Protein AF-A0A7J9G0P4-F1 (afdb_monomer_lite)

Sequence (474 aa):
AAEIREAAIREREAAAKEVERLRNILRRQRKDLKARMLEVSREEAERKRMLDEKANYRHKQVVLEAYDQQCDEAAKIFAEYHKRLHQYVNQARDAQRSSVDSSIEVVSNYSGNSEKEAVYSTVKGTKAADDVILIETTRERNVRKTCESLADRMIEKVRNSFPAYEGNGIHLSPQSEAAKLGFDFDGEIPDEVRIVIVNCLKNPPQLLQAISTYTSRLKTLISREIEKVDVRADAEALRYKYENNRVMDVSSPDVSSPLNQLYGNEKIGMDVPSRGMQNQLLERQKAHVQQFLATEDALNKAAEARDLCQKLIKRLQGGSDLVPSRSLVGGATQNVGSLRQFELEVWAKEREAAGLKASLNTLMSEIQRLNKLCAERKEAEDSLRKKWKKIEEFDSRRSELESIYTALLKANMDAAAFWNQQPLAAREYASSTIIPVCNIVADISNSAKEFIVKEVSAFYRSPDNSLYMLPSSP

InterPro domains:
  IPR029131 HAUS augmin-like complex subunit 5 [PF14817] (3-473)
  IPR044706 AUGMIN subunit 5, plant [PTHR34968] (3-474)

Structure (mmCIF, N/CA/C/O backbone):
data_AF-A0A7J9G0P4-F1
#
_entry.id   AF-A0A7J9G0P4-F1
#
loop_
_atom_site.group_PDB
_atom_site.id
_atom_site.type_symbol
_atom_site.label_atom_id
_atom_site.label_alt_id
_atom_site.label_comp_id
_atom_site.label_asym_id
_atom_site.label_entity_id
_atom_site.label_seq_id
_atom_site.pdbx_PDB_ins_code
_atom_site.Cartn_x
_atom_site.Cartn_y
_atom_site.Cartn_z
_atom_site.occupancy
_atom_site.B_iso_or_equiv
_atom_site.auth_seq_id
_atom_site.auth_comp_id
_atom_site.auth_asym_id
_atom_site.auth_atom_id
_atom_site.pdbx_PDB_model_num
ATOM 1 N N . ALA A 1 1 ? 83.020 32.730 -126.814 1.00 62.41 1 ALA A N 1
ATOM 2 C CA . ALA A 1 1 ? 83.563 32.117 -125.574 1.00 62.41 1 ALA A CA 1
ATOM 3 C C . ALA A 1 1 ? 83.097 32.830 -124.297 1.00 62.41 1 ALA A C 1
ATOM 5 O O . ALA A 1 1 ? 82.760 32.137 -123.346 1.00 62.41 1 ALA A O 1
ATOM 6 N N . ALA A 1 2 ? 83.060 34.171 -124.253 1.00 68.06 2 ALA A N 1
ATOM 7 C CA . ALA A 1 2 ? 82.607 34.933 -123.079 1.00 68.06 2 ALA A CA 1
ATOM 8 C C . ALA A 1 2 ? 81.094 34.796 -122.793 1.00 68.06 2 ALA A C 1
ATOM 10 O O . ALA A 1 2 ? 80.727 34.488 -121.665 1.00 68.06 2 ALA A O 1
ATOM 11 N N . GLU A 1 3 ? 80.232 34.892 -123.812 1.00 72.12 3 GLU A N 1
ATOM 12 C CA . GLU A 1 3 ? 78.766 34.786 -123.649 1.00 72.12 3 GLU A CA 1
ATOM 13 C C . GLU A 1 3 ? 78.299 33.422 -123.111 1.00 72.12 3 GLU A C 1
ATOM 15 O O . GLU A 1 3 ? 77.415 33.355 -122.264 1.00 72.12 3 GLU A O 1
ATOM 20 N N . ILE A 1 4 ? 78.942 32.324 -123.530 1.00 76.94 4 ILE A N 1
ATOM 21 C CA . ILE A 1 4 ? 78.639 30.968 -123.034 1.00 76.94 4 ILE A CA 1
ATOM 22 C C . ILE A 1 4 ? 78.993 30.842 -121.543 1.00 76.94 4 ILE A C 1
ATOM 24 O O . ILE A 1 4 ? 78.270 30.198 -120.785 1.00 76.94 4 ILE A O 1
ATOM 28 N N . ARG A 1 5 ? 80.085 31.482 -121.097 1.00 76.94 5 ARG A N 1
ATOM 29 C CA . ARG A 1 5 ? 80.462 31.504 -119.674 1.00 76.94 5 ARG A CA 1
ATOM 30 C C . ARG A 1 5 ? 79.476 32.326 -118.852 1.00 76.94 5 ARG A C 1
ATOM 32 O O . ARG A 1 5 ? 79.123 31.914 -117.755 1.00 76.94 5 ARG A O 1
ATOM 39 N N . GLU A 1 6 ? 79.017 33.455 -119.379 1.00 81.38 6 GLU A N 1
ATOM 40 C CA . GLU A 1 6 ? 78.046 34.308 -118.696 1.00 81.38 6 GLU A CA 1
ATOM 41 C C . GLU A 1 6 ? 76.668 33.633 -118.580 1.00 81.38 6 GLU A C 1
ATOM 43 O O 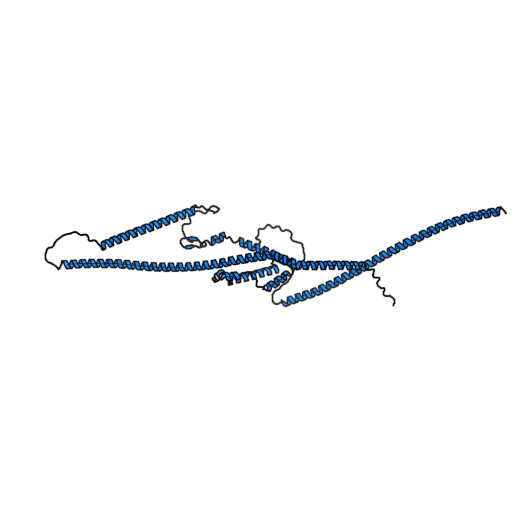. GLU A 1 6 ? 76.067 33.647 -117.507 1.00 81.38 6 GLU A O 1
ATOM 48 N N . ALA A 1 7 ? 76.204 32.958 -119.637 1.00 81.62 7 ALA A N 1
ATOM 49 C CA . ALA A 1 7 ? 74.978 32.159 -119.605 1.00 81.62 7 ALA A CA 1
ATOM 50 C C . ALA A 1 7 ? 75.058 31.022 -118.570 1.00 81.62 7 ALA A C 1
ATOM 52 O O . ALA A 1 7 ? 74.140 30.862 -117.766 1.00 81.62 7 ALA A O 1
ATOM 53 N N . ALA A 1 8 ? 76.186 30.304 -118.512 1.00 81.94 8 ALA A N 1
ATOM 54 C CA . ALA A 1 8 ? 76.413 29.254 -117.517 1.00 81.94 8 ALA A CA 1
ATOM 55 C C . ALA A 1 8 ? 76.456 29.795 -116.073 1.00 81.94 8 ALA A C 1
ATOM 57 O O . ALA A 1 8 ? 76.010 29.121 -115.143 1.00 81.94 8 ALA A O 1
ATOM 58 N N . ILE A 1 9 ? 76.963 31.017 -115.860 1.00 84.62 9 ILE A N 1
ATOM 59 C CA . ILE A 1 9 ? 76.938 31.676 -114.544 1.00 84.62 9 ILE A CA 1
ATOM 60 C C . ILE A 1 9 ? 75.501 32.031 -114.149 1.00 84.62 9 ILE A C 1
ATOM 62 O O . ILE A 1 9 ? 75.092 31.706 -113.034 1.00 84.62 9 ILE A O 1
ATOM 66 N N . ARG A 1 10 ? 74.705 32.617 -115.055 1.00 86.44 10 ARG A N 1
ATOM 67 C CA . ARG A 1 10 ? 73.292 32.933 -114.776 1.00 86.44 10 ARG A CA 1
ATOM 68 C C . ARG A 1 10 ? 72.465 31.679 -114.488 1.00 86.44 10 ARG A C 1
ATOM 70 O O . ARG A 1 10 ? 71.646 31.688 -113.572 1.00 86.44 10 ARG A O 1
ATOM 77 N N . GLU A 1 11 ? 72.694 30.595 -115.225 1.00 87.31 11 GLU A N 1
ATOM 78 C CA . GLU A 1 11 ? 72.033 29.307 -114.989 1.00 87.31 11 GLU A CA 1
ATOM 79 C C . GLU A 1 11 ? 72.433 28.712 -113.631 1.00 87.31 11 GLU A C 1
ATOM 81 O O . GLU A 1 11 ? 71.574 28.276 -112.862 1.00 87.31 11 GLU A O 1
ATOM 86 N N . ARG A 1 12 ? 73.721 28.785 -113.269 1.00 88.19 12 ARG A N 1
ATOM 87 C CA . ARG A 1 12 ? 74.209 28.375 -111.946 1.00 88.19 12 ARG A CA 1
ATOM 88 C C . ARG A 1 12 ? 73.585 29.201 -110.820 1.00 88.19 12 ARG A C 1
ATOM 90 O O . ARG A 1 12 ? 73.236 28.639 -109.783 1.00 88.19 12 ARG A O 1
ATOM 97 N N . GLU A 1 13 ? 73.432 30.510 -110.999 1.00 89.94 13 GLU A N 1
ATOM 98 C CA . GLU A 1 13 ? 72.770 31.383 -110.024 1.00 89.94 13 GLU A CA 1
ATOM 99 C C . GLU A 1 13 ? 71.271 31.081 -109.891 1.00 89.94 13 GLU A C 1
ATOM 101 O O . GLU A 1 13 ? 70.751 31.050 -108.773 1.00 89.94 13 GLU A O 1
ATOM 106 N N . ALA A 1 14 ? 70.574 30.815 -111.000 1.00 90.88 14 ALA A N 1
ATOM 107 C CA . ALA A 1 14 ? 69.171 30.404 -110.988 1.00 90.88 14 ALA A CA 1
ATOM 108 C C . ALA A 1 14 ? 68.987 29.052 -110.276 1.00 90.88 14 ALA A C 1
ATOM 110 O O . ALA A 1 14 ? 68.130 28.929 -109.398 1.00 90.88 14 ALA A O 1
ATOM 111 N N . ALA A 1 15 ? 69.849 28.074 -110.570 1.00 90.31 15 ALA A N 1
ATOM 112 C CA . ALA A 1 15 ? 69.865 26.784 -109.890 1.00 90.31 15 ALA A CA 1
ATOM 113 C C . ALA A 1 15 ? 70.173 26.930 -108.389 1.00 90.31 15 ALA A C 1
ATOM 115 O O . ALA A 1 15 ? 69.519 26.298 -107.561 1.00 90.31 15 ALA A O 1
ATOM 116 N N . ALA A 1 16 ? 71.113 27.802 -108.005 1.00 89.81 16 ALA A N 1
ATOM 117 C CA . ALA A 1 16 ? 71.427 28.065 -106.600 1.00 89.81 16 ALA A CA 1
ATOM 118 C C . ALA A 1 16 ? 70.239 28.686 -105.842 1.00 89.81 16 ALA A C 1
ATOM 120 O O . ALA A 1 16 ? 69.942 28.269 -104.719 1.00 89.81 16 ALA A O 1
ATOM 121 N N . LYS A 1 17 ? 69.525 29.637 -106.461 1.00 92.62 17 LYS A N 1
ATOM 122 C CA . LYS A 1 17 ? 68.300 30.228 -105.894 1.00 92.62 17 LYS A CA 1
ATOM 123 C C . LYS A 1 17 ? 67.195 29.186 -105.724 1.00 92.62 17 LYS A C 1
ATOM 125 O O . LYS A 1 17 ? 66.544 29.159 -104.679 1.00 92.62 17 LYS A O 1
ATOM 130 N N . GLU A 1 18 ? 67.016 28.303 -106.702 1.00 93.25 18 GLU A N 1
ATOM 131 C CA . GLU A 1 18 ? 66.009 27.242 -106.631 1.00 93.25 18 GLU A CA 1
ATOM 132 C C . GLU A 1 18 ? 66.347 26.189 -105.565 1.00 93.25 18 GLU A C 1
ATOM 134 O O . GLU A 1 18 ? 65.478 25.791 -104.789 1.00 93.25 18 GLU A O 1
ATOM 139 N N . VAL A 1 19 ? 67.622 25.810 -105.427 1.00 93.81 19 VAL A N 1
ATOM 140 C CA . VAL A 1 19 ? 68.081 24.929 -104.342 1.00 93.81 19 VAL A CA 1
ATOM 141 C C . VAL A 1 19 ? 67.810 25.553 -102.974 1.00 93.81 19 VAL A C 1
ATOM 143 O O . VAL A 1 19 ? 67.344 24.857 -102.070 1.00 93.81 19 VAL A O 1
ATOM 146 N N . GLU A 1 20 ? 68.051 26.853 -102.797 1.00 93.38 20 GLU A N 1
ATOM 147 C CA . GLU A 1 20 ? 67.775 27.523 -101.523 1.00 93.38 20 GLU A CA 1
ATOM 148 C C . GLU A 1 20 ? 66.266 27.626 -101.239 1.00 93.38 20 GLU A C 1
ATOM 150 O O . GLU A 1 20 ? 65.823 27.402 -100.107 1.00 93.38 20 GLU A O 1
ATOM 155 N N . ARG A 1 21 ? 65.442 27.860 -102.269 1.00 95.12 21 ARG A N 1
ATOM 156 C CA . ARG A 1 21 ? 63.975 27.808 -102.162 1.00 95.12 21 ARG A CA 1
ATOM 157 C C . ARG A 1 21 ? 63.503 26.424 -101.707 1.00 95.12 21 ARG A C 1
ATOM 159 O O . ARG A 1 21 ? 62.738 26.324 -100.744 1.00 95.12 21 ARG A O 1
ATOM 166 N N . LEU A 1 22 ? 63.996 25.360 -102.344 1.00 95.38 22 LEU A N 1
ATOM 167 C CA . LEU A 1 22 ? 63.674 23.975 -101.994 1.00 95.38 22 LEU A CA 1
ATOM 168 C C . LEU A 1 22 ? 64.157 23.612 -100.587 1.00 95.38 22 LEU A C 1
ATOM 170 O O . LEU A 1 22 ? 63.404 23.005 -99.827 1.00 95.38 22 LEU A O 1
ATOM 174 N N . ARG A 1 23 ? 65.359 24.041 -100.182 1.00 94.94 23 ARG A N 1
ATOM 175 C CA . ARG A 1 23 ? 65.861 23.859 -98.807 1.00 94.94 23 ARG A CA 1
ATOM 176 C C . ARG A 1 23 ? 64.943 24.502 -97.776 1.00 94.94 23 ARG A C 1
ATOM 178 O O . ARG A 1 23 ? 64.673 23.892 -96.742 1.00 94.94 23 ARG A O 1
ATOM 185 N N . ASN A 1 24 ? 64.438 25.702 -98.051 1.00 94.06 24 ASN A N 1
ATOM 186 C CA . ASN A 1 24 ? 63.517 26.390 -97.149 1.00 94.06 24 ASN A CA 1
ATOM 187 C C . ASN A 1 24 ? 62.151 25.699 -97.068 1.00 94.06 24 ASN A C 1
ATOM 189 O O . ASN A 1 24 ? 61.607 25.566 -95.970 1.00 94.06 24 ASN A O 1
ATOM 193 N N . ILE A 1 25 ? 61.629 25.189 -98.185 1.00 95.69 25 ILE A N 1
ATOM 194 C CA . ILE A 1 25 ? 60.401 24.378 -98.190 1.00 95.69 25 ILE A CA 1
ATOM 195 C C . ILE A 1 25 ? 60.604 23.090 -97.397 1.00 95.69 25 ILE A C 1
ATOM 197 O O . ILE A 1 25 ? 59.795 22.786 -96.526 1.00 95.69 25 ILE A O 1
ATOM 201 N N . LEU A 1 26 ? 61.706 22.377 -97.625 1.00 94.75 26 LEU A N 1
ATOM 202 C CA . LEU A 1 26 ? 62.007 21.124 -96.935 1.00 94.75 26 LEU A CA 1
ATOM 203 C C . LEU A 1 26 ? 62.189 21.359 -95.426 1.00 94.75 26 LEU A C 1
ATOM 205 O O . LEU A 1 26 ? 61.664 20.602 -94.613 1.00 94.75 26 LEU A O 1
ATOM 209 N N . ARG A 1 27 ? 62.844 22.457 -95.020 1.00 93.88 27 ARG A N 1
ATOM 210 C CA . ARG A 1 27 ? 62.929 22.866 -93.605 1.00 93.88 27 ARG A CA 1
ATOM 211 C C . ARG A 1 27 ? 61.550 23.117 -92.990 1.00 93.88 27 ARG A C 1
ATOM 213 O O . ARG A 1 27 ? 61.310 22.650 -91.878 1.00 93.88 27 ARG A O 1
ATOM 220 N N . ARG A 1 28 ? 60.653 23.818 -93.695 1.00 95.38 28 ARG A N 1
ATOM 221 C CA . ARG A 1 28 ? 59.271 24.062 -93.237 1.00 95.38 28 ARG A CA 1
ATOM 222 C C . ARG A 1 28 ? 58.483 22.760 -93.134 1.00 95.38 28 ARG A C 1
ATOM 224 O O . ARG A 1 28 ? 58.003 22.450 -92.054 1.00 95.38 28 ARG A O 1
ATOM 231 N N . GLN A 1 29 ? 58.477 21.941 -94.184 1.00 95.00 29 GLN A N 1
ATOM 232 C CA . GLN A 1 29 ? 57.807 20.637 -94.182 1.00 95.00 29 GLN A CA 1
ATOM 233 C C . GLN A 1 29 ? 58.329 19.720 -93.073 1.00 95.00 29 GLN A C 1
ATOM 235 O O . GLN A 1 29 ? 57.545 19.045 -92.416 1.00 95.00 29 GLN A O 1
ATOM 240 N N . ARG A 1 30 ? 59.639 19.725 -92.798 1.00 94.19 30 ARG A N 1
ATOM 241 C CA . ARG A 1 30 ? 60.216 18.949 -91.692 1.00 94.19 30 ARG A CA 1
ATOM 242 C C . ARG A 1 30 ? 59.773 19.474 -90.325 1.00 94.19 30 ARG A C 1
ATOM 244 O O . ARG A 1 30 ? 59.584 18.673 -89.412 1.00 94.19 30 ARG A O 1
ATOM 251 N N . LYS A 1 31 ? 59.625 20.793 -90.164 1.00 95.75 31 LYS A N 1
ATOM 252 C CA . LYS A 1 31 ? 59.102 21.401 -88.932 1.00 95.75 31 LYS A CA 1
ATOM 253 C C . LYS A 1 31 ? 57.621 21.060 -88.743 1.00 95.75 31 LYS A C 1
ATOM 255 O O . LYS A 1 31 ? 57.252 20.620 -87.659 1.00 95.75 31 LYS A O 1
ATOM 260 N N . ASP A 1 32 ? 56.823 21.177 -89.799 1.00 95.50 32 ASP A N 1
ATOM 261 C CA . ASP A 1 32 ? 55.392 20.864 -89.778 1.00 95.50 32 ASP A CA 1
ATOM 262 C C . ASP A 1 32 ? 55.148 19.373 -89.528 1.00 95.50 32 ASP A C 1
ATOM 264 O O . ASP A 1 32 ? 54.292 19.015 -88.723 1.00 95.50 32 ASP A O 1
ATOM 268 N N . LEU A 1 33 ? 55.946 18.490 -90.140 1.00 95.00 33 LEU A N 1
ATOM 269 C CA . LEU A 1 33 ? 55.883 17.051 -89.890 1.00 95.00 33 LEU A CA 1
ATOM 270 C C . LEU A 1 33 ? 56.198 16.730 -88.426 1.00 95.00 33 LEU A C 1
ATOM 272 O O . LEU A 1 33 ? 55.451 15.989 -87.797 1.00 95.00 33 LEU A O 1
ATOM 276 N N . LYS A 1 34 ? 57.257 17.323 -87.855 1.00 94.25 34 LYS A N 1
ATOM 277 C CA . LYS A 1 34 ? 57.579 17.152 -86.429 1.00 94.25 34 LYS A CA 1
ATOM 278 C C . LYS A 1 34 ? 56.453 17.642 -85.518 1.00 94.25 34 LYS A C 1
ATOM 280 O O . LYS A 1 34 ? 56.148 16.973 -84.538 1.00 94.25 34 LYS A O 1
ATOM 285 N N . ALA A 1 35 ? 55.836 18.780 -85.838 1.00 94.94 35 ALA A N 1
ATOM 286 C CA . ALA A 1 35 ? 54.709 19.307 -85.072 1.00 94.94 35 ALA A CA 1
ATOM 287 C C . ALA A 1 35 ? 53.495 18.366 -85.134 1.00 94.94 35 ALA A C 1
ATOM 289 O O . ALA A 1 35 ? 52.924 18.038 -84.099 1.00 94.94 35 ALA A O 1
ATOM 290 N N . ARG A 1 36 ? 53.155 17.852 -86.324 1.00 94.88 36 ARG A N 1
ATOM 291 C CA . ARG A 1 36 ? 52.072 16.868 -86.490 1.00 94.88 36 ARG A CA 1
ATOM 292 C C . ARG A 1 36 ? 52.356 15.557 -85.755 1.00 94.88 36 ARG A C 1
ATOM 294 O O . ARG A 1 36 ? 51.455 15.017 -85.131 1.00 94.88 36 ARG A O 1
ATOM 301 N N . MET A 1 37 ? 53.595 15.066 -85.782 1.00 93.38 37 MET A N 1
ATOM 302 C CA . MET A 1 37 ? 53.985 13.860 -85.038 1.00 93.38 37 MET A CA 1
ATOM 303 C C . MET A 1 37 ? 53.864 14.033 -83.517 1.00 93.38 37 MET A C 1
ATOM 305 O O . MET A 1 37 ? 53.489 13.086 -82.827 1.00 93.38 37 MET A O 1
ATOM 309 N N . LEU A 1 38 ? 54.168 15.227 -82.996 1.00 94.69 38 LEU A N 1
ATOM 310 C CA . LEU A 1 38 ? 53.971 15.545 -81.580 1.00 94.69 38 LEU A CA 1
ATOM 311 C C . LEU A 1 38 ? 52.486 15.587 -81.215 1.00 94.69 38 LEU A C 1
ATOM 313 O O . LEU A 1 38 ? 52.110 15.040 -80.183 1.00 94.69 38 LEU A O 1
ATOM 317 N N . GLU A 1 39 ? 51.648 16.179 -82.069 1.00 94.31 39 GLU A N 1
ATOM 318 C CA . GLU A 1 39 ? 50.205 16.236 -81.823 1.00 94.31 39 GLU A CA 1
ATOM 319 C C . GLU A 1 39 ? 49.572 14.840 -81.828 1.00 94.31 39 GLU A C 1
ATOM 321 O O . GLU A 1 39 ? 48.848 14.503 -80.897 1.00 94.31 39 GLU A O 1
ATOM 326 N N . VAL A 1 40 ? 49.927 13.987 -82.797 1.00 94.69 40 VAL A N 1
ATOM 327 C CA . VAL A 1 40 ? 4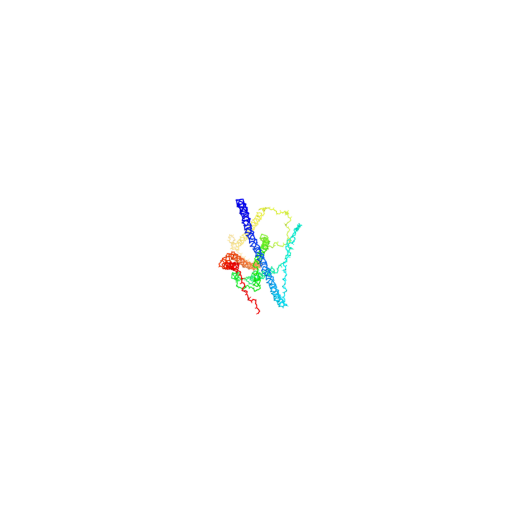9.461 12.588 -82.840 1.00 94.69 40 VAL A CA 1
ATOM 328 C C . VAL A 1 40 ? 49.895 11.827 -81.587 1.00 94.69 40 VAL A C 1
ATOM 330 O O . VAL A 1 40 ? 49.070 11.180 -80.951 1.00 94.69 40 VAL A O 1
ATOM 333 N N . SER A 1 41 ? 51.158 11.962 -81.168 1.00 92.44 41 SER A N 1
ATOM 334 C CA . SER A 1 41 ? 51.638 11.342 -79.922 1.00 92.44 41 SER A CA 1
ATOM 335 C C . SER A 1 41 ? 50.842 11.807 -78.693 1.00 92.44 41 SER A C 1
ATOM 337 O O . SER A 1 41 ? 50.578 11.019 -77.784 1.00 92.44 41 SER A O 1
ATOM 339 N N . ARG A 1 42 ? 50.453 13.089 -78.649 1.00 94.50 42 ARG A N 1
ATOM 340 C CA . ARG A 1 42 ? 49.653 13.661 -77.558 1.00 94.50 42 ARG A CA 1
ATOM 341 C C . ARG A 1 42 ? 48.231 13.096 -77.560 1.00 94.50 42 ARG A C 1
ATOM 343 O O . ARG A 1 42 ? 47.744 12.691 -76.506 1.00 94.50 42 ARG A O 1
ATOM 350 N N . GLU A 1 43 ? 47.595 13.042 -78.726 1.00 94.19 43 GLU A N 1
ATOM 351 C CA . GLU A 1 43 ? 46.244 12.504 -78.898 1.00 94.19 43 GLU A CA 1
ATOM 352 C C . GLU A 1 43 ? 46.187 11.000 -78.585 1.00 94.19 43 GLU A C 1
ATOM 354 O O . GLU A 1 43 ? 45.270 10.545 -77.902 1.00 94.19 43 GLU A O 1
ATOM 359 N N . GLU A 1 44 ? 47.198 10.225 -78.984 1.00 91.00 44 GLU A N 1
ATOM 360 C CA . GLU A 1 44 ? 47.308 8.803 -78.638 1.00 91.00 44 GLU A CA 1
ATOM 361 C C . GLU A 1 44 ? 47.467 8.583 -77.128 1.00 91.00 44 GLU A C 1
ATOM 363 O O . GLU A 1 44 ? 46.812 7.705 -76.558 1.00 91.00 44 GLU A O 1
ATOM 368 N N . ALA A 1 45 ? 48.285 9.399 -76.454 1.00 92.75 45 ALA A N 1
ATOM 369 C CA . ALA A 1 45 ? 48.445 9.331 -75.003 1.00 92.75 45 ALA A CA 1
ATOM 370 C C . ALA A 1 45 ? 47.138 9.668 -74.261 1.00 92.75 45 ALA A C 1
ATOM 372 O O . ALA A 1 45 ? 46.796 9.022 -73.268 1.00 92.75 45 ALA A O 1
ATOM 373 N N . GLU A 1 46 ? 46.385 10.651 -74.752 1.00 92.88 46 GLU A N 1
ATOM 374 C CA . GLU A 1 46 ? 45.086 11.040 -74.201 1.00 92.88 46 GLU A CA 1
ATOM 375 C C . GLU A 1 46 ? 44.016 9.968 -74.453 1.00 92.88 46 GLU A C 1
ATOM 377 O O . GLU A 1 46 ? 43.299 9.578 -73.529 1.00 92.88 46 GLU A O 1
ATOM 382 N N . ARG A 1 47 ? 43.978 9.389 -75.659 1.00 92.62 47 ARG A N 1
ATOM 383 C CA . ARG A 1 47 ? 43.098 8.261 -75.990 1.00 92.62 47 ARG A CA 1
ATOM 384 C C . ARG A 1 47 ? 43.379 7.047 -75.106 1.00 92.62 47 ARG A C 1
ATOM 386 O O . ARG A 1 47 ? 42.434 6.410 -74.643 1.00 92.62 47 ARG A O 1
ATOM 393 N N . LYS A 1 48 ? 44.653 6.737 -74.848 1.00 92.19 48 LYS A N 1
ATOM 394 C CA . LYS A 1 48 ? 45.043 5.649 -73.943 1.00 92.19 48 LYS A CA 1
ATOM 395 C C . LYS A 1 48 ? 44.559 5.911 -72.514 1.00 92.19 48 LYS A C 1
ATOM 397 O O . LYS A 1 48 ? 43.909 5.043 -71.944 1.00 92.19 48 LYS A O 1
ATOM 402 N N . ARG A 1 49 ? 44.765 7.124 -71.986 1.00 93.94 49 ARG A N 1
ATOM 403 C CA . ARG A 1 49 ? 44.276 7.523 -70.652 1.00 93.94 49 ARG A CA 1
ATOM 404 C C . ARG A 1 49 ? 42.759 7.346 -70.518 1.00 93.94 49 ARG A C 1
ATOM 406 O O . ARG A 1 49 ? 42.297 6.752 -69.551 1.00 93.94 49 ARG A O 1
ATOM 413 N N . MET A 1 50 ? 41.995 7.796 -71.514 1.00 91.12 50 MET A N 1
ATOM 414 C CA . MET A 1 50 ? 40.532 7.655 -71.529 1.00 91.12 50 MET A CA 1
ATOM 415 C C . MET A 1 50 ? 40.076 6.189 -71.561 1.00 91.12 50 MET A C 1
ATOM 417 O O . MET A 1 50 ? 39.070 5.832 -70.944 1.00 91.12 50 MET A O 1
ATOM 421 N N . LEU A 1 51 ? 40.792 5.326 -72.291 1.00 86.56 51 LEU A N 1
ATOM 422 C CA . LEU A 1 51 ? 40.504 3.891 -72.319 1.00 86.56 51 LEU A CA 1
ATOM 423 C C . LEU A 1 51 ? 40.812 3.227 -70.973 1.00 86.56 51 LEU A C 1
ATOM 425 O O . LEU A 1 51 ? 39.987 2.443 -70.502 1.00 86.56 51 LEU A O 1
ATOM 429 N N . ASP A 1 52 ? 41.931 3.580 -70.340 1.00 86.94 52 ASP A N 1
ATOM 430 C CA . ASP A 1 52 ? 42.318 3.065 -69.023 1.00 86.94 52 ASP A CA 1
ATOM 431 C C . ASP A 1 52 ? 41.313 3.496 -67.937 1.00 86.94 52 ASP A C 1
ATOM 433 O O . ASP A 1 52 ? 40.866 2.674 -67.135 1.00 86.94 52 ASP A O 1
ATOM 437 N N . GLU A 1 53 ? 40.858 4.754 -67.952 1.00 88.25 53 GLU A N 1
ATOM 438 C CA . GLU A 1 53 ? 39.804 5.245 -67.050 1.00 88.25 53 GLU A CA 1
ATOM 439 C C . GLU A 1 53 ? 38.477 4.505 -67.252 1.00 88.25 53 GLU A C 1
ATOM 441 O O . GLU A 1 53 ? 37.833 4.091 -66.283 1.00 88.25 53 GLU A O 1
ATOM 446 N N . LYS A 1 54 ? 38.076 4.276 -68.509 1.00 87.81 54 LYS A N 1
ATOM 447 C CA . LYS A 1 54 ? 36.857 3.522 -68.829 1.00 87.81 54 LYS A CA 1
ATOM 448 C C . LYS A 1 54 ? 36.958 2.059 -68.390 1.00 87.81 54 LYS A C 1
ATOM 450 O O . LYS A 1 54 ? 35.970 1.508 -67.901 1.00 87.81 54 LYS A O 1
ATOM 455 N N . ALA A 1 55 ? 38.124 1.435 -68.556 1.00 80.00 55 ALA A N 1
ATOM 456 C CA . ALA A 1 55 ? 38.384 0.077 -68.090 1.00 80.00 55 ALA A CA 1
ATOM 457 C C . ALA A 1 55 ? 38.320 -0.006 -66.556 1.00 80.00 55 ALA A C 1
ATOM 459 O O . ALA A 1 55 ? 37.660 -0.896 -66.023 1.00 80.00 55 ALA A O 1
ATOM 460 N N . ASN A 1 56 ? 38.902 0.969 -65.851 1.00 85.00 56 ASN A N 1
ATOM 461 C CA . ASN A 1 56 ? 38.839 1.070 -64.393 1.00 85.00 56 ASN A CA 1
ATOM 462 C C . ASN A 1 56 ? 37.396 1.251 -63.890 1.00 85.00 56 ASN A C 1
ATOM 464 O O . ASN A 1 56 ? 36.971 0.579 -62.952 1.00 85.00 56 ASN A O 1
ATOM 468 N N . TYR A 1 57 ? 36.606 2.110 -64.543 1.00 88.06 57 TYR A N 1
ATOM 469 C CA . TYR A 1 57 ? 35.194 2.298 -64.202 1.00 88.06 57 TYR A CA 1
ATOM 470 C C . TYR A 1 57 ? 34.385 1.007 -64.384 1.00 88.06 57 TYR A C 1
ATOM 472 O O . TYR A 1 57 ? 33.664 0.594 -63.479 1.00 88.06 57 TYR A O 1
ATOM 480 N N . ARG A 1 58 ? 34.557 0.330 -65.528 1.00 87.12 58 ARG A N 1
ATOM 481 C CA . ARG A 1 58 ? 33.941 -0.978 -65.805 1.00 87.12 58 ARG A CA 1
ATOM 482 C C . ARG A 1 58 ? 34.327 -2.023 -64.760 1.00 87.12 58 ARG A C 1
ATOM 484 O O . ARG A 1 58 ? 33.456 -2.746 -64.294 1.00 87.12 58 ARG A O 1
ATOM 491 N N . HIS A 1 59 ? 35.602 -2.096 -64.384 1.00 84.31 59 HIS A N 1
ATOM 492 C CA . HIS A 1 59 ? 36.069 -3.044 -63.376 1.00 84.31 59 HIS A CA 1
ATOM 493 C C . HIS A 1 59 ? 35.422 -2.780 -62.010 1.00 84.31 59 HIS A C 1
ATOM 495 O O . HIS A 1 59 ? 34.849 -3.693 -61.421 1.00 84.31 59 HIS A O 1
ATOM 501 N N . LYS A 1 60 ? 35.420 -1.522 -61.548 1.00 84.50 60 LYS A N 1
ATOM 502 C CA . LYS A 1 60 ? 34.769 -1.126 -60.288 1.00 84.50 60 LYS A CA 1
ATOM 503 C C . LYS A 1 60 ? 33.275 -1.433 -60.278 1.00 84.50 60 LYS A C 1
ATOM 505 O O . LYS A 1 60 ? 32.767 -1.905 -59.269 1.00 84.50 60 LYS A O 1
ATOM 510 N N . GLN A 1 61 ? 32.588 -1.192 -61.393 1.00 88.50 61 GLN A N 1
ATOM 511 C CA . GLN A 1 61 ? 31.172 -1.517 -61.528 1.00 88.50 61 GLN A CA 1
ATOM 512 C C . GLN A 1 61 ? 30.925 -3.024 -61.365 1.00 88.50 61 GLN A C 1
ATOM 514 O O . GLN A 1 61 ? 30.087 -3.410 -60.560 1.00 88.50 61 GLN A O 1
ATOM 519 N N . VAL A 1 62 ? 31.694 -3.869 -62.058 1.00 89.44 62 VAL A N 1
ATOM 520 C CA . VAL A 1 62 ? 31.558 -5.333 -61.957 1.00 89.44 62 VAL A CA 1
ATOM 521 C C . VAL A 1 62 ? 31.848 -5.831 -60.538 1.00 89.44 62 VAL A C 1
ATOM 523 O O . VAL A 1 62 ? 31.157 -6.716 -60.045 1.00 89.44 62 VAL A O 1
ATOM 526 N N . VAL A 1 63 ? 32.840 -5.252 -59.852 1.00 83.81 63 VAL A N 1
ATOM 527 C CA . VAL A 1 63 ? 33.148 -5.603 -58.455 1.00 83.81 63 VAL A CA 1
ATOM 528 C C . VAL A 1 63 ? 31.998 -5.225 -57.516 1.00 83.81 63 VAL A C 1
ATOM 530 O O . VAL A 1 63 ? 31.653 -6.014 -56.639 1.00 83.81 63 VAL A O 1
ATOM 533 N N . LEU A 1 64 ? 31.378 -4.056 -57.706 1.00 87.06 64 LEU A N 1
ATOM 534 C CA . LEU A 1 64 ? 30.212 -3.643 -56.918 1.00 87.06 64 LEU A CA 1
ATOM 535 C C . LEU A 1 64 ? 29.001 -4.543 -57.174 1.00 87.06 64 LEU A C 1
ATOM 537 O O . LEU A 1 64 ? 28.353 -4.951 -56.218 1.00 87.06 64 LEU A O 1
ATOM 541 N N . GLU A 1 65 ? 28.730 -4.898 -58.430 1.00 89.81 65 GLU A N 1
ATOM 542 C CA . GLU A 1 65 ? 27.651 -5.828 -58.791 1.00 89.81 65 GLU A CA 1
ATOM 543 C C . GLU A 1 65 ? 27.880 -7.225 -58.186 1.00 89.81 65 GLU A C 1
ATOM 545 O O . GLU A 1 65 ? 26.943 -7.852 -57.694 1.00 89.81 65 GLU A O 1
ATOM 550 N N . ALA A 1 66 ? 29.128 -7.705 -58.154 1.00 88.00 66 ALA A N 1
ATOM 551 C CA . ALA A 1 66 ? 29.471 -8.969 -57.505 1.00 88.00 66 ALA A CA 1
ATOM 552 C C . ALA A 1 66 ? 29.303 -8.908 -55.976 1.00 88.00 66 ALA A C 1
ATOM 554 O O . ALA A 1 66 ? 28.842 -9.873 -55.368 1.00 88.00 66 ALA A O 1
ATOM 555 N N . TYR A 1 67 ? 29.656 -7.784 -55.347 1.00 88.06 67 TYR A N 1
ATOM 556 C CA . TYR A 1 67 ? 29.457 -7.590 -53.911 1.00 88.06 67 TYR A CA 1
ATOM 557 C C . TYR A 1 67 ? 27.970 -7.494 -53.544 1.00 88.06 67 TYR A C 1
ATOM 559 O O . TYR A 1 67 ? 27.540 -8.115 -52.577 1.00 88.06 67 TYR A O 1
ATOM 567 N N . ASP A 1 68 ? 27.175 -6.787 -54.347 1.00 89.44 68 ASP A N 1
ATOM 568 C CA . ASP A 1 68 ? 25.718 -6.705 -54.194 1.00 89.44 68 ASP A CA 1
ATOM 569 C C . ASP A 1 68 ? 25.073 -8.100 -54.262 1.00 89.44 68 ASP A C 1
ATOM 571 O O . ASP A 1 68 ? 24.309 -8.486 -53.377 1.00 89.44 68 ASP A O 1
ATOM 575 N N . GLN A 1 69 ? 25.500 -8.933 -55.219 1.00 90.56 69 GLN A N 1
ATOM 576 C CA . GLN A 1 69 ? 25.075 -10.336 -55.296 1.00 90.56 69 GLN A CA 1
ATOM 577 C C . GLN A 1 69 ? 25.467 -11.153 -54.055 1.00 90.56 69 GLN A C 1
ATOM 579 O O . GLN A 1 69 ? 24.675 -11.979 -53.596 1.00 90.56 69 GLN A O 1
ATOM 584 N N . GLN A 1 70 ? 26.653 -10.926 -53.480 1.00 87.75 70 GLN A N 1
ATOM 585 C CA . GLN A 1 70 ? 27.056 -11.576 -52.225 1.00 87.75 70 GLN A CA 1
ATOM 586 C C . GLN A 1 70 ? 26.197 -11.119 -51.041 1.00 87.75 70 GLN A C 1
ATOM 588 O O . GLN A 1 70 ? 25.851 -11.937 -50.186 1.00 87.75 70 GLN A O 1
ATOM 593 N N . CYS A 1 71 ? 25.820 -9.839 -50.985 1.00 87.44 71 CYS A N 1
ATOM 594 C CA . CYS A 1 71 ? 24.891 -9.328 -49.980 1.00 87.44 71 CYS A CA 1
ATOM 595 C C . CYS A 1 71 ? 23.506 -9.974 -50.114 1.00 87.44 71 CYS A C 1
ATOM 597 O O . CYS A 1 71 ? 22.941 -10.410 -49.109 1.00 87.44 71 CYS A O 1
ATOM 599 N N . ASP A 1 72 ? 22.994 -10.111 -51.336 1.00 91.56 72 ASP A N 1
ATOM 600 C CA . ASP A 1 72 ? 21.733 -10.800 -51.613 1.00 91.56 72 ASP A CA 1
ATOM 601 C C . ASP A 1 72 ? 21.781 -12.283 -51.224 1.00 91.56 72 ASP A C 1
ATOM 603 O O . ASP A 1 72 ? 20.821 -12.830 -50.673 1.00 91.56 72 ASP A O 1
ATOM 607 N N . GLU A 1 73 ? 22.897 -12.961 -51.490 1.00 91.62 73 GLU A N 1
ATOM 608 C CA . GLU A 1 73 ? 23.090 -14.356 -51.099 1.00 91.62 73 GLU A CA 1
ATOM 609 C C . GLU A 1 73 ? 23.174 -14.509 -49.576 1.00 91.62 73 GLU A C 1
ATOM 611 O O . GLU A 1 73 ? 22.495 -15.365 -49.002 1.00 91.62 73 GLU A O 1
ATOM 616 N N . ALA A 1 74 ? 23.900 -13.621 -48.893 1.00 87.56 74 ALA A N 1
ATOM 617 C CA . ALA A 1 74 ? 23.926 -13.568 -47.436 1.00 87.56 74 ALA A CA 1
ATOM 618 C C . ALA A 1 74 ? 22.526 -13.308 -46.855 1.00 87.56 74 ALA A C 1
ATOM 620 O O . ALA A 1 74 ? 22.116 -13.982 -45.907 1.00 87.56 74 ALA A O 1
ATOM 621 N N . ALA A 1 75 ? 21.750 -12.396 -47.446 1.00 91.12 75 ALA A N 1
ATOM 622 C CA . ALA A 1 75 ? 20.375 -12.125 -47.036 1.00 91.12 75 ALA A CA 1
ATOM 623 C C . ALA A 1 75 ? 19.472 -13.361 -47.194 1.00 91.12 75 ALA A C 1
ATOM 625 O O . ALA A 1 75 ? 18.697 -13.673 -46.287 1.00 91.12 75 ALA A O 1
ATOM 626 N N . LYS A 1 76 ? 19.611 -14.121 -48.291 1.00 93.31 76 LYS A N 1
ATOM 627 C CA . LYS A 1 76 ? 18.904 -15.402 -48.486 1.00 93.31 76 LYS A CA 1
ATOM 628 C C . LYS A 1 76 ? 19.293 -16.434 -47.429 1.00 93.31 76 LYS A C 1
ATOM 630 O O . LYS A 1 76 ? 18.417 -17.104 -46.884 1.00 93.31 76 LYS A O 1
ATOM 635 N N . ILE A 1 77 ? 20.582 -16.533 -47.102 1.00 91.44 77 ILE A N 1
ATOM 636 C CA . ILE A 1 77 ? 21.080 -17.420 -46.044 1.00 91.44 77 ILE A CA 1
ATOM 637 C C . ILE A 1 77 ? 20.460 -17.035 -44.694 1.00 91.44 77 ILE A C 1
ATOM 639 O O . ILE A 1 77 ? 19.928 -17.901 -43.995 1.00 91.44 77 ILE A O 1
ATOM 643 N N . PHE A 1 78 ? 20.457 -15.748 -44.337 1.00 89.75 78 PHE A N 1
ATOM 644 C CA . PHE A 1 78 ? 19.826 -15.272 -43.104 1.00 89.75 78 PHE A CA 1
ATOM 645 C C . PHE A 1 78 ? 18.317 -15.523 -43.079 1.00 89.75 78 PHE A C 1
ATOM 647 O O . PHE A 1 78 ? 17.796 -15.932 -42.043 1.00 89.75 78 PHE A O 1
ATOM 654 N N . ALA A 1 79 ? 17.617 -15.342 -44.200 1.00 92.50 79 ALA A N 1
ATOM 655 C CA . ALA A 1 79 ? 16.191 -15.638 -44.303 1.00 92.50 79 ALA A CA 1
ATOM 656 C C . ALA A 1 79 ? 15.895 -17.133 -44.082 1.00 92.50 79 ALA A C 1
ATOM 658 O O . ALA A 1 79 ? 14.959 -17.477 -43.357 1.00 92.50 79 ALA A O 1
ATOM 659 N N . GLU A 1 80 ? 16.715 -18.031 -44.634 1.00 94.31 80 GLU A N 1
ATOM 660 C CA . GLU A 1 80 ? 16.591 -19.475 -44.406 1.00 94.31 80 GLU A CA 1
ATOM 661 C C . GLU A 1 80 ? 16.916 -19.867 -42.958 1.00 94.31 80 GLU A C 1
ATOM 663 O O . GLU A 1 80 ? 16.179 -20.649 -42.351 1.00 94.31 80 GLU A O 1
ATOM 668 N N . TYR A 1 81 ? 17.953 -19.285 -42.346 1.00 90.88 81 TYR A N 1
ATOM 669 C CA . TYR A 1 81 ? 18.220 -19.490 -40.919 1.00 90.88 81 TYR A CA 1
ATOM 670 C C . TYR A 1 81 ? 17.077 -18.983 -40.047 1.00 90.88 81 TYR A C 1
ATOM 672 O O . TYR A 1 81 ? 16.653 -19.685 -39.131 1.00 90.88 81 TYR A O 1
ATOM 680 N N . HIS A 1 82 ? 16.542 -17.802 -40.353 1.00 90.06 82 HIS A N 1
ATOM 681 C CA . HIS A 1 82 ? 15.394 -17.246 -39.655 1.00 90.06 82 HIS A CA 1
ATOM 682 C C . HIS A 1 82 ? 14.180 -18.173 -39.769 1.00 90.06 82 HIS A C 1
ATOM 684 O O . HIS A 1 82 ? 13.549 -18.481 -38.762 1.00 90.06 82 HIS A O 1
ATOM 690 N N . LYS A 1 83 ? 13.897 -18.700 -40.965 1.00 93.56 83 LYS A N 1
ATOM 691 C CA . LYS A 1 83 ? 12.813 -19.660 -41.206 1.00 93.56 83 LYS A CA 1
ATOM 692 C C . LYS A 1 83 ? 12.995 -20.957 -40.414 1.00 93.56 83 LYS A C 1
ATOM 694 O O . LYS A 1 83 ? 12.046 -21.407 -39.774 1.00 93.56 83 LYS A O 1
ATOM 699 N N . ARG A 1 84 ? 14.200 -21.539 -40.400 1.00 92.62 84 ARG A N 1
ATOM 700 C CA . ARG A 1 84 ? 14.512 -22.743 -39.602 1.00 92.62 84 ARG A CA 1
ATOM 701 C C . ARG A 1 84 ? 14.376 -22.482 -38.105 1.00 92.62 84 ARG A C 1
ATOM 703 O O . ARG A 1 84 ? 13.765 -23.272 -37.393 1.00 92.62 84 ARG A O 1
ATOM 710 N N . LEU A 1 85 ? 14.898 -21.354 -37.629 1.00 90.75 85 LEU A N 1
ATOM 711 C CA . LEU A 1 85 ? 14.770 -20.950 -36.232 1.00 90.75 85 LEU A CA 1
ATOM 712 C C . LEU A 1 85 ? 13.296 -20.765 -35.856 1.00 90.75 85 LEU A C 1
ATOM 714 O O . LEU A 1 85 ? 12.858 -21.258 -34.823 1.00 90.75 85 LEU A O 1
ATOM 718 N N . HIS A 1 86 ? 12.514 -20.123 -36.722 1.00 91.25 86 HIS A N 1
ATOM 719 C CA . HIS A 1 86 ? 11.084 -19.932 -36.522 1.00 91.25 86 HIS A CA 1
ATOM 720 C C . HIS A 1 86 ? 10.333 -21.271 -36.461 1.00 91.25 86 HIS A C 1
ATOM 722 O O . HIS A 1 86 ? 9.415 -21.417 -35.654 1.00 91.25 86 HIS A O 1
ATOM 728 N N . GLN A 1 87 ? 10.728 -22.269 -37.258 1.00 91.56 87 GLN A N 1
ATOM 729 C CA . GLN A 1 87 ? 10.178 -23.625 -37.164 1.00 91.56 87 GLN A CA 1
ATOM 730 C C . GLN A 1 87 ? 10.489 -24.270 -35.810 1.00 91.56 87 GLN A C 1
ATOM 732 O O . GLN A 1 87 ? 9.569 -24.774 -35.175 1.00 91.56 87 GLN A O 1
ATOM 737 N N . TYR A 1 88 ? 11.733 -24.202 -35.324 1.00 87.81 88 TYR A N 1
ATOM 738 C CA . TYR A 1 88 ? 12.085 -24.737 -34.002 1.00 87.81 88 TYR A CA 1
ATOM 739 C C . TYR A 1 88 ? 11.385 -24.002 -32.857 1.00 87.81 88 TYR A C 1
ATOM 741 O O . TYR A 1 88 ? 10.914 -24.632 -31.915 1.00 87.81 88 TYR A O 1
ATOM 749 N N . VAL A 1 89 ? 11.262 -22.676 -32.945 1.00 88.69 89 VAL A N 1
ATOM 750 C CA . VAL A 1 89 ? 10.522 -21.866 -31.967 1.00 88.69 89 VAL A CA 1
ATOM 751 C C . VAL A 1 89 ? 9.043 -22.244 -31.956 1.00 88.69 89 VAL A C 1
ATOM 753 O O . VAL A 1 89 ? 8.459 -22.366 -30.881 1.00 88.69 89 VAL A O 1
ATOM 756 N N . ASN A 1 90 ? 8.439 -22.466 -33.126 1.00 88.00 90 ASN A N 1
ATOM 757 C CA . ASN A 1 90 ? 7.059 -22.936 -33.219 1.00 88.00 90 ASN A CA 1
ATOM 758 C C . ASN A 1 90 ? 6.915 -24.352 -32.661 1.00 88.00 90 ASN A C 1
ATOM 760 O O . ASN A 1 90 ? 6.034 -24.569 -31.847 1.00 88.00 90 ASN A O 1
ATOM 764 N N . GLN A 1 91 ? 7.814 -25.281 -32.995 1.00 87.88 91 GLN A N 1
ATOM 765 C CA . GLN A 1 91 ? 7.806 -26.637 -32.436 1.00 87.88 91 GLN A CA 1
ATOM 766 C C . GLN A 1 91 ? 7.958 -26.633 -30.911 1.00 87.88 91 GLN A C 1
ATOM 768 O O . GLN A 1 91 ? 7.240 -27.353 -30.230 1.00 87.88 91 GLN A O 1
ATOM 773 N N . ALA A 1 92 ? 8.838 -25.797 -30.353 1.00 76.94 92 ALA A N 1
ATOM 774 C CA . ALA A 1 92 ? 8.986 -25.647 -28.906 1.00 76.94 92 ALA A CA 1
ATOM 775 C C . ALA A 1 92 ? 7.729 -25.040 -28.259 1.00 76.94 92 ALA A C 1
ATOM 777 O O . ALA A 1 92 ? 7.320 -25.459 -27.177 1.00 76.94 92 ALA A O 1
ATOM 778 N N . ARG A 1 93 ? 7.092 -24.074 -28.931 1.00 83.31 93 ARG A N 1
ATOM 779 C CA . ARG A 1 93 ? 5.829 -23.468 -28.493 1.00 83.31 93 ARG A CA 1
ATOM 780 C C . ARG A 1 93 ? 4.670 -24.462 -28.559 1.00 83.31 93 ARG A C 1
ATOM 782 O O . ARG A 1 93 ? 3.863 -24.505 -27.638 1.00 83.31 93 ARG A O 1
ATOM 789 N N . ASP A 1 94 ? 4.595 -25.261 -29.611 1.00 81.00 94 ASP A N 1
ATOM 790 C CA . ASP A 1 94 ? 3.549 -26.260 -29.803 1.00 81.00 94 ASP A CA 1
ATOM 791 C C . ASP A 1 94 ? 3.763 -27.464 -28.878 1.00 81.00 94 ASP A C 1
ATOM 793 O O . ASP A 1 94 ? 2.792 -27.958 -28.323 1.00 81.00 94 ASP A O 1
ATOM 797 N N . ALA A 1 95 ? 5.011 -27.848 -28.584 1.00 77.19 95 ALA A N 1
ATOM 798 C CA . ALA A 1 95 ? 5.341 -28.827 -27.544 1.00 77.19 95 ALA A CA 1
ATOM 799 C C . ALA A 1 95 ? 4.989 -28.324 -26.131 1.00 77.19 95 ALA A C 1
ATOM 801 O O . ALA A 1 95 ? 4.518 -29.092 -25.293 1.00 77.19 95 ALA A O 1
ATOM 802 N N . GLN A 1 96 ? 5.170 -27.024 -25.856 1.00 68.31 96 GLN A N 1
ATOM 803 C CA . GLN A 1 96 ? 4.660 -26.400 -24.630 1.00 68.31 96 GLN A CA 1
ATOM 804 C C . GLN A 1 96 ? 3.131 -26.408 -24.582 1.00 68.31 96 GLN A C 1
ATOM 806 O O . GLN A 1 96 ? 2.575 -26.675 -23.525 1.00 68.31 96 GLN A O 1
ATOM 811 N N . ARG A 1 97 ? 2.446 -26.161 -25.703 1.00 65.50 97 ARG A N 1
ATOM 812 C CA . ARG A 1 97 ? 0.979 -26.230 -25.772 1.00 65.50 97 ARG A CA 1
ATOM 813 C C . ARG A 1 97 ? 0.459 -27.659 -25.610 1.00 65.50 97 ARG A C 1
ATOM 815 O O . ARG A 1 97 ? -0.477 -27.854 -24.852 1.00 65.50 97 ARG A O 1
ATOM 822 N N . SER A 1 98 ? 1.102 -28.658 -26.218 1.00 54.75 98 SER A N 1
ATOM 823 C CA . SER A 1 98 ? 0.716 -30.071 -26.082 1.00 54.75 98 SER A CA 1
ATOM 824 C C . SER A 1 98 ? 1.052 -30.665 -24.708 1.00 54.75 98 SER A C 1
ATOM 826 O O . SER A 1 98 ? 0.442 -31.643 -24.298 1.00 54.75 98 SER A O 1
ATOM 828 N N . SER A 1 99 ? 2.019 -30.086 -23.986 1.00 45.41 99 SER A N 1
ATOM 829 C CA . SER A 1 99 ? 2.315 -30.394 -22.574 1.00 45.41 99 SER A CA 1
ATOM 830 C C . SER A 1 99 ? 1.272 -29.795 -21.611 1.00 45.41 99 SER A C 1
ATOM 832 O O . SER A 1 99 ? 1.109 -30.263 -20.487 1.00 45.41 99 SER A O 1
ATOM 834 N N . VAL A 1 100 ? 0.538 -28.772 -22.062 1.00 45.00 100 VAL A N 1
ATOM 835 C CA . VAL A 1 100 ? -0.424 -27.984 -21.270 1.00 45.00 100 VAL A CA 1
ATOM 836 C C . VAL A 1 100 ? -1.885 -28.347 -21.596 1.00 45.00 100 VAL A C 1
ATOM 838 O O . VAL A 1 100 ? -2.812 -27.701 -21.118 1.00 45.00 100 VAL A O 1
ATOM 841 N N . ASP A 1 101 ? -2.132 -29.472 -22.277 1.00 35.56 101 ASP A N 1
ATOM 842 C CA . ASP A 1 101 ? -3.489 -30.034 -22.440 1.00 35.56 101 ASP A CA 1
ATOM 843 C C . ASP A 1 101 ? -4.070 -30.661 -21.150 1.00 35.56 101 ASP A C 1
ATOM 845 O O . ASP A 1 101 ? -5.106 -31.323 -21.159 1.00 35.56 101 ASP A O 1
ATOM 849 N N . SER A 1 102 ? -3.466 -30.369 -19.995 1.00 42.47 102 SER A N 1
ATOM 850 C CA . SER A 1 102 ? -4.156 -30.384 -18.708 1.00 42.47 102 SER A CA 1
ATOM 851 C C . SER A 1 102 ? -4.126 -28.984 -18.093 1.00 42.47 102 SER A C 1
ATOM 853 O O . SER A 1 102 ? -3.275 -28.674 -17.263 1.00 42.47 102 SER A O 1
ATOM 855 N N . SER A 1 103 ? -5.141 -28.193 -18.456 1.00 44.50 103 SER A N 1
ATOM 856 C CA . SER A 1 103 ? -5.626 -26.992 -17.763 1.00 44.50 103 SER A CA 1
ATOM 857 C C . SER A 1 103 ? -4.825 -25.684 -17.943 1.00 44.50 103 SER A C 1
ATOM 859 O O . SER A 1 103 ? -3.827 -25.448 -17.268 1.00 44.50 103 SER A O 1
ATOM 861 N N . ILE A 1 104 ? -5.459 -24.769 -18.700 1.00 37.97 104 ILE A N 1
ATOM 862 C CA . ILE A 1 104 ? -5.346 -23.291 -18.746 1.00 37.97 104 ILE A CA 1
ATOM 863 C C . ILE A 1 104 ? -4.654 -22.732 -20.003 1.00 37.97 104 ILE A C 1
ATOM 865 O O . ILE A 1 104 ? -3.434 -22.631 -20.111 1.00 37.97 104 ILE A O 1
ATOM 869 N N . GLU A 1 105 ? -5.501 -22.285 -20.935 1.00 37.53 105 GLU A N 1
ATOM 870 C CA . GLU A 1 105 ? -5.162 -21.552 -22.155 1.00 37.53 105 GLU A CA 1
ATOM 871 C C . GLU A 1 105 ? -4.396 -20.247 -21.866 1.00 37.53 105 GLU A C 1
ATOM 873 O O . GLU A 1 105 ? -4.894 -19.329 -21.211 1.00 37.53 105 GLU A O 1
ATOM 878 N N . VAL A 1 106 ? -3.196 -20.124 -22.442 1.00 44.19 106 VAL A N 1
ATOM 879 C CA . VAL A 1 106 ? -2.466 -18.858 -22.597 1.00 44.19 106 VAL A CA 1
ATOM 880 C C . VAL A 1 106 ? -2.096 -18.680 -24.071 1.00 44.19 106 VAL A C 1
ATOM 882 O O . VAL A 1 106 ? -1.211 -19.353 -24.596 1.00 44.19 106 VAL A O 1
ATOM 885 N N . VAL A 1 107 ? -2.744 -17.722 -24.736 1.00 40.78 107 VAL A N 1
ATOM 886 C CA . VAL A 1 107 ? -2.365 -17.181 -26.056 1.00 40.78 107 VAL A CA 1
ATOM 887 C C . VAL A 1 107 ? -2.572 -15.664 -25.946 1.00 40.78 107 VAL A C 1
ATOM 889 O O . VAL A 1 107 ? -3.679 -15.211 -25.700 1.00 40.78 107 VAL A O 1
ATOM 892 N N . SER A 1 108 ? -1.549 -14.811 -25.834 1.00 33.12 108 SER A N 1
ATOM 893 C CA . SER A 1 108 ? -0.535 -14.426 -26.829 1.00 33.12 108 SER A CA 1
ATOM 894 C C . SER A 1 108 ? -1.121 -14.046 -28.190 1.00 33.12 108 SER A C 1
ATOM 896 O O . SER A 1 108 ? -0.945 -14.777 -29.152 1.00 33.12 108 SER A O 1
ATOM 898 N N . ASN A 1 109 ? -1.761 -12.875 -28.266 1.00 32.50 109 ASN A N 1
ATOM 899 C CA . ASN A 1 109 ? -1.944 -12.135 -29.514 1.00 32.50 109 ASN A CA 1
ATOM 900 C C . ASN A 1 109 ? -1.579 -10.661 -29.290 1.00 32.50 109 ASN A C 1
ATOM 902 O O . ASN A 1 109 ? -2.373 -9.900 -28.750 1.00 32.50 109 ASN A O 1
ATOM 906 N N . TYR A 1 110 ? -0.386 -10.263 -29.731 1.00 32.62 110 TYR A N 1
ATOM 907 C CA . TYR A 1 110 ? -0.124 -8.901 -30.194 1.00 32.62 110 TYR A CA 1
ATOM 908 C C . TYR A 1 110 ? 0.797 -8.990 -31.411 1.00 32.62 110 TYR A C 1
ATOM 910 O O . TYR A 1 110 ? 2.011 -9.136 -31.287 1.00 32.62 110 TYR A O 1
ATOM 918 N N . SER A 1 111 ? 0.194 -8.923 -32.595 1.00 30.02 111 SER A N 1
ATOM 919 C CA . SER A 1 111 ? 0.848 -8.417 -33.797 1.00 30.02 111 SER A CA 1
ATOM 920 C C . SER A 1 111 ? 0.792 -6.891 -33.743 1.00 30.02 111 SER A C 1
ATOM 922 O O . SER A 1 111 ? -0.290 -6.317 -33.618 1.00 30.02 111 SER A O 1
ATOM 924 N N . GLY A 1 112 ? 1.946 -6.233 -33.811 1.00 37.91 112 GLY A N 1
ATOM 925 C CA . GLY A 1 112 ? 2.015 -4.783 -33.951 1.00 37.91 112 GLY A CA 1
ATOM 926 C C . GLY A 1 112 ? 1.616 -4.339 -35.357 1.00 37.91 112 GLY A C 1
ATOM 927 O O . GLY A 1 112 ? 2.150 -4.869 -36.325 1.00 37.91 112 GLY A O 1
ATOM 928 N N . ASN A 1 113 ? 0.685 -3.386 -35.453 1.00 28.69 113 ASN A N 1
ATOM 929 C CA . ASN A 1 113 ? 0.716 -2.243 -36.378 1.00 28.69 113 ASN A CA 1
ATOM 930 C C . ASN A 1 113 ? -0.599 -1.453 -36.289 1.00 28.69 113 ASN A C 1
ATOM 932 O O . ASN A 1 113 ? -1.641 -1.970 -36.668 1.00 28.69 113 ASN A O 1
ATOM 936 N N . SER A 1 114 ? -0.546 -0.202 -35.831 1.00 26.83 114 SER A N 1
ATOM 937 C CA . SER A 1 114 ? -0.632 0.981 -36.704 1.00 26.83 114 SER A CA 1
ATOM 938 C C . SER A 1 114 ? -0.956 2.220 -35.871 1.00 26.83 114 SER A C 1
ATOM 940 O O . SER A 1 114 ? -1.980 2.295 -35.196 1.00 26.83 114 SER A O 1
ATOM 942 N N . GLU A 1 115 ? -0.077 3.211 -35.956 1.00 41.12 115 GLU A N 1
ATOM 943 C CA . GLU A 1 115 ? -0.391 4.598 -35.642 1.00 41.12 115 GLU A CA 1
ATOM 944 C C . GLU A 1 115 ? -1.611 5.067 -36.461 1.00 41.12 115 GLU A C 1
ATOM 946 O O . GLU A 1 115 ? -1.715 4.735 -37.642 1.00 41.12 115 GLU A O 1
ATOM 951 N N . LYS A 1 116 ? -2.440 5.921 -35.837 1.00 46.00 116 LYS A N 1
ATOM 952 C CA . LYS A 1 116 ? -3.655 6.613 -36.330 1.00 46.00 116 LYS A CA 1
ATOM 953 C C . LYS A 1 116 ? -4.973 5.862 -36.107 1.00 46.00 116 LYS A C 1
ATOM 955 O O . LYS A 1 116 ? -5.290 4.961 -36.865 1.00 46.00 116 LYS A O 1
ATOM 960 N N . GLU A 1 117 ? -5.765 6.316 -35.128 1.00 31.00 117 GLU A N 1
ATOM 961 C CA . GLU A 1 117 ? -7.114 6.902 -35.303 1.00 31.00 117 GLU A CA 1
ATOM 962 C C . GLU A 1 117 ? -7.749 7.227 -33.925 1.00 31.00 117 GLU A C 1
ATOM 964 O O . GLU A 1 117 ? -7.304 6.708 -32.907 1.00 31.00 117 GLU A O 1
ATOM 969 N N . ALA A 1 118 ? -8.764 8.103 -33.909 1.00 30.75 118 ALA A N 1
ATOM 970 C CA . ALA A 1 118 ? -9.453 8.747 -32.772 1.00 30.75 118 ALA A CA 1
ATOM 971 C C . ALA A 1 118 ? -8.680 9.931 -32.147 1.00 30.75 118 ALA A C 1
ATOM 973 O O . ALA A 1 118 ? -8.054 9.826 -31.100 1.00 30.75 118 ALA A O 1
ATOM 974 N N . VAL A 1 119 ? -8.568 11.101 -32.788 1.00 32.97 119 VAL A N 1
ATOM 975 C CA . VAL A 1 119 ? -9.647 12.055 -33.134 1.00 32.97 119 VAL A CA 1
ATOM 976 C C . VAL A 1 119 ? -10.682 12.213 -32.017 1.00 32.97 119 VAL A C 1
ATOM 978 O O . VAL A 1 119 ? -11.464 11.315 -31.729 1.00 32.97 119 VAL A O 1
ATOM 981 N N . TYR A 1 120 ? -10.655 13.410 -31.429 1.00 35.34 120 TYR A N 1
ATOM 982 C CA . TYR A 1 120 ? -11.717 14.095 -30.701 1.00 35.34 120 TYR A CA 1
ATOM 983 C C . TYR A 1 120 ? -13.115 13.467 -30.818 1.00 35.34 120 TYR A C 1
ATOM 985 O O . TYR A 1 120 ? -13.724 13.472 -31.884 1.00 35.34 120 TYR A O 1
ATOM 993 N N . SER A 1 121 ? -13.684 13.097 -29.671 1.00 29.58 121 SER A N 1
ATOM 994 C CA . SER A 1 121 ? -15.130 13.143 -29.465 1.00 29.58 121 SER A CA 1
ATOM 995 C C . SER A 1 121 ? -15.419 13.910 -28.180 1.00 29.58 121 SER A C 1
ATOM 997 O O . SER A 1 121 ? -15.397 13.383 -27.069 1.00 29.58 121 SER A O 1
ATOM 999 N N . THR A 1 122 ? -15.658 15.207 -28.347 1.00 39.47 122 THR A N 1
ATOM 1000 C CA . THR A 1 122 ? -16.399 16.042 -27.408 1.00 39.47 122 THR A CA 1
ATOM 1001 C C . THR A 1 122 ? -17.819 15.500 -27.279 1.00 39.47 122 THR A C 1
ATOM 1003 O O . THR A 1 122 ? -18.660 15.762 -28.134 1.00 39.47 122 THR A O 1
ATOM 1006 N N . VAL A 1 123 ? -18.119 14.812 -26.179 1.00 28.44 123 VAL A N 1
ATOM 1007 C CA . VAL A 1 123 ? -19.496 14.659 -25.698 1.00 28.44 123 VAL A CA 1
ATOM 1008 C C . VAL A 1 123 ? -19.541 15.089 -24.239 1.00 28.44 123 VAL A C 1
ATOM 1010 O O . VAL A 1 123 ? -18.995 14.440 -23.351 1.00 28.44 123 VAL A O 1
ATOM 1013 N N . LYS A 1 124 ? -20.203 16.228 -24.007 1.00 42.62 124 LYS A N 1
ATOM 1014 C CA . LYS A 1 124 ? -20.728 16.612 -22.696 1.00 42.62 124 LYS A CA 1
ATOM 1015 C C . LYS A 1 124 ? -21.594 15.464 -22.174 1.00 42.62 124 LYS A C 1
ATOM 1017 O O . LYS A 1 124 ? -22.609 15.141 -22.782 1.00 42.62 124 LYS A O 1
ATOM 1022 N N . GLY A 1 125 ? -21.221 14.906 -21.032 1.00 30.31 125 GLY A N 1
ATOM 1023 C CA . GLY A 1 125 ? -22.034 13.931 -20.321 1.00 30.31 125 GLY A CA 1
ATOM 1024 C C . GLY A 1 125 ? -21.423 13.611 -18.968 1.00 30.31 125 GLY A C 1
ATOM 1025 O O . GLY A 1 125 ? -20.487 12.828 -18.874 1.00 30.31 125 GLY A O 1
ATOM 1026 N N . THR A 1 126 ? -21.955 14.228 -17.918 1.00 41.28 126 THR A N 1
ATOM 1027 C CA . THR A 1 126 ? -21.769 13.837 -16.520 1.00 41.28 126 THR A CA 1
ATOM 1028 C C . THR A 1 126 ? -22.232 12.391 -16.331 1.00 41.28 126 THR A C 1
ATOM 1030 O O . THR A 1 126 ? -23.418 12.133 -16.147 1.00 41.28 126 THR A O 1
ATOM 1033 N N . LYS A 1 127 ? -21.303 11.435 -16.379 1.00 33.38 127 LYS A N 1
ATOM 1034 C CA . LYS A 1 127 ? -21.496 10.080 -15.851 1.00 33.38 127 LYS A CA 1
ATOM 1035 C C . LYS A 1 127 ? -20.233 9.660 -15.108 1.00 33.38 127 LYS A C 1
ATOM 1037 O O . LYS A 1 127 ? -19.125 9.882 -15.586 1.00 33.38 127 LYS A O 1
ATOM 1042 N N . ALA A 1 128 ? -20.436 9.136 -13.902 1.00 38.69 128 ALA A N 1
ATOM 1043 C CA . ALA A 1 128 ? -19.392 8.666 -13.008 1.00 38.69 128 ALA A CA 1
ATOM 1044 C C . ALA A 1 128 ? -18.463 7.683 -13.734 1.00 38.69 128 ALA A C 1
ATOM 1046 O O . ALA A 1 128 ? -18.924 6.786 -14.435 1.00 38.69 128 ALA A O 1
ATOM 1047 N N . ALA A 1 129 ? -17.157 7.860 -13.545 1.00 40.47 129 ALA A N 1
ATOM 1048 C CA . ALA A 1 129 ? -16.096 7.038 -14.124 1.00 40.47 129 ALA A CA 1
ATOM 1049 C C . ALA A 1 129 ? -15.993 5.632 -13.488 1.00 40.47 129 ALA A C 1
ATOM 1051 O O . ALA A 1 129 ? -14.899 5.084 -13.398 1.00 40.47 129 ALA A O 1
ATOM 1052 N N . ASP A 1 130 ? -17.114 5.071 -13.029 1.00 36.66 130 ASP A N 1
ATOM 1053 C CA . ASP A 1 130 ? -17.198 3.730 -12.436 1.00 36.66 130 ASP A CA 1
ATOM 1054 C C . ASP A 1 130 ? -17.463 2.631 -13.476 1.00 36.66 130 ASP A C 1
ATOM 1056 O O . ASP A 1 130 ? -17.531 1.464 -13.118 1.00 36.66 130 ASP A O 1
ATOM 1060 N N . ASP A 1 131 ? -17.553 2.978 -14.764 1.00 36.75 131 ASP A N 1
ATOM 1061 C CA . ASP A 1 131 ? -17.866 2.011 -15.827 1.00 36.75 131 ASP A CA 1
ATOM 1062 C C . ASP A 1 131 ? -16.895 2.073 -17.017 1.00 36.75 131 ASP A C 1
ATOM 1064 O O . ASP A 1 131 ? -17.228 1.760 -18.160 1.00 36.75 131 ASP A O 1
ATOM 1068 N N . VAL A 1 132 ? -15.646 2.475 -16.760 1.00 41.44 132 VAL A N 1
ATOM 1069 C CA . VAL A 1 132 ? -14.552 2.180 -17.692 1.00 41.44 132 VAL A CA 1
ATOM 1070 C C . VAL A 1 132 ? -14.044 0.785 -17.349 1.00 41.44 132 VAL A C 1
ATOM 1072 O O . VAL A 1 132 ? -13.097 0.624 -16.578 1.00 41.44 132 VAL A O 1
ATOM 1075 N N . ILE A 1 133 ? -14.685 -0.238 -17.921 1.00 45.03 133 ILE A N 1
ATOM 1076 C CA . ILE A 1 133 ? -14.127 -1.592 -17.981 1.00 45.03 133 ILE A CA 1
ATOM 1077 C C . ILE A 1 133 ? -12.897 -1.520 -18.893 1.00 45.03 133 ILE A C 1
ATOM 1079 O O . ILE A 1 133 ? -12.951 -1.785 -20.093 1.00 45.03 133 ILE A O 1
ATOM 1083 N N . LEU A 1 134 ? -11.770 -1.095 -18.322 1.00 48.25 134 LEU A N 1
ATOM 1084 C CA . LEU A 1 134 ? -10.470 -1.252 -18.947 1.00 48.25 134 LEU A CA 1
ATOM 1085 C C . LEU A 1 134 ? -10.118 -2.733 -18.809 1.00 48.25 134 LEU A C 1
ATOM 1087 O O . LEU A 1 134 ? -9.962 -3.238 -17.696 1.00 48.25 134 LEU A O 1
ATOM 1091 N N . ILE A 1 135 ? -10.066 -3.441 -19.936 1.00 56.25 135 ILE A N 1
ATOM 1092 C CA . ILE A 1 135 ? -9.729 -4.864 -19.986 1.00 56.25 135 ILE A CA 1
ATOM 1093 C C . ILE A 1 135 ? -8.329 -5.031 -19.388 1.00 56.25 135 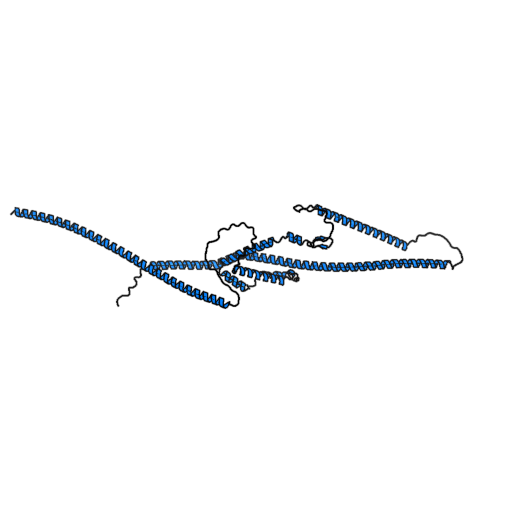ILE A C 1
ATOM 1095 O O . ILE A 1 135 ? -7.332 -4.696 -20.021 1.00 56.25 135 ILE A O 1
ATOM 1099 N N . GLU A 1 136 ? -8.279 -5.522 -18.148 1.00 54.94 136 GLU A N 1
ATOM 1100 C CA . GLU A 1 136 ? -7.045 -5.780 -17.410 1.00 54.94 136 GLU A CA 1
ATOM 1101 C C . GLU A 1 136 ? -6.136 -6.690 -18.248 1.00 54.94 136 GLU A C 1
ATOM 1103 O O . GLU A 1 136 ? -6.527 -7.808 -18.626 1.00 54.94 136 GLU A O 1
ATOM 1108 N N . THR A 1 137 ? -4.923 -6.226 -18.553 1.00 65.06 137 THR A N 1
ATOM 1109 C CA . THR A 1 137 ? -3.945 -7.049 -19.267 1.00 65.06 137 THR A CA 1
ATOM 1110 C C . THR A 1 137 ? -3.571 -8.262 -18.410 1.00 65.06 137 THR A C 1
ATOM 1112 O O . THR A 1 137 ? -3.660 -8.254 -17.183 1.00 65.06 137 THR A O 1
ATOM 1115 N N . THR A 1 138 ? -3.131 -9.360 -19.022 1.00 63.47 138 THR A N 1
ATOM 1116 C CA . THR A 1 138 ? -2.770 -10.575 -18.265 1.00 63.47 138 THR A CA 1
ATOM 1117 C C . THR A 1 138 ? -1.665 -10.316 -17.235 1.00 63.47 138 THR A C 1
ATOM 1119 O O . THR A 1 138 ? -1.667 -10.900 -16.156 1.00 63.47 138 THR A O 1
ATOM 1122 N N . ARG A 1 139 ? -0.746 -9.392 -17.534 1.00 55.19 139 ARG A N 1
ATOM 1123 C CA . ARG A 1 139 ? 0.307 -8.967 -16.606 1.00 55.19 139 ARG A CA 1
ATOM 1124 C C . ARG A 1 139 ? -0.269 -8.222 -15.406 1.00 55.19 139 ARG A C 1
ATOM 1126 O O . ARG A 1 139 ? 0.087 -8.520 -14.273 1.00 55.19 139 ARG A O 1
ATOM 1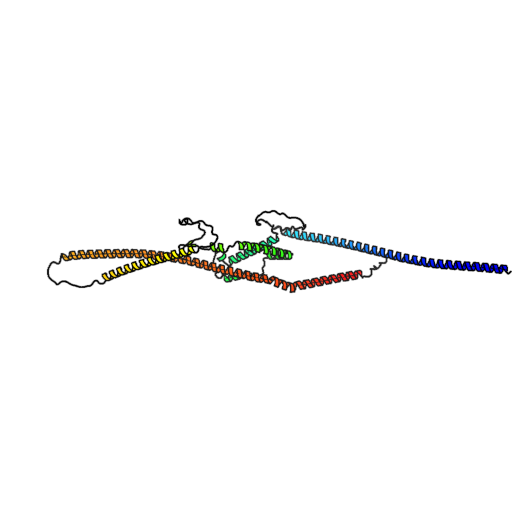133 N N . GLU A 1 140 ? -1.155 -7.278 -15.682 1.00 57.44 140 GLU A N 1
ATOM 1134 C CA . GLU A 1 140 ? -1.902 -6.508 -14.695 1.00 57.44 140 GLU A CA 1
ATOM 1135 C C . GLU A 1 140 ? -2.682 -7.427 -13.738 1.00 57.44 140 GLU A C 1
ATOM 1137 O O . GLU A 1 140 ? -2.505 -7.372 -12.519 1.00 57.44 140 GLU A O 1
ATOM 1142 N N . ARG A 1 141 ? -3.403 -8.402 -14.298 1.00 69.19 141 ARG A N 1
ATOM 1143 C CA . ARG A 1 141 ? -4.119 -9.438 -13.546 1.00 69.19 141 ARG A CA 1
ATOM 1144 C C . ARG A 1 141 ? -3.203 -10.255 -12.638 1.00 69.19 141 ARG A C 1
ATOM 1146 O O . ARG A 1 141 ? -3.577 -10.561 -11.509 1.00 69.19 141 ARG A O 1
ATOM 1153 N N . ASN A 1 142 ? -2.013 -10.613 -13.114 1.00 64.56 142 ASN A N 1
ATOM 1154 C CA . ASN A 1 142 ? -1.054 -11.393 -12.331 1.00 64.56 142 ASN A CA 1
ATOM 1155 C C . ASN A 1 142 ? -0.476 -10.586 -11.161 1.00 64.56 142 ASN A C 1
ATOM 1157 O O . ASN A 1 142 ? -0.326 -11.126 -10.064 1.00 64.56 142 ASN A O 1
ATOM 1161 N N . VAL A 1 143 ? -0.196 -9.295 -11.368 1.00 65.69 143 VAL A N 1
ATOM 1162 C CA . VAL A 1 143 ? 0.241 -8.388 -10.295 1.00 65.69 143 VAL A CA 1
ATOM 1163 C C . VAL A 1 143 ? -0.857 -8.253 -9.244 1.00 65.69 143 VAL A C 1
ATOM 1165 O O . VAL A 1 143 ? -0.592 -8.472 -8.065 1.00 65.69 143 VAL A O 1
ATOM 1168 N N . ARG A 1 144 ? -2.101 -7.987 -9.662 1.00 74.62 144 ARG A N 1
ATOM 1169 C CA . ARG A 1 144 ? -3.240 -7.885 -8.744 1.00 74.62 144 ARG A CA 1
ATOM 1170 C C . ARG A 1 144 ? -3.436 -9.163 -7.927 1.00 74.62 144 ARG A C 1
ATOM 1172 O O . ARG A 1 144 ? -3.480 -9.074 -6.708 1.00 74.62 144 ARG A O 1
ATOM 1179 N N . LYS A 1 145 ? -3.472 -10.338 -8.568 1.00 71.31 145 LYS A N 1
ATOM 1180 C CA . LYS A 1 145 ? -3.604 -11.632 -7.871 1.00 71.31 145 LYS A CA 1
ATOM 1181 C C . LYS A 1 145 ? -2.491 -11.868 -6.850 1.00 71.31 145 LYS A C 1
ATOM 1183 O O . LYS A 1 145 ? -2.744 -12.391 -5.774 1.00 71.31 145 LYS A O 1
ATOM 1188 N N . THR A 1 146 ? -1.265 -11.452 -7.168 1.00 65.38 146 THR A N 1
ATOM 1189 C CA . THR A 1 146 ? -0.132 -11.553 -6.238 1.00 65.38 146 THR A CA 1
ATOM 1190 C C . THR A 1 146 ? -0.329 -10.651 -5.020 1.00 65.38 146 THR A C 1
ATOM 1192 O O . THR A 1 146 ? -0.093 -11.075 -3.891 1.00 65.38 146 THR A O 1
ATOM 1195 N N . CYS A 1 147 ? -0.786 -9.414 -5.233 1.00 63.44 147 CYS A N 1
ATOM 1196 C CA . CYS A 1 147 ? -1.111 -8.491 -4.148 1.00 63.44 147 CYS A CA 1
ATOM 1197 C C . CYS A 1 147 ? -2.289 -8.988 -3.295 1.00 63.44 147 CYS A C 1
ATOM 1199 O O . CYS A 1 147 ? -2.230 -8.869 -2.076 1.00 63.44 147 CYS A O 1
ATOM 1201 N N . GLU A 1 148 ? -3.319 -9.568 -3.917 1.00 71.50 148 GLU A N 1
ATOM 1202 C CA . GLU A 1 148 ? -4.465 -10.187 -3.235 1.00 71.50 148 GLU A CA 1
ATOM 1203 C C . GLU A 1 148 ? -4.010 -11.362 -2.358 1.00 71.50 148 GLU A C 1
ATOM 1205 O O . GLU A 1 148 ? -4.252 -11.340 -1.156 1.00 71.50 148 GLU A O 1
ATOM 1210 N N . SER A 1 149 ? -3.237 -12.316 -2.893 1.00 71.19 149 SER A N 1
ATOM 1211 C CA . SER A 1 149 ? -2.705 -13.430 -2.090 1.00 71.19 149 SER A CA 1
ATOM 1212 C C . SER A 1 149 ? -1.783 -12.977 -0.955 1.00 71.19 149 SER A C 1
ATOM 1214 O O . SER A 1 149 ? -1.774 -13.585 0.115 1.00 71.19 149 SER A O 1
ATOM 1216 N N . LEU A 1 150 ? -1.005 -11.908 -1.156 1.00 69.94 150 LEU A N 1
ATOM 1217 C CA . LEU A 1 150 ? -0.192 -11.325 -0.087 1.00 69.94 150 LEU A CA 1
ATOM 1218 C C . LEU A 1 150 ? -1.069 -10.709 1.014 1.00 69.94 150 LEU A C 1
ATOM 1220 O O . LEU A 1 150 ? -0.771 -10.883 2.196 1.00 69.94 150 LEU A O 1
ATOM 1224 N N . ALA A 1 151 ? -2.138 -10.007 0.632 1.00 70.94 151 ALA A N 1
ATOM 1225 C CA . ALA A 1 151 ? -3.093 -9.429 1.568 1.00 70.94 151 ALA A CA 1
ATOM 1226 C C . ALA A 1 151 ? -3.823 -10.520 2.362 1.00 70.94 151 ALA A C 1
ATOM 1228 O O . ALA A 1 151 ? -3.864 -10.436 3.588 1.00 70.94 151 ALA A O 1
ATOM 1229 N N . ASP A 1 152 ? -4.303 -11.573 1.697 1.00 72.31 152 ASP A N 1
ATOM 1230 C CA . ASP A 1 152 ? -4.968 -12.712 2.338 1.00 72.31 152 ASP A CA 1
ATOM 1231 C C . ASP A 1 152 ? -4.056 -13.380 3.372 1.00 72.31 152 ASP A C 1
ATOM 1233 O O . ASP A 1 152 ? -4.453 -13.583 4.521 1.00 72.31 152 ASP A O 1
ATOM 1237 N N . ARG A 1 153 ? -2.790 -13.629 3.008 1.00 73.50 153 ARG A N 1
ATOM 1238 C CA . ARG A 1 153 ? -1.788 -14.196 3.921 1.00 73.50 153 ARG A CA 1
ATOM 1239 C C . ARG A 1 153 ? -1.519 -13.287 5.122 1.00 73.50 153 ARG A C 1
ATOM 1241 O O . ARG A 1 153 ? -1.310 -13.775 6.231 1.00 73.50 153 ARG A O 1
ATOM 1248 N N . MET A 1 154 ? -1.516 -11.968 4.923 1.00 71.94 154 MET A N 1
ATOM 1249 C CA . MET A 1 154 ? -1.322 -11.010 6.013 1.00 71.94 154 MET A CA 1
ATOM 1250 C C . MET A 1 154 ? -2.536 -10.962 6.949 1.00 71.94 154 MET A C 1
ATOM 1252 O O . MET A 1 154 ? -2.367 -10.954 8.166 1.00 71.94 154 MET A O 1
ATOM 1256 N N . ILE A 1 155 ? -3.752 -10.986 6.398 1.00 75.94 155 ILE A N 1
ATOM 1257 C CA . ILE A 1 155 ? -5.001 -11.049 7.168 1.00 75.94 155 ILE A CA 1
ATOM 1258 C C . ILE A 1 155 ? -5.040 -12.330 8.005 1.00 75.94 155 ILE A C 1
ATOM 1260 O O . ILE A 1 155 ? -5.356 -12.281 9.192 1.00 75.94 155 ILE A O 1
ATOM 1264 N N . GLU A 1 156 ? -4.680 -13.469 7.417 1.00 77.56 156 GLU A N 1
ATOM 1265 C CA . GLU A 1 156 ? -4.619 -14.746 8.128 1.00 77.56 156 GLU A CA 1
ATOM 1266 C C . GLU A 1 156 ? -3.584 -14.711 9.264 1.00 77.56 156 GLU A C 1
ATOM 1268 O O . GLU A 1 156 ? -3.871 -15.122 10.389 1.00 77.56 156 GLU A O 1
ATOM 1273 N N . LYS A 1 157 ? -2.403 -14.133 9.011 1.00 76.00 157 LYS A N 1
ATOM 1274 C CA . LYS A 1 157 ? -1.363 -13.944 10.029 1.00 76.00 157 LYS A CA 1
ATOM 1275 C C . LYS A 1 157 ? -1.852 -13.067 11.187 1.00 76.00 157 LYS A C 1
ATOM 1277 O O . LYS A 1 157 ? -1.642 -13.424 12.341 1.00 76.00 157 LYS A O 1
ATOM 1282 N N . VAL A 1 158 ? -2.552 -11.965 10.902 1.00 74.69 158 VAL A N 1
ATOM 1283 C CA . VAL A 1 158 ? -3.150 -11.096 11.933 1.00 74.69 158 VAL A CA 1
ATOM 1284 C C . VAL A 1 158 ? -4.214 -11.844 12.738 1.00 74.69 158 VAL A C 1
ATOM 1286 O O . VAL A 1 158 ? -4.198 -11.778 13.963 1.00 74.69 158 VAL A O 1
ATOM 1289 N N . ARG A 1 159 ? -5.098 -12.605 12.084 1.00 77.38 159 ARG A N 1
ATOM 1290 C CA . ARG A 1 159 ? -6.127 -13.411 12.764 1.00 77.38 159 ARG A CA 1
ATOM 1291 C C . ARG A 1 159 ? -5.530 -14.454 13.708 1.00 77.38 159 ARG A C 1
ATOM 1293 O O . ARG A 1 159 ? -6.006 -14.600 14.830 1.00 77.38 159 ARG A O 1
ATOM 1300 N N . ASN A 1 160 ? -4.485 -15.149 13.265 1.00 72.94 160 ASN A N 1
ATOM 1301 C CA . ASN A 1 160 ? -3.836 -16.206 14.043 1.00 72.94 160 ASN A CA 1
ATOM 1302 C C . ASN A 1 160 ? -3.012 -15.655 15.215 1.00 72.94 160 ASN A C 1
ATOM 1304 O O . ASN A 1 160 ? -2.966 -16.274 16.275 1.00 72.94 160 ASN A O 1
ATOM 1308 N N . SER A 1 161 ? -2.382 -14.492 15.041 1.00 70.75 161 SER A N 1
ATOM 1309 C CA . SER A 1 161 ? -1.574 -13.850 16.082 1.00 70.75 161 SER A CA 1
ATOM 1310 C C . SER A 1 161 ? -2.398 -13.019 17.078 1.00 70.75 161 SER A C 1
ATOM 1312 O O . SER A 1 161 ? -1.958 -12.840 18.213 1.00 70.75 161 SER A O 1
ATOM 1314 N N . PHE A 1 162 ? -3.585 -12.527 16.691 1.00 70.69 162 PHE A N 1
ATOM 1315 C CA . PHE A 1 162 ? -4.407 -11.616 17.504 1.00 70.69 162 PHE A CA 1
ATOM 1316 C C . PHE A 1 162 ? -5.881 -12.044 17.556 1.00 70.69 162 PHE A C 1
ATOM 1318 O O . PHE A 1 162 ? -6.704 -11.576 16.762 1.00 70.69 162 PHE A O 1
ATOM 1325 N N . PRO A 1 163 ? -6.269 -12.866 18.546 1.00 71.25 163 PRO A N 1
ATOM 1326 C CA . PRO A 1 163 ? -7.649 -13.319 18.723 1.00 71.25 163 PRO A CA 1
ATOM 1327 C C . PRO A 1 163 ? -8.649 -12.174 18.957 1.00 71.25 163 PRO A C 1
ATOM 1329 O O . PRO A 1 163 ? -9.841 -12.322 18.670 1.00 71.25 163 PRO A O 1
ATOM 1332 N N . ALA A 1 164 ? -8.179 -11.023 19.455 1.00 67.38 164 ALA A N 1
ATOM 1333 C CA . ALA A 1 164 ? -9.010 -9.841 19.669 1.00 67.38 164 ALA A CA 1
ATOM 1334 C C . ALA A 1 164 ? -9.474 -9.176 18.368 1.00 67.38 164 ALA A C 1
ATOM 1336 O O . ALA A 1 164 ? -10.492 -8.486 18.390 1.00 67.38 164 ALA A O 1
ATOM 1337 N N . TYR A 1 165 ? -8.789 -9.410 17.242 1.00 66.75 165 TYR A N 1
ATOM 1338 C CA . TYR A 1 165 ? -9.146 -8.833 15.943 1.00 66.75 165 TYR A CA 1
ATOM 1339 C C . TYR A 1 165 ? -10.552 -9.253 15.481 1.00 66.75 165 TYR A C 1
ATOM 1341 O O . TYR A 1 165 ? -11.312 -8.427 14.988 1.00 66.75 165 TYR A O 1
ATOM 1349 N N . GLU A 1 166 ? -10.935 -10.513 15.713 1.00 70.12 166 GLU A N 1
ATOM 1350 C CA . GLU A 1 166 ? -12.293 -11.016 15.438 1.00 70.12 166 GLU A CA 1
ATOM 1351 C C . GLU A 1 166 ? -13.185 -11.082 16.689 1.00 70.12 166 GLU A C 1
ATOM 1353 O O . GLU A 1 166 ? -14.338 -11.499 16.624 1.00 70.12 166 GLU A O 1
ATOM 1358 N N . GLY A 1 167 ? -12.668 -10.668 17.850 1.00 63.59 167 GLY A N 1
ATOM 1359 C CA . GLY A 1 167 ? -13.391 -10.730 19.122 1.00 63.59 167 GLY A CA 1
ATOM 1360 C C . GLY A 1 167 ? -13.470 -12.127 19.754 1.00 63.59 167 GLY A C 1
ATOM 1361 O O . GLY A 1 167 ? -14.254 -12.312 20.690 1.00 63.59 167 GLY A O 1
ATOM 1362 N N . ASN A 1 168 ? -12.648 -13.075 19.288 1.00 70.19 168 ASN A N 1
ATOM 1363 C CA . ASN A 1 168 ? -12.630 -14.483 19.706 1.00 70.19 168 ASN A CA 1
ATOM 1364 C C . ASN A 1 168 ? -11.792 -14.748 20.975 1.00 70.19 168 ASN A C 1
ATOM 1366 O O . ASN A 1 168 ? -11.846 -15.847 21.525 1.00 70.19 168 ASN A O 1
ATOM 1370 N N . GLY A 1 169 ? -11.024 -13.770 21.467 1.00 69.38 169 GLY A N 1
ATOM 1371 C CA . GLY A 1 169 ? -10.205 -13.922 22.674 1.00 69.38 169 GLY A CA 1
ATOM 1372 C C . GLY A 1 169 ? -9.244 -12.758 22.899 1.00 69.38 169 GLY A C 1
ATOM 1373 O O . GLY A 1 169 ? -9.369 -11.730 22.241 1.00 69.38 169 GLY A O 1
ATOM 1374 N N . ILE A 1 170 ? -8.301 -12.930 23.830 1.00 64.75 170 ILE A N 1
ATOM 1375 C CA . ILE A 1 170 ? -7.236 -11.963 24.146 1.00 64.75 170 ILE A CA 1
ATOM 1376 C C . ILE A 1 170 ? -5.926 -12.737 24.262 1.00 64.75 170 ILE A C 1
ATOM 1378 O O . ILE A 1 170 ? -5.878 -13.752 24.965 1.00 64.75 170 ILE A O 1
ATOM 1382 N N . HIS A 1 171 ? -4.875 -12.303 23.566 1.00 69.12 171 HIS A N 1
ATOM 1383 C CA . HIS A 1 171 ? -3.579 -12.975 23.650 1.00 69.12 171 HIS A CA 1
ATOM 1384 C C . HIS A 1 171 ? -2.852 -12.612 24.958 1.00 69.12 171 HIS A C 1
ATOM 1386 O O . HIS A 1 171 ? -2.804 -11.450 25.353 1.00 69.12 171 HIS A O 1
ATOM 1392 N N . LEU A 1 172 ? -2.231 -13.592 25.629 1.00 65.69 172 LEU A N 1
ATOM 1393 C CA . LEU A 1 172 ? -1.510 -13.373 26.899 1.00 65.69 172 LEU A CA 1
ATOM 1394 C C . LEU A 1 172 ? -0.231 -12.529 26.734 1.00 65.69 172 LEU A C 1
ATOM 1396 O O . LEU A 1 172 ? 0.246 -11.939 27.699 1.00 65.69 172 LEU A O 1
ATOM 1400 N N . SER A 1 173 ? 0.332 -12.472 25.522 1.00 66.06 173 SER A N 1
ATOM 1401 C CA . SER A 1 173 ? 1.529 -11.681 25.195 1.00 66.06 173 SER A CA 1
ATOM 1402 C C . SER A 1 173 ? 1.408 -11.014 23.813 1.00 66.06 173 SER A C 1
ATOM 1404 O O . SER A 1 173 ? 2.026 -11.468 22.841 1.00 66.06 173 SER A O 1
ATOM 1406 N N . PRO A 1 174 ? 0.590 -9.955 23.673 1.00 62.59 174 PRO A N 1
ATOM 1407 C CA . PRO A 1 174 ? 0.334 -9.301 22.385 1.00 62.59 174 PRO A CA 1
ATOM 1408 C C . PRO A 1 174 ? 1.590 -8.682 21.763 1.00 62.59 174 PRO A C 1
ATOM 1410 O O . PRO A 1 174 ? 1.763 -8.680 20.550 1.00 62.59 174 PRO A O 1
ATOM 1413 N N . GLN A 1 175 ? 2.510 -8.196 22.600 1.00 65.25 175 GLN A N 1
ATOM 1414 C CA . GLN A 1 175 ? 3.732 -7.519 22.156 1.00 65.25 175 GLN A CA 1
ATOM 1415 C C . GLN A 1 175 ? 4.715 -8.468 21.451 1.00 65.25 175 GLN A C 1
ATOM 1417 O O . GLN A 1 175 ? 5.382 -8.069 20.498 1.00 65.25 175 GLN A O 1
ATOM 1422 N N . SER A 1 176 ? 4.788 -9.733 21.883 1.00 66.62 176 SER A N 1
ATOM 1423 C CA . SER A 1 176 ? 5.666 -10.738 21.265 1.00 66.62 176 SER A CA 1
ATOM 1424 C C . SER A 1 176 ? 5.162 -11.218 19.902 1.00 66.62 176 SER A C 1
ATOM 1426 O O . SER A 1 176 ? 5.958 -11.449 18.997 1.00 66.62 176 SER A O 1
ATOM 1428 N N . GLU A 1 177 ? 3.843 -11.313 19.731 1.00 68.25 177 GLU A N 1
ATOM 1429 C CA . GLU A 1 177 ? 3.206 -11.615 18.446 1.00 68.25 177 GLU A CA 1
ATOM 1430 C C . GLU A 1 177 ? 3.264 -10.408 17.500 1.00 68.25 177 GLU A C 1
ATOM 1432 O O . GLU A 1 177 ? 3.503 -10.560 16.304 1.00 68.25 177 GLU A O 1
ATOM 1437 N N . ALA A 1 178 ? 3.163 -9.187 18.035 1.00 62.88 178 ALA A N 1
ATOM 1438 C CA . ALA A 1 178 ? 3.295 -7.955 17.257 1.00 62.88 178 ALA A CA 1
ATOM 1439 C C . ALA A 1 178 ? 4.688 -7.784 16.650 1.00 62.88 178 ALA A C 1
ATOM 1441 O O . ALA A 1 178 ? 4.806 -7.315 15.521 1.00 62.88 178 ALA A O 1
ATOM 1442 N N . ALA A 1 179 ? 5.738 -8.238 17.339 1.00 64.19 179 ALA A N 1
ATOM 1443 C CA . ALA A 1 179 ? 7.082 -8.283 16.771 1.00 64.19 179 ALA A CA 1
ATOM 1444 C C . ALA A 1 179 ? 7.175 -9.207 15.537 1.00 64.19 179 ALA A C 1
ATOM 1446 O O . ALA A 1 179 ? 7.939 -8.925 14.619 1.00 64.19 179 ALA A O 1
ATOM 1447 N N . LYS A 1 180 ? 6.353 -10.266 15.461 1.00 65.56 180 LYS A N 1
ATOM 1448 C CA . LYS A 1 180 ? 6.313 -11.204 14.323 1.00 65.56 180 LYS A CA 1
ATOM 1449 C C . LYS A 1 180 ? 5.546 -10.666 13.114 1.00 65.56 180 LYS A C 1
ATOM 1451 O O . LYS A 1 180 ? 5.645 -11.252 12.036 1.00 65.56 180 LYS A O 1
ATOM 1456 N N . LEU A 1 181 ? 4.786 -9.575 13.261 1.00 63.41 181 LEU A N 1
ATOM 1457 C CA . LEU A 1 181 ? 4.174 -8.853 12.135 1.00 63.41 181 LEU A CA 1
ATOM 1458 C C . LEU A 1 181 ? 5.204 -8.071 11.306 1.00 63.41 181 LEU A C 1
ATOM 1460 O O . LEU A 1 181 ? 4.863 -7.597 10.224 1.00 63.41 181 LEU A O 1
ATOM 1464 N N . GLY A 1 182 ? 6.444 -7.940 11.792 1.00 55.91 182 GLY A N 1
ATOM 1465 C CA . GLY A 1 182 ? 7.539 -7.343 11.037 1.00 55.91 182 GLY A CA 1
ATOM 1466 C C . GLY A 1 182 ? 7.739 -8.009 9.672 1.00 55.91 182 GLY A C 1
ATOM 1467 O O . GLY A 1 182 ? 7.513 -9.209 9.498 1.00 55.91 182 GLY A O 1
ATOM 1468 N N . PHE A 1 183 ? 8.178 -7.210 8.698 1.00 53.50 183 PHE A N 1
ATOM 1469 C CA . PHE A 1 183 ? 8.558 -7.644 7.350 1.00 53.50 183 PHE A CA 1
ATOM 1470 C C . PHE A 1 183 ? 9.921 -8.364 7.338 1.00 53.50 183 PHE A C 1
ATOM 1472 O O . PHE A 1 183 ? 10.729 -8.133 6.440 1.00 53.50 183 PHE A O 1
ATOM 1479 N N . ASP A 1 184 ? 10.195 -9.240 8.306 1.00 49.62 184 ASP A N 1
ATOM 1480 C CA . ASP A 1 184 ? 11.318 -10.170 8.178 1.00 49.62 184 ASP A CA 1
ATOM 1481 C C . ASP A 1 184 ? 10.919 -11.210 7.131 1.00 49.62 184 ASP A C 1
ATOM 1483 O O . ASP A 1 184 ? 10.268 -12.222 7.395 1.00 49.62 184 ASP A O 1
ATOM 1487 N N . PHE A 1 185 ? 11.211 -10.860 5.881 1.00 47.47 185 PHE A N 1
ATOM 1488 C CA . PHE A 1 185 ? 11.003 -11.704 4.725 1.00 47.47 185 PHE A CA 1
ATOM 1489 C C . PHE A 1 185 ? 12.051 -12.816 4.786 1.00 47.47 185 PHE A C 1
ATOM 1491 O O . PHE A 1 185 ? 13.191 -12.630 4.363 1.00 47.47 185 PHE A O 1
ATOM 1498 N N . ASP A 1 186 ? 11.666 -13.958 5.352 1.00 46.88 186 ASP A N 1
ATOM 1499 C CA . ASP A 1 186 ? 12.485 -15.167 5.451 1.00 46.88 186 ASP A CA 1
ATOM 1500 C C . ASP A 1 186 ? 12.643 -15.821 4.068 1.00 46.88 186 ASP A C 1
ATOM 1502 O O . ASP A 1 186 ? 12.056 -16.857 3.798 1.00 46.88 186 ASP A O 1
ATOM 1506 N N . GLY A 1 187 ? 13.328 -15.133 3.145 1.00 48.62 187 GLY A N 1
ATOM 1507 C CA . GLY A 1 187 ? 13.937 -15.628 1.899 1.00 48.62 187 GLY A CA 1
ATOM 1508 C C . GLY A 1 187 ? 13.059 -16.274 0.812 1.00 48.62 187 GLY A C 1
ATOM 1509 O O . GLY A 1 187 ? 13.407 -16.212 -0.372 1.00 48.62 187 GLY A O 1
ATOM 1510 N N . GLU A 1 188 ? 11.924 -16.876 1.144 1.00 53.84 188 GLU A N 1
ATOM 1511 C CA . GLU A 1 188 ? 11.123 -17.685 0.239 1.00 53.84 188 GLU A CA 1
ATOM 1512 C C . GLU A 1 188 ? 9.974 -16.867 -0.337 1.00 53.84 188 GLU A C 1
ATOM 1514 O O . GLU A 1 188 ? 8.833 -16.857 0.126 1.00 53.84 188 GLU A O 1
ATOM 1519 N N . ILE A 1 189 ? 10.314 -16.160 -1.414 1.00 58.34 189 ILE A N 1
ATOM 1520 C CA . ILE A 1 189 ? 9.331 -15.684 -2.382 1.00 58.34 189 ILE A CA 1
ATOM 1521 C C . ILE A 1 189 ? 8.637 -16.933 -2.955 1.00 58.34 189 ILE A C 1
ATOM 1523 O O . ILE A 1 189 ? 9.347 -17.780 -3.508 1.00 58.34 189 ILE A O 1
ATOM 1527 N N . PRO A 1 190 ? 7.298 -17.057 -2.858 1.00 68.44 190 PRO A N 1
ATOM 1528 C CA . PRO A 1 190 ? 6.569 -18.166 -3.466 1.00 68.44 190 PRO A CA 1
ATOM 1529 C C . PRO A 1 190 ? 6.940 -18.310 -4.941 1.00 68.44 190 PRO A C 1
ATOM 1531 O O . PRO A 1 190 ? 7.109 -17.303 -5.642 1.00 68.44 190 PRO A O 1
ATOM 1534 N N . ASP A 1 191 ? 7.097 -19.539 -5.419 1.00 63.91 191 ASP A N 1
ATOM 1535 C CA . ASP A 1 191 ? 7.639 -19.787 -6.755 1.00 63.91 191 ASP A CA 1
ATOM 1536 C C . ASP A 1 191 ? 6.764 -19.192 -7.862 1.00 63.91 191 ASP A C 1
ATOM 1538 O O . ASP A 1 191 ? 7.289 -18.701 -8.864 1.00 63.91 191 ASP A O 1
ATOM 1542 N N . GLU A 1 192 ? 5.452 -19.089 -7.646 1.00 62.41 192 GLU A N 1
ATOM 1543 C CA . GLU A 1 192 ? 4.533 -18.396 -8.551 1.00 62.41 192 GLU A CA 1
ATOM 1544 C C . GLU A 1 192 ? 4.907 -16.914 -8.709 1.00 62.41 192 GLU A C 1
ATOM 1546 O O . GLU A 1 192 ? 4.946 -16.379 -9.821 1.00 62.41 192 GLU A O 1
ATOM 1551 N N . VAL A 1 193 ? 5.249 -16.251 -7.603 1.00 63.03 193 VAL A N 1
ATOM 1552 C CA . VAL A 1 193 ? 5.662 -14.841 -7.579 1.00 63.03 193 VAL A CA 1
ATOM 1553 C C . VAL A 1 193 ? 7.052 -14.688 -8.192 1.00 63.03 193 VAL A C 1
ATOM 1555 O O . VAL A 1 193 ? 7.288 -13.774 -8.985 1.00 63.03 193 VAL A O 1
ATOM 1558 N N . ARG A 1 194 ? 7.961 -15.624 -7.902 1.00 68.31 194 ARG A N 1
ATOM 1559 C CA . ARG A 1 194 ? 9.319 -15.662 -8.459 1.00 68.31 194 ARG A CA 1
ATOM 1560 C C . ARG A 1 194 ? 9.296 -15.773 -9.987 1.00 68.31 194 ARG A C 1
ATOM 1562 O O . ARG A 1 194 ? 9.982 -15.011 -10.669 1.00 68.31 194 ARG A O 1
ATOM 1569 N N . ILE A 1 195 ? 8.460 -16.654 -10.538 1.00 71.94 195 ILE A N 1
ATOM 1570 C CA . ILE A 1 195 ? 8.282 -16.842 -11.987 1.00 71.94 195 ILE A CA 1
ATOM 1571 C C . ILE A 1 195 ? 7.735 -15.568 -12.646 1.00 71.94 195 ILE A C 1
ATOM 1573 O O . ILE A 1 195 ? 8.215 -15.156 -13.709 1.00 71.94 195 ILE A O 1
ATOM 1577 N N . VAL A 1 196 ? 6.757 -14.907 -12.019 1.00 65.19 196 VAL A N 1
ATOM 1578 C CA . VAL A 1 196 ? 6.187 -13.647 -12.522 1.00 65.19 196 VAL A CA 1
ATOM 1579 C C . VAL A 1 196 ? 7.224 -12.521 -12.502 1.00 65.19 196 VAL A C 1
ATOM 1581 O O . VAL A 1 196 ? 7.328 -11.788 -13.490 1.00 65.19 196 VAL A O 1
ATOM 1584 N N . ILE A 1 197 ? 8.033 -12.414 -11.441 1.00 65.75 197 ILE A N 1
ATOM 1585 C CA . ILE A 1 197 ? 9.133 -11.442 -11.339 1.00 65.75 197 ILE A CA 1
ATOM 1586 C C . ILE A 1 197 ? 10.154 -11.676 -12.455 1.00 65.75 197 ILE A C 1
ATOM 1588 O O . ILE A 1 197 ? 10.459 -10.747 -13.201 1.00 65.75 197 ILE A O 1
ATOM 1592 N N . VAL A 1 198 ? 10.630 -12.911 -12.640 1.00 71.00 198 VAL A N 1
ATOM 1593 C CA . VAL A 1 198 ? 11.604 -13.252 -13.694 1.00 71.00 198 VAL A CA 1
ATOM 1594 C C . VAL A 1 198 ? 11.055 -12.931 -15.086 1.00 71.00 198 VAL A C 1
ATOM 1596 O O . VAL A 1 198 ? 11.753 -12.346 -15.914 1.00 71.00 198 VAL A O 1
ATOM 1599 N N . ASN A 1 199 ? 9.785 -13.245 -15.353 1.00 70.31 199 ASN A N 1
ATOM 1600 C CA . ASN A 1 199 ? 9.147 -12.898 -16.624 1.00 70.31 199 ASN A CA 1
ATOM 1601 C C . ASN A 1 199 ? 8.982 -11.385 -16.813 1.00 70.31 199 ASN A C 1
ATOM 1603 O O . ASN A 1 199 ? 9.115 -10.887 -17.930 1.00 70.31 199 ASN A O 1
ATOM 1607 N N . CYS A 1 200 ? 8.740 -10.642 -15.737 1.00 63.69 200 CYS A N 1
ATOM 1608 C CA . CYS A 1 200 ? 8.672 -9.188 -15.766 1.00 63.69 200 CYS A CA 1
ATOM 1609 C C . CYS A 1 200 ? 10.043 -8.529 -15.987 1.00 63.69 200 CYS A C 1
ATOM 1611 O O . CYS A 1 200 ? 10.117 -7.514 -16.680 1.00 63.69 200 CYS A O 1
ATOM 1613 N N . LEU A 1 201 ? 11.115 -9.116 -15.447 1.00 67.44 201 LEU A N 1
ATOM 1614 C CA . LEU A 1 201 ? 12.499 -8.658 -15.608 1.00 67.44 201 LEU A CA 1
ATOM 1615 C C . LEU A 1 201 ? 13.049 -8.868 -17.025 1.00 67.44 201 LEU A C 1
ATOM 1617 O O . LEU A 1 201 ? 14.019 -8.215 -17.391 1.00 67.44 201 LEU A O 1
ATOM 1621 N N . LYS A 1 202 ? 12.407 -9.698 -17.862 1.00 75.56 202 LYS A N 1
ATOM 1622 C CA . LYS A 1 202 ? 12.730 -9.792 -19.299 1.00 75.56 202 LYS A CA 1
ATOM 1623 C C . LYS A 1 202 ? 12.480 -8.478 -20.049 1.00 75.56 202 LYS A C 1
ATOM 1625 O O . LYS A 1 202 ? 13.097 -8.256 -21.082 1.00 75.56 202 LYS A O 1
ATOM 1630 N N . ASN A 1 203 ? 11.604 -7.610 -19.529 1.00 69.75 203 ASN A N 1
ATOM 1631 C CA . ASN A 1 203 ? 11.324 -6.281 -20.082 1.00 69.75 203 ASN A CA 1
ATOM 1632 C C . ASN A 1 203 ? 11.294 -5.216 -18.963 1.00 69.75 203 ASN A C 1
ATOM 1634 O O . ASN A 1 203 ? 10.210 -4.748 -18.583 1.00 69.75 203 ASN A O 1
ATOM 1638 N N . PRO A 1 204 ? 12.468 -4.812 -18.429 1.00 65.56 204 PRO A N 1
ATOM 1639 C CA . PRO A 1 204 ? 12.571 -3.918 -17.270 1.00 65.56 204 PRO A CA 1
ATOM 1640 C C . PRO A 1 204 ? 11.856 -2.561 -17.417 1.00 65.56 204 PRO A C 1
ATOM 1642 O O . PRO A 1 204 ? 11.175 -2.159 -16.474 1.00 65.56 204 PRO A O 1
ATOM 1645 N N . PRO A 1 205 ? 11.901 -1.865 -18.574 1.00 65.38 205 PRO A N 1
ATOM 1646 C CA . PRO A 1 205 ? 11.212 -0.580 -18.729 1.00 65.38 205 PRO A CA 1
ATOM 1647 C C . PRO A 1 205 ? 9.691 -0.697 -18.575 1.00 65.38 205 PRO A C 1
ATOM 1649 O O . PRO A 1 205 ? 9.060 0.104 -17.891 1.00 65.38 205 PRO A O 1
ATOM 1652 N N . GLN A 1 206 ? 9.102 -1.747 -19.151 1.00 61.84 206 GLN A N 1
ATOM 1653 C CA . GLN A 1 206 ? 7.663 -2.000 -19.059 1.00 61.84 206 GLN A CA 1
ATOM 1654 C C . GLN A 1 206 ? 7.250 -2.446 -17.649 1.00 61.84 206 GLN A C 1
ATOM 1656 O O . GLN A 1 206 ? 6.122 -2.198 -17.236 1.00 61.84 206 GLN A O 1
ATOM 1661 N N . LEU A 1 207 ? 8.146 -3.112 -16.907 1.00 66.38 207 LEU A N 1
ATOM 1662 C CA . LEU A 1 207 ? 7.921 -3.442 -15.496 1.00 66.38 207 LEU A CA 1
ATOM 1663 C C . LEU A 1 207 ? 7.839 -2.182 -14.641 1.00 66.38 207 LEU A C 1
ATOM 1665 O O . LEU A 1 207 ? 6.884 -2.023 -13.888 1.00 66.38 207 LEU A O 1
ATOM 1669 N N . LEU A 1 208 ? 8.810 -1.282 -14.788 1.00 65.88 208 LEU A N 1
ATOM 1670 C CA . LEU A 1 208 ? 8.841 -0.027 -14.041 1.00 65.88 208 LEU A CA 1
ATOM 1671 C C . LEU A 1 208 ? 7.624 0.846 -14.361 1.00 65.88 208 LEU A C 1
ATOM 1673 O O . LEU A 1 208 ? 7.021 1.412 -13.451 1.00 65.88 208 LEU A O 1
ATOM 1677 N N . GLN A 1 209 ? 7.212 0.890 -15.631 1.00 63.25 209 GLN A N 1
ATOM 1678 C CA . GLN A 1 209 ? 6.005 1.599 -16.048 1.00 63.25 209 GLN A CA 1
ATOM 1679 C C . GLN A 1 209 ? 4.743 0.991 -15.419 1.00 63.25 209 GLN A C 1
ATOM 1681 O O . GLN A 1 209 ? 3.957 1.723 -14.825 1.00 63.25 209 GLN A O 1
ATOM 1686 N N . ALA A 1 210 ? 4.583 -0.338 -15.458 1.00 61.00 210 ALA A N 1
ATOM 1687 C CA . ALA A 1 210 ? 3.446 -1.018 -14.837 1.00 61.00 210 ALA A CA 1
ATOM 1688 C C . ALA A 1 210 ? 3.403 -0.811 -13.312 1.00 61.00 210 ALA A C 1
ATOM 1690 O O . ALA A 1 210 ? 2.351 -0.478 -12.770 1.00 61.00 210 ALA A O 1
ATOM 1691 N N . ILE A 1 211 ? 4.543 -0.946 -12.622 1.00 63.94 211 ILE A N 1
ATOM 1692 C CA . ILE A 1 211 ? 4.651 -0.699 -11.174 1.00 63.94 211 ILE A CA 1
ATOM 1693 C C . ILE A 1 211 ? 4.263 0.742 -10.849 1.00 63.94 211 ILE A C 1
ATOM 1695 O O . ILE A 1 211 ? 3.499 0.969 -9.912 1.00 63.94 211 ILE A O 1
ATOM 1699 N N . SER A 1 212 ? 4.746 1.716 -11.622 1.00 67.19 212 SER A N 1
ATOM 1700 C CA . SER A 1 212 ? 4.417 3.126 -11.417 1.00 67.19 212 SER A CA 1
ATOM 1701 C C . SER A 1 212 ? 2.920 3.384 -11.597 1.00 67.19 212 SER A C 1
ATOM 1703 O O . SER A 1 212 ? 2.289 3.939 -10.698 1.00 67.19 212 SER A O 1
ATOM 1705 N N . THR A 1 213 ? 2.324 2.900 -12.691 1.00 65.56 213 THR A N 1
ATOM 1706 C CA . THR A 1 213 ? 0.886 3.041 -12.959 1.00 65.56 213 THR A CA 1
ATOM 1707 C C . THR A 1 213 ? 0.037 2.401 -11.861 1.00 65.56 213 THR A C 1
ATOM 1709 O O . THR A 1 213 ? -0.915 3.020 -11.380 1.00 65.56 213 THR A O 1
ATOM 1712 N N . TYR A 1 214 ? 0.401 1.200 -11.405 1.00 65.69 214 TYR A N 1
ATOM 1713 C CA . TYR A 1 214 ? -0.304 0.528 -10.316 1.00 65.69 214 TYR A CA 1
ATOM 1714 C C . TYR A 1 214 ? -0.168 1.239 -8.987 1.00 65.69 214 TYR A C 1
ATOM 1716 O O . TYR A 1 214 ? -1.166 1.420 -8.299 1.00 65.69 214 TYR A O 1
ATOM 1724 N N . THR A 1 215 ? 1.041 1.659 -8.632 1.00 67.12 215 THR A N 1
ATOM 1725 C CA . THR A 1 215 ? 1.292 2.362 -7.372 1.00 67.12 215 THR A CA 1
ATOM 1726 C C . THR A 1 215 ? 0.510 3.671 -7.336 1.00 67.12 215 THR A C 1
ATOM 1728 O O . THR A 1 215 ? -0.125 3.985 -6.332 1.00 67.12 215 THR A O 1
ATOM 1731 N N . SER A 1 216 ? 0.471 4.405 -8.453 1.00 65.38 216 SER A N 1
ATOM 1732 C CA . SER A 1 216 ? -0.353 5.607 -8.592 1.00 65.38 216 SER A CA 1
ATOM 1733 C C . SER A 1 216 ? -1.844 5.305 -8.455 1.00 65.38 216 SER A C 1
ATOM 1735 O O . SER A 1 216 ? -2.527 5.997 -7.705 1.00 65.38 216 SER A O 1
ATOM 1737 N N . ARG A 1 217 ? -2.351 4.255 -9.113 1.00 72.38 217 ARG A N 1
ATOM 1738 C CA . ARG A 1 217 ? -3.757 3.837 -8.996 1.00 72.38 217 ARG A CA 1
ATOM 1739 C C . ARG A 1 217 ? -4.113 3.427 -7.567 1.00 72.38 217 ARG A C 1
ATOM 1741 O O . ARG A 1 217 ? -5.149 3.845 -7.056 1.00 72.38 217 ARG A O 1
ATOM 1748 N N . LEU A 1 218 ? -3.265 2.628 -6.923 1.00 66.88 218 LEU A N 1
ATOM 1749 C CA . LEU A 1 218 ? -3.463 2.157 -5.555 1.00 66.88 218 LEU A CA 1
ATOM 1750 C C . LEU A 1 218 ? -3.472 3.335 -4.581 1.00 66.88 218 LEU A C 1
ATOM 1752 O O . LEU A 1 218 ? -4.365 3.428 -3.748 1.00 66.88 218 LEU A O 1
ATOM 1756 N N . LYS A 1 219 ? -2.541 4.284 -4.747 1.00 71.19 219 LYS A N 1
ATOM 1757 C CA . LYS A 1 219 ? -2.519 5.539 -3.992 1.00 71.19 219 LYS A CA 1
ATOM 1758 C C . LYS A 1 219 ? -3.847 6.283 -4.119 1.00 71.19 219 LYS A C 1
ATOM 1760 O O . LYS A 1 219 ? -4.390 6.702 -3.107 1.00 71.19 219 LYS A O 1
ATOM 1765 N N . THR A 1 220 ? -4.394 6.416 -5.328 1.00 72.31 220 THR A N 1
ATOM 1766 C CA . THR A 1 220 ? -5.690 7.078 -5.542 1.00 72.31 220 THR A CA 1
ATOM 1767 C C . THR A 1 220 ? -6.846 6.331 -4.876 1.00 72.31 220 THR A C 1
ATOM 1769 O O . THR A 1 220 ? -7.698 6.972 -4.268 1.00 72.31 220 THR A O 1
ATOM 1772 N N . LEU A 1 221 ? -6.880 4.997 -4.962 1.00 72.38 221 LEU A N 1
ATOM 1773 C CA . LEU A 1 221 ? -7.907 4.183 -4.301 1.00 72.38 221 LEU A CA 1
ATOM 1774 C C . LEU A 1 221 ? -7.831 4.308 -2.778 1.00 72.38 221 LEU A C 1
ATOM 1776 O O . LEU A 1 221 ? -8.852 4.537 -2.143 1.00 72.38 221 LEU A O 1
ATOM 1780 N N . ILE A 1 222 ? -6.626 4.233 -2.210 1.00 68.25 222 ILE A N 1
ATOM 1781 C CA . ILE A 1 222 ? -6.389 4.412 -0.775 1.00 68.25 222 ILE A CA 1
ATOM 1782 C C . ILE A 1 222 ? -6.801 5.821 -0.341 1.00 68.25 222 ILE A C 1
ATOM 1784 O O . ILE A 1 222 ? -7.529 5.954 0.633 1.00 68.25 222 ILE A O 1
ATOM 1788 N N . SER A 1 223 ? -6.402 6.869 -1.069 1.00 75.19 223 SER A N 1
ATOM 1789 C CA . SER A 1 223 ? -6.826 8.243 -0.769 1.00 75.19 223 SER A CA 1
ATOM 1790 C C . SER A 1 223 ? -8.347 8.391 -0.796 1.00 75.19 223 SER A C 1
ATOM 1792 O O . SER A 1 223 ? -8.905 8.959 0.134 1.00 75.19 223 SER A O 1
ATOM 1794 N N . ARG A 1 224 ? -9.023 7.819 -1.799 1.00 77.31 224 ARG A N 1
ATOM 1795 C CA . ARG A 1 224 ? -10.489 7.843 -1.893 1.00 77.31 224 ARG A CA 1
ATOM 1796 C C . ARG A 1 224 ? -11.153 7.079 -0.744 1.00 77.31 224 ARG A C 1
ATOM 1798 O O . ARG A 1 224 ? -12.201 7.501 -0.275 1.00 77.31 224 ARG A O 1
ATOM 1805 N N . GLU A 1 225 ? -10.583 5.960 -0.304 1.00 73.12 225 GLU A N 1
ATOM 1806 C CA . GLU A 1 225 ? -11.118 5.201 0.832 1.00 73.12 225 GLU A CA 1
ATOM 1807 C C . GLU A 1 225 ? -10.914 5.950 2.154 1.00 73.12 225 GLU A C 1
ATOM 1809 O O . GLU A 1 225 ? -11.829 6.019 2.966 1.00 73.12 225 GLU A O 1
ATOM 1814 N N . ILE A 1 226 ? -9.753 6.589 2.335 1.00 72.06 226 ILE A N 1
ATOM 1815 C CA . ILE A 1 226 ? -9.464 7.446 3.494 1.00 72.06 226 ILE A CA 1
ATOM 1816 C C . ILE A 1 226 ? -10.410 8.654 3.527 1.00 72.06 226 ILE A C 1
ATOM 1818 O O . ILE A 1 226 ? -10.884 9.022 4.595 1.00 72.06 226 ILE A O 1
ATOM 1822 N N . GLU A 1 227 ? -10.735 9.243 2.374 1.00 78.50 227 GLU A N 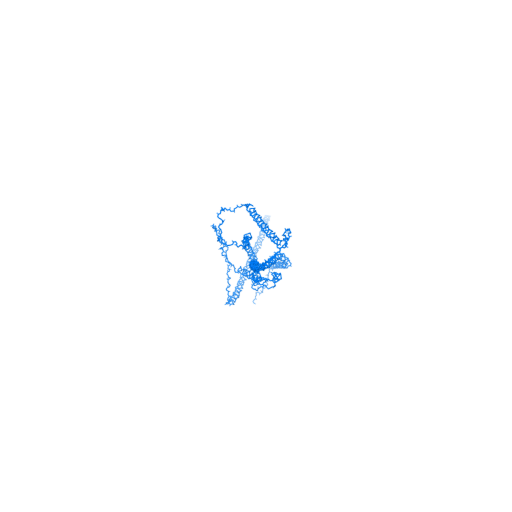1
ATOM 1823 C CA . GLU A 1 227 ? -11.693 10.354 2.267 1.00 78.50 227 GLU A CA 1
ATOM 1824 C C . GLU A 1 227 ? -13.125 9.974 2.679 1.00 78.50 227 GLU A C 1
ATOM 1826 O O . GLU A 1 227 ? -13.907 10.859 3.021 1.00 78.50 227 GLU A O 1
ATOM 1831 N N . LYS A 1 228 ? -13.484 8.681 2.679 1.00 78.94 228 LYS A N 1
ATOM 1832 C CA . LYS A 1 228 ? -14.790 8.210 3.176 1.00 78.94 228 LYS A CA 1
ATOM 1833 C C . LYS A 1 228 ? -14.860 8.147 4.702 1.00 78.94 228 LYS A C 1
ATOM 1835 O O . LYS A 1 228 ? -15.962 8.080 5.240 1.00 78.94 228 LYS A O 1
ATOM 1840 N N . VAL A 1 229 ? -13.717 8.132 5.389 1.00 74.38 229 VAL A N 1
ATOM 1841 C CA . VAL A 1 229 ? -13.655 8.055 6.851 1.00 74.38 229 VAL A CA 1
ATOM 1842 C C . VAL A 1 229 ? -13.855 9.455 7.426 1.00 74.38 229 VAL A C 1
ATOM 1844 O O . VAL A 1 229 ? -12.921 10.254 7.514 1.00 74.38 229 VAL A O 1
ATOM 1847 N N . ASP A 1 230 ? -15.085 9.762 7.836 1.00 76.88 230 ASP A N 1
ATOM 1848 C CA . ASP A 1 230 ? -15.378 10.968 8.605 1.00 76.88 230 ASP A CA 1
ATOM 1849 C C . ASP A 1 230 ? -15.191 10.680 10.097 1.00 76.88 230 ASP A C 1
ATOM 1851 O O . ASP A 1 230 ? -16.112 10.287 10.810 1.00 76.88 230 ASP A O 1
ATOM 1855 N N . VAL A 1 231 ? -13.973 10.934 10.579 1.00 74.50 231 VAL A N 1
ATOM 1856 C CA . VAL A 1 231 ? -13.585 10.748 11.987 1.00 74.50 231 VAL A CA 1
ATOM 1857 C C . VAL A 1 231 ? -14.535 11.473 12.950 1.00 74.50 231 VAL A C 1
ATOM 1859 O O . VAL A 1 231 ? -14.712 11.035 14.086 1.00 74.50 231 VAL A O 1
ATOM 1862 N N . ARG A 1 232 ? -15.158 12.583 12.528 1.00 73.06 232 ARG A N 1
ATOM 1863 C CA . ARG A 1 232 ? -16.104 13.330 13.364 1.00 73.06 232 ARG A CA 1
ATOM 1864 C C . ARG A 1 232 ? -17.454 12.626 13.431 1.00 73.06 232 ARG A C 1
ATOM 1866 O O . ARG A 1 232 ? -17.980 12.481 14.531 1.00 73.06 232 ARG A O 1
ATOM 1873 N N . ALA A 1 233 ? -17.982 12.181 12.294 1.00 73.69 233 ALA A N 1
ATOM 1874 C CA . ALA A 1 233 ? -19.224 11.414 12.248 1.00 73.69 233 ALA A CA 1
ATOM 1875 C C . ALA A 1 233 ? -19.080 10.068 12.977 1.00 73.69 233 ALA A C 1
ATOM 1877 O O . ALA A 1 233 ? -19.954 9.702 13.760 1.00 73.69 233 ALA A O 1
ATOM 1878 N N . ASP A 1 234 ? -17.947 9.383 12.810 1.00 72.25 234 ASP A N 1
ATOM 1879 C CA . ASP A 1 234 ? -17.643 8.133 13.511 1.00 72.25 234 ASP A CA 1
ATOM 1880 C C . ASP A 1 234 ? -17.538 8.352 15.030 1.00 72.25 234 ASP A C 1
ATOM 1882 O O . ASP A 1 234 ? -18.089 7.585 15.821 1.00 72.25 234 ASP A O 1
ATOM 1886 N N . ALA A 1 235 ? -16.895 9.442 15.466 1.00 64.56 235 ALA A N 1
ATOM 1887 C CA . ALA A 1 235 ? -16.831 9.810 16.881 1.00 64.56 235 ALA A CA 1
ATOM 1888 C C . ALA A 1 235 ? -18.207 10.186 17.462 1.00 64.56 235 ALA A C 1
ATOM 1890 O O . ALA A 1 235 ? -18.482 9.899 18.629 1.00 64.56 235 ALA A O 1
ATOM 1891 N N . GLU A 1 236 ? -19.082 10.811 16.670 1.00 63.59 236 GLU A N 1
ATOM 1892 C CA . GLU A 1 236 ? -20.466 11.099 17.058 1.00 63.59 236 GLU A CA 1
ATOM 1893 C C . GLU A 1 236 ? -21.335 9.836 17.104 1.00 63.59 236 GLU A C 1
ATOM 1895 O O . GLU A 1 236 ? -22.148 9.706 18.018 1.00 63.59 236 GLU A O 1
ATOM 1900 N N . ALA A 1 237 ? -21.127 8.875 16.201 1.00 64.19 237 ALA A N 1
ATOM 1901 C CA . ALA A 1 237 ? -21.807 7.579 16.213 1.00 64.19 237 ALA A CA 1
ATOM 1902 C C . ALA A 1 237 ? -21.406 6.721 17.427 1.00 64.19 237 ALA A C 1
ATOM 1904 O O . ALA A 1 237 ? -22.238 6.026 18.007 1.00 64.19 237 ALA A O 1
ATOM 1905 N N . LEU A 1 238 ? -20.148 6.816 17.867 1.00 61.41 238 LEU A N 1
ATOM 1906 C CA . LEU A 1 238 ? -19.641 6.147 19.072 1.00 61.41 238 LEU A CA 1
ATOM 1907 C C . LEU A 1 238 ? -20.022 6.867 20.377 1.00 61.41 238 LEU A C 1
ATOM 1909 O O . LEU A 1 238 ? -19.717 6.389 21.477 1.00 61.41 238 LEU A O 1
ATOM 1913 N N . ARG A 1 239 ? -20.680 8.027 20.289 1.00 62.34 239 ARG A N 1
ATOM 1914 C CA . ARG A 1 239 ? -21.064 8.820 21.453 1.00 62.34 239 ARG A CA 1
ATOM 1915 C C . ARG A 1 239 ? -22.299 8.219 22.121 1.00 62.34 239 ARG A C 1
ATOM 1917 O O . ARG A 1 239 ? -23.436 8.471 21.739 1.00 62.34 239 ARG A O 1
ATOM 1924 N N . TYR A 1 240 ? -22.075 7.491 23.205 1.00 59.03 240 TYR A N 1
ATOM 1925 C CA . TYR A 1 240 ? -23.150 7.003 24.062 1.00 59.03 240 TYR A CA 1
ATOM 1926 C C . TYR A 1 240 ? -23.918 8.159 24.722 1.00 59.03 240 TYR A C 1
ATOM 1928 O O . TYR A 1 240 ? -23.333 9.005 25.407 1.00 59.03 240 TYR A O 1
ATOM 1936 N N . LYS A 1 241 ? -25.248 8.179 24.568 1.00 56.34 241 LYS A N 1
ATOM 1937 C CA . LYS A 1 241 ? -26.117 9.070 25.348 1.00 56.34 241 LYS A CA 1
ATOM 1938 C C . LYS A 1 241 ? -26.366 8.439 26.716 1.00 56.34 241 LYS A C 1
ATOM 1940 O O . LYS A 1 241 ? -26.901 7.335 26.815 1.00 56.34 241 LYS A O 1
ATOM 1945 N N . TYR A 1 242 ? -25.967 9.145 27.772 1.00 43.38 242 TYR A N 1
ATOM 1946 C CA . TYR A 1 242 ? -26.198 8.731 29.153 1.00 43.38 242 TYR A CA 1
ATOM 1947 C C . TYR A 1 242 ? -27.348 9.549 29.738 1.00 43.38 242 TYR A C 1
ATOM 1949 O O . TYR A 1 242 ? -27.197 10.740 30.016 1.00 43.38 242 TYR A O 1
ATOM 1957 N N . GLU A 1 243 ? -28.501 8.916 29.919 1.00 51.62 243 GLU A N 1
ATOM 1958 C CA . GLU A 1 243 ? -29.690 9.546 30.491 1.00 51.62 243 GLU A CA 1
ATOM 1959 C C . GLU A 1 243 ? -30.318 8.589 31.512 1.00 51.62 243 GLU A C 1
ATOM 1961 O O . GLU A 1 243 ? -30.414 7.386 31.277 1.00 51.62 243 GLU A O 1
ATOM 1966 N N . ASN A 1 244 ? -30.682 9.100 32.695 1.00 45.09 244 ASN A N 1
ATOM 1967 C CA . ASN A 1 244 ? -31.320 8.328 33.773 1.00 45.09 244 ASN A CA 1
ATOM 1968 C C . ASN A 1 244 ? -30.630 6.986 34.116 1.00 45.09 244 ASN A C 1
ATOM 1970 O O . ASN A 1 244 ? -31.275 5.940 34.179 1.00 45.09 244 ASN A O 1
ATOM 1974 N N . ASN A 1 245 ? -29.312 7.003 34.363 1.00 54.34 245 ASN A N 1
ATOM 1975 C CA . ASN A 1 245 ? -28.516 5.821 34.746 1.00 54.34 245 ASN A CA 1
ATOM 1976 C C . ASN A 1 245 ? -28.560 4.646 33.746 1.00 54.34 245 ASN A C 1
ATOM 1978 O O . ASN A 1 245 ? -28.260 3.504 34.113 1.00 54.34 245 ASN A O 1
ATOM 1982 N N . ARG A 1 246 ? -28.899 4.909 32.478 1.00 47.59 246 ARG A N 1
ATOM 1983 C CA . ARG A 1 246 ? -28.819 3.939 31.383 1.00 47.59 246 ARG A CA 1
ATOM 1984 C C . ARG A 1 246 ? -28.066 4.523 30.189 1.00 47.59 246 ARG A C 1
ATOM 1986 O O . ARG A 1 246 ? -28.178 5.703 29.870 1.00 47.59 246 ARG A O 1
ATOM 1993 N N . VAL A 1 247 ? -27.293 3.653 29.547 1.00 53.19 247 VAL A N 1
ATOM 1994 C CA . VAL A 1 247 ? -26.630 3.914 28.268 1.00 53.19 247 VAL A CA 1
ATOM 1995 C C . VAL A 1 247 ? -27.649 3.625 27.168 1.00 53.19 247 VAL A C 1
ATOM 1997 O O . VAL A 1 247 ? -28.113 2.490 27.070 1.00 53.19 247 VAL A O 1
ATOM 2000 N N . MET A 1 248 ? -28.031 4.639 26.394 1.00 56.09 248 MET A N 1
ATOM 2001 C CA . MET A 1 248 ? -28.939 4.502 25.250 1.00 56.09 248 MET A CA 1
ATOM 2002 C C . MET A 1 248 ? -28.138 4.513 23.943 1.00 56.09 248 MET A C 1
ATOM 2004 O O . MET A 1 248 ? -27.226 5.328 23.782 1.00 56.09 248 MET A O 1
ATOM 2008 N N . ASP A 1 249 ? -28.496 3.612 23.027 1.00 49.59 249 ASP A N 1
ATOM 2009 C CA . ASP A 1 249 ? -27.973 3.550 21.659 1.00 49.59 249 ASP A CA 1
ATOM 2010 C C . ASP A 1 249 ? -28.723 4.573 20.786 1.00 49.59 249 ASP A C 1
ATOM 2012 O O . ASP A 1 249 ? -29.953 4.659 20.841 1.00 49.59 249 ASP A O 1
ATOM 2016 N N . VAL A 1 250 ? -27.993 5.382 20.016 1.00 50.38 250 VAL A N 1
ATOM 2017 C CA . VAL A 1 250 ? -28.535 6.532 19.257 1.00 50.38 250 VAL A CA 1
ATOM 2018 C C . VAL A 1 250 ? -29.433 6.072 18.093 1.00 50.38 250 VAL A C 1
ATOM 2020 O O . VAL A 1 250 ? -30.195 6.858 17.536 1.00 50.38 250 VAL A O 1
ATOM 2023 N N . SER A 1 251 ? -29.404 4.776 17.778 1.00 42.81 251 SER A N 1
ATOM 2024 C CA . SER A 1 251 ? -30.084 4.154 16.637 1.00 42.81 251 SER A CA 1
ATOM 2025 C C . SER A 1 251 ? -31.517 3.669 16.913 1.00 42.81 251 SER A C 1
ATOM 2027 O O . SER A 1 251 ? -32.146 3.098 16.023 1.00 42.81 251 SER A O 1
ATOM 2029 N N . SER A 1 252 ? -32.053 3.839 18.128 1.00 37.12 252 SER A N 1
ATOM 2030 C CA . SER A 1 252 ? -33.418 3.394 18.448 1.00 37.12 252 SER A CA 1
ATOM 2031 C C . SER A 1 252 ? -34.445 4.458 18.036 1.00 37.12 252 SER A C 1
ATOM 2033 O O . SER A 1 252 ? -34.414 5.553 18.596 1.00 37.12 252 SER A O 1
ATOM 2035 N N . PRO A 1 253 ? -35.387 4.174 17.114 1.00 43.28 253 PRO A N 1
ATOM 2036 C CA . PRO A 1 253 ? -36.451 5.113 16.795 1.00 43.28 253 PRO A CA 1
ATOM 2037 C C . PRO A 1 253 ? -37.363 5.252 18.017 1.00 43.28 253 PRO A C 1
ATOM 2039 O O . PRO A 1 253 ? -37.898 4.264 18.524 1.00 43.28 253 PRO A O 1
ATOM 2042 N N . ASP A 1 254 ? -37.501 6.484 18.504 1.00 37.03 254 ASP A N 1
ATOM 2043 C CA . ASP A 1 254 ? -38.350 6.847 19.634 1.00 37.03 254 ASP A CA 1
ATOM 2044 C C . ASP A 1 254 ? -39.784 6.344 19.423 1.00 37.03 254 ASP A C 1
ATOM 2046 O O . ASP A 1 254 ? -40.558 6.904 18.644 1.00 37.03 254 ASP A O 1
ATOM 2050 N N . VAL A 1 255 ? -40.179 5.321 20.180 1.00 38.38 255 VAL A N 1
ATOM 2051 C CA . VAL A 1 255 ? -41.589 5.061 20.461 1.00 38.38 255 VAL A CA 1
ATOM 2052 C C . VAL A 1 255 ? -41.851 5.516 21.890 1.00 38.38 255 VAL A C 1
ATOM 2054 O O . VAL A 1 255 ? -41.496 4.854 22.860 1.00 38.38 255 VAL A O 1
ATOM 2057 N N . SER A 1 256 ? -42.536 6.656 21.978 1.00 40.28 256 SER A N 1
ATOM 2058 C CA . SER A 1 256 ? -43.259 7.197 23.137 1.00 40.28 256 SER A CA 1
ATOM 2059 C C . SER A 1 256 ? -42.457 7.884 24.259 1.00 40.28 256 SER A C 1
ATOM 2061 O O . SER A 1 256 ? -42.100 7.303 25.279 1.00 40.28 256 SER A O 1
ATOM 2063 N N . SER A 1 257 ? -42.341 9.213 24.153 1.00 32.44 257 SER A N 1
ATOM 2064 C CA . SER A 1 257 ? -42.503 10.099 25.316 1.00 32.44 257 SER A CA 1
ATOM 2065 C C . SER A 1 257 ? -43.118 11.452 24.909 1.00 32.44 257 SER A C 1
ATOM 2067 O O . SER A 1 257 ? -42.618 12.107 23.993 1.00 32.44 257 SER A O 1
ATOM 2069 N N . PRO A 1 258 ? -44.230 11.879 25.541 1.00 36.53 258 PRO A N 1
ATOM 2070 C CA . PRO A 1 258 ? -45.079 12.974 25.070 1.00 36.53 258 PRO A CA 1
ATOM 2071 C C . PRO A 1 258 ? -44.580 14.340 25.562 1.00 36.53 258 PRO A C 1
ATOM 2073 O O . PRO A 1 258 ? -45.270 15.022 26.317 1.00 36.53 258 PRO A O 1
ATOM 2076 N N . LEU A 1 259 ? -43.367 14.746 25.173 1.00 37.38 259 LEU A N 1
ATOM 2077 C CA . LEU A 1 259 ? -42.855 16.069 25.566 1.00 37.38 259 LEU A CA 1
ATOM 2078 C C . LEU A 1 259 ? -41.983 16.783 24.525 1.00 37.38 259 LEU A C 1
ATOM 2080 O O . LEU A 1 259 ? -41.401 17.816 24.831 1.00 37.38 259 LEU A O 1
ATOM 2084 N N . ASN A 1 260 ? -41.927 16.289 23.285 1.00 37.03 260 ASN A N 1
ATOM 2085 C CA . ASN A 1 260 ? -41.099 16.888 22.228 1.00 37.03 260 ASN A CA 1
ATOM 2086 C C . ASN A 1 260 ? -41.866 17.750 21.208 1.00 37.03 260 ASN A C 1
ATOM 2088 O O . ASN A 1 260 ? -41.312 18.127 20.183 1.00 37.03 260 ASN A O 1
ATOM 2092 N N . GLN A 1 261 ? -43.129 18.099 21.470 1.00 36.81 261 GLN A N 1
ATOM 2093 C CA . GLN A 1 261 ? -43.951 18.860 20.514 1.00 36.81 261 GLN A CA 1
ATOM 2094 C C . GLN A 1 261 ? -43.950 20.385 20.691 1.00 36.81 261 GLN A C 1
ATOM 2096 O O . GLN A 1 261 ? -44.687 21.051 19.971 1.00 36.81 261 GLN A O 1
ATOM 2101 N N . LEU A 1 262 ? -43.151 20.971 21.593 1.00 35.91 262 LEU A N 1
ATOM 2102 C CA . LEU A 1 262 ? -43.326 22.396 21.915 1.00 35.91 262 LEU A CA 1
ATOM 2103 C C . LEU A 1 262 ? -42.306 23.388 21.353 1.00 35.91 262 LEU A C 1
ATOM 2105 O O . LEU A 1 262 ? -42.571 24.577 21.466 1.00 35.91 262 LEU A O 1
ATOM 2109 N N . TYR A 1 263 ? -41.226 22.978 20.682 1.00 33.09 263 TYR A N 1
ATOM 2110 C CA . TYR A 1 263 ? -40.363 23.951 19.997 1.00 33.09 263 TYR A CA 1
ATOM 2111 C C . TYR A 1 263 ? -39.766 23.418 18.690 1.00 33.09 263 TYR A C 1
ATOM 2113 O O . TYR A 1 263 ? -38.822 22.640 18.688 1.00 33.09 263 TYR A O 1
ATOM 2121 N N . GLY A 1 264 ? -40.333 23.905 17.584 1.00 31.94 264 GLY A N 1
ATOM 2122 C CA . GLY A 1 264 ? -39.571 24.622 16.559 1.00 31.94 264 GLY A CA 1
ATOM 2123 C C . GLY A 1 264 ? -38.563 23.836 15.728 1.00 31.94 264 GLY A C 1
ATOM 2124 O O . GLY A 1 264 ? -37.392 23.737 16.066 1.00 31.94 264 GLY A O 1
ATOM 2125 N N . ASN A 1 265 ? -39.031 23.411 14.561 1.00 43.44 265 ASN A N 1
ATOM 2126 C CA . ASN A 1 265 ? -38.254 23.152 13.356 1.00 43.44 265 ASN A CA 1
ATOM 2127 C C . ASN A 1 265 ? -37.406 24.385 12.973 1.00 43.44 265 ASN A C 1
ATOM 2129 O O . ASN A 1 265 ? -37.988 25.401 12.606 1.00 43.44 265 ASN A O 1
ATOM 2133 N N . GLU A 1 266 ? -36.073 24.302 13.002 1.00 32.34 266 GLU A N 1
ATOM 2134 C CA . GLU A 1 266 ? -35.196 25.273 12.334 1.00 32.34 266 GLU A CA 1
ATOM 2135 C C . GLU A 1 266 ? -33.856 24.635 11.930 1.00 32.34 266 GLU A C 1
ATOM 2137 O O . GLU A 1 266 ? -33.206 23.918 12.690 1.00 32.34 266 GLU A O 1
ATOM 2142 N N . LYS A 1 267 ? -33.476 24.879 10.671 1.00 44.19 267 LYS A N 1
ATOM 2143 C CA . LYS A 1 267 ? -32.220 24.469 10.035 1.00 44.19 267 LYS A CA 1
ATOM 2144 C C . LYS A 1 267 ? -31.024 24.957 10.857 1.00 44.19 267 LYS A C 1
ATOM 2146 O O . LYS A 1 267 ? -30.858 26.160 11.025 1.00 44.19 267 LYS A O 1
ATOM 2151 N N . ILE A 1 268 ? -30.147 24.050 11.283 1.00 36.69 268 ILE A N 1
ATOM 2152 C CA . ILE A 1 268 ? -28.920 24.421 11.997 1.00 36.69 268 ILE A CA 1
ATOM 2153 C C . ILE A 1 268 ? -27.812 24.704 10.980 1.00 36.69 268 ILE A C 1
ATOM 2155 O O . ILE A 1 268 ? -27.081 23.816 10.548 1.00 36.69 268 ILE A O 1
ATOM 2159 N N . GLY A 1 269 ? -27.715 25.975 10.598 1.00 32.09 269 GLY A N 1
ATOM 2160 C CA . GLY A 1 269 ? -26.461 26.620 10.241 1.00 32.09 269 GLY A CA 1
ATOM 2161 C C . GLY A 1 269 ? -26.082 27.581 11.367 1.00 32.09 269 GLY A C 1
ATOM 2162 O O . GLY A 1 269 ? -26.886 28.438 11.699 1.00 32.09 269 GLY A O 1
ATOM 2163 N N . MET A 1 270 ? -24.868 27.411 11.899 1.00 38.50 270 MET A N 1
ATOM 2164 C CA . MET A 1 270 ? -24.103 28.317 12.775 1.00 38.50 270 MET A CA 1
ATOM 2165 C C . MET A 1 270 ? -24.710 28.787 14.119 1.00 38.50 270 MET A C 1
ATOM 2167 O O . MET A 1 270 ? -25.862 29.175 14.240 1.00 38.50 270 MET A O 1
ATOM 2171 N N . ASP A 1 271 ? -23.817 28.797 15.114 1.00 38.16 271 ASP A N 1
ATOM 2172 C CA . ASP A 1 271 ? -23.888 29.375 16.462 1.00 38.16 271 ASP A CA 1
ATOM 2173 C C . ASP A 1 271 ? -24.783 28.694 17.516 1.00 38.16 271 ASP A C 1
ATOM 2175 O O . ASP A 1 271 ? -25.963 28.970 17.717 1.00 38.16 271 ASP A O 1
ATOM 2179 N N . VAL A 1 272 ? -24.124 27.821 18.287 1.00 39.41 272 VAL A N 1
ATOM 2180 C CA . VAL A 1 272 ? -24.589 27.228 19.548 1.00 39.41 272 VAL A CA 1
ATOM 2181 C C . VAL A 1 272 ? -24.919 28.330 20.571 1.00 39.41 272 VAL A C 1
ATOM 2183 O O . VAL A 1 272 ? -24.014 29.065 20.973 1.00 39.41 272 VAL A O 1
ATOM 2186 N N . PRO A 1 273 ? -26.153 28.420 21.106 1.00 42.12 273 PRO A N 1
ATOM 2187 C CA . PRO A 1 273 ? -26.441 29.310 22.220 1.00 42.12 273 PRO A CA 1
ATOM 2188 C C . PRO A 1 273 ? -26.115 28.612 23.550 1.00 42.12 273 PRO A C 1
ATOM 2190 O O . PRO A 1 273 ? -26.747 27.626 23.931 1.00 42.12 273 PRO A O 1
ATOM 2193 N N . SER A 1 274 ? -25.178 29.173 24.322 1.00 51.59 274 SER A N 1
ATOM 2194 C CA . SER A 1 274 ? -24.749 28.691 25.655 1.00 51.59 274 SER A CA 1
ATOM 2195 C C . SER A 1 274 ? -25.856 28.662 26.730 1.00 51.59 274 SER A C 1
ATOM 2197 O O . SER A 1 274 ? -25.638 28.215 27.857 1.00 51.59 274 SER A O 1
ATOM 2199 N N . ARG A 1 275 ? -27.076 29.096 26.390 1.00 50.69 275 ARG A N 1
ATOM 2200 C CA . ARG A 1 275 ? -28.215 29.240 27.306 1.00 50.69 275 ARG A CA 1
ATOM 2201 C C . ARG A 1 275 ? -28.818 27.901 27.752 1.00 50.69 275 ARG A C 1
ATOM 2203 O O . ARG A 1 275 ? -29.337 27.811 28.862 1.00 50.69 275 ARG A O 1
ATOM 2210 N N . GLY A 1 276 ? -28.720 26.855 26.926 1.00 55.22 276 GLY A N 1
ATOM 2211 C CA . GLY A 1 276 ? -29.266 25.525 27.236 1.00 55.22 276 GLY A CA 1
ATOM 2212 C C . GLY A 1 276 ? -28.508 24.790 28.349 1.00 55.22 276 GLY A C 1
ATOM 2213 O O . GLY A 1 276 ? -29.128 24.208 29.239 1.00 55.22 276 GLY A O 1
ATOM 2214 N N . MET A 1 277 ? -27.172 24.878 28.353 1.00 54.53 277 MET A N 1
ATOM 2215 C CA . MET A 1 277 ? -26.338 24.248 29.389 1.00 54.53 277 MET A CA 1
ATOM 2216 C C . MET A 1 277 ? -26.476 24.942 30.751 1.00 54.53 277 MET A C 1
ATOM 2218 O O . MET A 1 277 ? -26.542 24.265 31.777 1.00 54.53 277 MET A O 1
ATOM 2222 N N . GLN A 1 278 ? -26.601 26.275 30.770 1.00 57.41 278 GLN A N 1
ATOM 2223 C CA . GLN A 1 278 ? -26.802 27.051 32.001 1.00 57.41 278 GLN A CA 1
ATOM 2224 C C . GLN A 1 278 ? -28.115 26.668 32.707 1.00 57.41 278 GLN A C 1
ATOM 2226 O O . GLN A 1 278 ? -28.140 26.495 33.924 1.00 57.41 278 GLN A O 1
ATOM 2231 N N . ASN A 1 279 ? -29.198 26.483 31.945 1.00 66.00 279 ASN A N 1
ATOM 2232 C CA . ASN A 1 279 ? -30.499 26.111 32.501 1.00 66.00 279 ASN A CA 1
ATOM 2233 C C . ASN A 1 279 ? -30.507 24.675 33.043 1.00 66.00 279 ASN A C 1
ATOM 2235 O O . ASN A 1 279 ? -31.055 24.437 34.115 1.00 66.00 279 ASN A O 1
ATOM 2239 N N . GLN A 1 280 ? -29.846 23.726 32.370 1.00 68.19 280 GLN A N 1
ATOM 2240 C CA . GLN A 1 280 ? -29.708 22.361 32.896 1.00 68.19 280 GLN A CA 1
ATOM 2241 C C . GLN A 1 280 ? -28.884 22.303 34.186 1.00 68.19 280 GLN A C 1
ATOM 2243 O O . GLN A 1 280 ? -29.201 21.518 35.082 1.00 68.19 280 GLN A O 1
ATOM 2248 N N . LEU A 1 281 ? -27.832 23.119 34.294 1.00 72.12 281 LEU A N 1
ATOM 2249 C CA . LEU A 1 281 ? -27.047 23.224 35.521 1.00 72.12 281 LEU A CA 1
ATOM 2250 C C . LEU A 1 281 ? -27.881 23.822 36.659 1.00 72.12 281 LEU A C 1
ATOM 2252 O O . LEU A 1 281 ? -27.850 23.300 37.771 1.00 72.12 281 LEU A O 1
ATOM 2256 N N . LEU A 1 282 ? -28.664 24.864 36.374 1.00 76.00 282 LEU A N 1
ATOM 2257 C CA . LEU A 1 282 ? -29.536 25.501 37.357 1.00 76.00 282 LEU A CA 1
ATOM 2258 C C . LEU A 1 282 ? -30.620 24.540 37.866 1.00 76.00 282 LEU A C 1
ATOM 2260 O O . LEU A 1 282 ? -30.858 24.465 39.069 1.00 76.00 282 LEU A O 1
ATOM 2264 N N . GLU A 1 283 ? -31.239 23.759 36.979 1.00 74.75 283 GLU A N 1
ATOM 2265 C CA . GLU A 1 283 ? -32.226 22.747 37.374 1.00 74.75 283 GLU A CA 1
ATOM 2266 C C . GLU A 1 283 ? -31.591 21.603 38.178 1.00 74.75 283 GLU A C 1
ATOM 2268 O O . GLU A 1 283 ? -32.161 21.158 39.174 1.00 74.75 283 GLU A O 1
ATOM 2273 N N . ARG A 1 284 ? -30.358 21.187 37.848 1.00 73.56 284 ARG A N 1
ATOM 2274 C CA . ARG A 1 284 ? -29.599 20.235 38.680 1.00 73.56 284 ARG A CA 1
ATOM 2275 C C . ARG A 1 284 ? -29.279 20.793 40.063 1.00 73.56 284 ARG A C 1
ATOM 2277 O O . ARG A 1 284 ? -29.399 20.072 41.050 1.00 73.56 284 ARG A O 1
ATOM 2284 N N . GLN A 1 285 ? -28.896 22.063 40.147 1.00 77.00 285 GLN A N 1
ATOM 2285 C CA . GLN A 1 285 ? -28.641 22.727 41.425 1.00 77.00 285 GLN A CA 1
ATOM 2286 C C . GLN A 1 285 ? -29.921 22.829 42.262 1.00 77.00 285 GLN A C 1
ATOM 2288 O O . GLN A 1 285 ? -29.889 22.508 43.448 1.00 77.00 285 GLN A O 1
ATOM 2293 N N . LYS A 1 286 ? -31.065 23.173 41.655 1.00 85.12 286 LYS A N 1
ATOM 2294 C CA . LYS A 1 286 ? -32.370 23.165 42.338 1.00 85.12 286 LYS A CA 1
ATOM 2295 C C . LYS A 1 286 ? -32.748 21.775 42.848 1.00 85.12 286 LYS A C 1
ATOM 2297 O O . LYS A 1 286 ? -33.153 21.655 44.001 1.00 85.12 286 LYS A O 1
ATOM 2302 N N . ALA A 1 287 ? -32.578 20.735 42.031 1.00 81.25 287 ALA A N 1
ATOM 2303 C CA . ALA A 1 287 ? -32.861 19.357 42.432 1.00 81.25 287 ALA A CA 1
ATOM 2304 C C . ALA A 1 287 ? -31.971 18.909 43.604 1.00 81.25 287 ALA A C 1
ATOM 2306 O O . ALA A 1 287 ? -32.456 18.305 44.558 1.00 81.25 287 ALA A O 1
ATOM 2307 N N . HIS A 1 288 ? -30.685 19.270 43.581 1.00 81.44 288 HIS A N 1
ATOM 2308 C CA . HIS A 1 288 ? -29.760 18.965 44.671 1.00 81.44 288 HIS A CA 1
ATOM 2309 C C . HIS A 1 288 ? -30.132 19.698 45.970 1.00 81.44 288 HIS A C 1
ATOM 2311 O O . HIS A 1 288 ? -30.090 19.107 47.047 1.00 81.44 288 HIS A O 1
ATOM 2317 N N . VAL A 1 289 ? -30.553 20.966 45.885 1.00 89.44 289 VAL A N 1
ATOM 2318 C CA . VAL A 1 289 ? -31.051 21.728 47.044 1.00 89.44 289 VAL A CA 1
ATOM 2319 C C . VAL A 1 289 ? -32.345 21.121 47.590 1.00 89.44 289 VAL A C 1
ATOM 2321 O O . VAL A 1 289 ? -32.483 20.978 48.800 1.00 89.44 289 VAL A O 1
ATOM 2324 N N . GLN A 1 290 ? -33.273 20.698 46.729 1.00 86.81 290 GLN A N 1
ATOM 2325 C CA . GLN A 1 290 ? -34.491 20.009 47.167 1.00 86.81 290 GLN A CA 1
ATOM 2326 C C . GLN A 1 290 ? -34.184 18.682 47.864 1.00 86.81 290 GLN A C 1
ATOM 2328 O O . GLN A 1 290 ? -34.777 18.382 48.898 1.00 86.81 290 GLN A O 1
ATOM 2333 N N . GLN A 1 291 ? -33.232 17.906 47.342 1.00 85.19 291 GLN A N 1
ATOM 2334 C CA . GLN A 1 291 ? -32.796 16.665 47.976 1.00 85.19 291 GLN A CA 1
ATOM 2335 C C . GLN A 1 291 ? -32.118 16.927 49.327 1.00 85.19 291 GLN A C 1
ATOM 2337 O O . GLN A 1 291 ? -32.365 16.190 50.282 1.00 85.19 291 GLN A O 1
ATOM 2342 N N . PHE A 1 292 ? -31.309 17.984 49.431 1.00 87.06 292 PHE A N 1
ATOM 2343 C CA . PHE A 1 292 ? -30.712 18.412 50.695 1.00 87.06 292 PHE A CA 1
ATOM 2344 C C . PHE A 1 292 ? -31.789 18.773 51.725 1.00 87.06 292 PHE A C 1
ATOM 2346 O O . PHE A 1 292 ? -31.780 18.208 52.813 1.00 87.06 292 PHE A O 1
ATOM 2353 N N . LEU A 1 293 ? -32.768 19.608 51.358 1.00 87.62 293 LEU A N 1
ATOM 2354 C CA . LEU A 1 293 ? -33.875 19.996 52.241 1.00 87.62 293 LEU A CA 1
ATOM 2355 C C . LEU A 1 293 ? -34.721 18.792 52.678 1.00 87.62 293 LEU A C 1
ATOM 2357 O O . LEU A 1 293 ? -35.082 18.683 53.845 1.00 87.62 293 LEU A O 1
ATOM 2361 N N . ALA A 1 294 ? -35.005 17.854 51.770 1.00 86.31 294 ALA A N 1
ATOM 2362 C CA . ALA A 1 294 ? -35.724 16.625 52.108 1.00 86.31 294 ALA A CA 1
ATOM 2363 C C . ALA A 1 294 ? -34.921 15.727 53.066 1.00 86.31 294 ALA A C 1
ATOM 2365 O O . ALA A 1 294 ? -35.487 15.087 53.951 1.00 86.31 294 ALA A O 1
ATOM 2366 N N . THR A 1 295 ? -33.597 15.687 52.903 1.00 86.25 295 THR A N 1
ATOM 2367 C CA . THR A 1 295 ? -32.700 14.927 53.785 1.00 86.25 295 THR A CA 1
ATOM 2368 C C . THR A 1 295 ? -32.582 15.590 55.157 1.00 86.25 295 THR A C 1
ATOM 2370 O O . THR A 1 295 ? -32.576 14.896 56.171 1.00 86.25 295 THR A O 1
ATOM 2373 N N . GLU A 1 296 ? -32.531 16.921 55.203 1.00 85.88 296 GLU A N 1
ATOM 2374 C CA . GLU A 1 296 ? -32.521 17.710 56.436 1.00 85.88 296 GLU A CA 1
ATOM 2375 C C . GLU A 1 296 ? -33.839 17.551 57.212 1.00 85.88 296 GLU A C 1
ATOM 2377 O O . GLU A 1 296 ? -33.812 17.264 58.407 1.00 85.88 296 GLU A O 1
ATOM 2382 N N . ASP A 1 297 ? -34.989 17.619 56.535 1.00 88.56 297 ASP A N 1
ATOM 2383 C CA . ASP A 1 297 ? -36.308 17.356 57.128 1.00 88.56 297 ASP A CA 1
ATOM 2384 C C . ASP A 1 297 ? -36.416 15.919 57.670 1.00 88.56 297 ASP A C 1
ATOM 2386 O O . ASP A 1 297 ? -36.886 15.700 58.788 1.00 88.56 297 ASP A O 1
ATOM 2390 N N . ALA A 1 298 ? -35.908 14.927 56.931 1.00 84.31 298 ALA A N 1
ATOM 2391 C CA . ALA A 1 298 ? -35.850 13.544 57.403 1.00 84.31 298 ALA A CA 1
ATOM 2392 C C . ALA A 1 298 ? -34.933 13.380 58.630 1.00 84.31 298 ALA A C 1
ATOM 2394 O O . ALA A 1 298 ? -35.270 12.637 59.556 1.00 84.31 298 ALA A O 1
ATOM 2395 N N . LEU A 1 299 ? -33.799 14.089 58.671 1.00 83.00 299 LEU A N 1
ATOM 2396 C CA . LEU A 1 299 ? -32.902 14.122 59.827 1.00 83.00 299 LEU A CA 1
ATOM 2397 C C . LEU A 1 299 ? -33.554 14.789 61.041 1.00 83.00 299 LEU A C 1
ATOM 2399 O O . LEU A 1 299 ? -33.424 14.258 62.146 1.00 83.00 299 LEU A O 1
ATOM 2403 N N . ASN A 1 300 ? -34.291 15.885 60.847 1.00 88.06 300 ASN A N 1
ATOM 2404 C CA . ASN A 1 300 ? -35.051 16.543 61.910 1.00 88.06 300 ASN A CA 1
ATOM 2405 C C . ASN A 1 300 ? -36.144 15.627 62.460 1.00 88.06 300 ASN A C 1
ATOM 2407 O O . ASN A 1 300 ? -36.194 15.405 63.667 1.00 88.06 300 ASN A O 1
ATOM 2411 N N . LYS A 1 301 ? -36.939 14.986 61.598 1.00 87.06 301 LYS A N 1
ATOM 2412 C CA . LYS A 1 301 ? -37.943 13.994 62.020 1.00 87.06 301 LYS A CA 1
ATOM 2413 C C . LYS A 1 301 ? -37.315 12.820 62.772 1.00 87.06 301 LYS A C 1
ATOM 2415 O O . LYS A 1 301 ? -37.865 12.350 63.766 1.00 87.06 301 LYS A O 1
ATOM 2420 N N . ALA A 1 302 ? -36.141 12.356 62.342 1.00 82.50 302 ALA A N 1
ATOM 2421 C CA . ALA A 1 302 ? -35.399 11.316 63.050 1.00 82.50 302 ALA A CA 1
ATOM 2422 C C . ALA A 1 302 ? -34.861 11.801 64.410 1.00 82.50 302 ALA A C 1
ATOM 2424 O O . ALA A 1 302 ? -34.825 11.022 65.364 1.00 82.50 302 ALA A O 1
ATOM 2425 N N . ALA A 1 303 ? -34.450 13.066 64.520 1.00 84.44 303 ALA A N 1
ATOM 2426 C CA . ALA A 1 303 ? -34.027 13.675 65.777 1.00 84.44 303 ALA A CA 1
ATOM 2427 C C . ALA A 1 303 ? -35.205 13.850 66.748 1.00 84.44 303 ALA A C 1
ATOM 2429 O O . ALA A 1 303 ? -35.078 13.479 67.912 1.00 84.44 303 ALA A O 1
ATOM 2430 N N . GLU A 1 304 ? -36.360 14.310 66.265 1.00 85.75 304 GLU A N 1
ATOM 2431 C CA . GLU A 1 304 ? -37.606 14.402 67.033 1.00 85.75 304 GLU A CA 1
ATOM 2432 C C . GLU A 1 304 ? -38.067 13.028 67.521 1.00 85.75 304 GLU A C 1
ATOM 2434 O O . GLU A 1 304 ? -38.381 12.868 68.698 1.00 85.75 304 GLU A O 1
ATOM 2439 N N . ALA A 1 305 ? -38.036 12.009 66.655 1.00 79.62 305 ALA A N 1
ATOM 2440 C CA . ALA A 1 305 ? -38.348 10.635 67.037 1.00 79.62 305 ALA A CA 1
ATOM 2441 C C . ALA A 1 305 ? -37.382 10.115 68.115 1.00 79.62 305 ALA A C 1
ATOM 2443 O O . ALA A 1 305 ? -37.808 9.469 69.073 1.00 79.62 305 ALA A O 1
ATOM 2444 N N . ARG A 1 306 ? -36.086 10.436 68.004 1.00 81.25 306 ARG A N 1
ATOM 2445 C CA . ARG A 1 306 ? -35.067 10.053 68.992 1.00 81.25 306 ARG A CA 1
ATOM 2446 C C . ARG A 1 306 ? -35.263 10.767 70.330 1.00 81.25 306 ARG A C 1
ATOM 2448 O O . ARG A 1 306 ? -35.119 10.125 71.368 1.00 81.25 306 ARG A O 1
ATOM 2455 N N . ASP A 1 307 ? -35.621 12.049 70.317 1.00 84.19 307 ASP A N 1
ATOM 2456 C CA . ASP A 1 307 ? -35.966 12.823 71.515 1.00 84.19 307 ASP A CA 1
ATOM 2457 C C . ASP A 1 307 ? -37.244 12.285 72.178 1.00 84.19 307 ASP A C 1
ATOM 2459 O O . ASP A 1 307 ? -37.277 12.086 73.391 1.00 84.19 307 ASP A O 1
ATOM 2463 N N . LEU A 1 308 ? -38.266 11.933 71.392 1.00 77.88 308 LEU A N 1
ATOM 2464 C CA . LEU A 1 308 ? -39.471 11.253 71.874 1.00 77.88 308 LEU A CA 1
ATOM 2465 C C . LEU A 1 308 ? -39.137 9.908 72.521 1.00 77.88 308 LEU A C 1
ATOM 2467 O O . LEU A 1 308 ? -39.588 9.645 73.636 1.00 77.88 308 LEU A O 1
ATOM 2471 N N . CYS A 1 309 ? -38.303 9.089 71.875 1.00 66.81 309 CYS A N 1
ATOM 2472 C CA . CYS A 1 309 ? -37.812 7.837 72.443 1.00 66.81 309 CYS A CA 1
ATOM 2473 C C . CYS A 1 309 ? -37.025 8.075 73.739 1.00 66.81 309 CYS A C 1
ATOM 2475 O O . CYS A 1 309 ? -37.268 7.380 74.721 1.00 66.81 309 CYS A O 1
ATOM 2477 N N . GLN A 1 310 ? -36.143 9.077 73.800 1.00 75.56 310 GLN A N 1
ATOM 2478 C CA . GLN A 1 310 ? -35.406 9.421 75.022 1.00 75.56 310 GLN A CA 1
ATOM 2479 C C . GLN A 1 310 ? -36.319 9.928 76.141 1.00 75.56 310 GLN A C 1
ATOM 2481 O O . GLN A 1 310 ? -36.130 9.546 77.294 1.00 75.56 310 GLN A O 1
ATOM 2486 N N . LYS A 1 311 ? -37.325 10.751 75.832 1.00 76.88 311 LYS A N 1
ATOM 2487 C CA . LYS A 1 311 ? -38.344 11.199 76.792 1.00 76.88 311 LYS A CA 1
ATOM 2488 C C . LYS A 1 311 ? -39.158 10.022 77.320 1.00 76.88 311 LYS A C 1
ATOM 2490 O O . LYS A 1 311 ? -39.447 9.986 78.513 1.00 76.88 311 LYS A O 1
ATOM 2495 N N . LEU A 1 312 ? -39.495 9.057 76.462 1.00 70.81 312 LEU A N 1
ATOM 2496 C CA . LEU A 1 312 ? -40.195 7.833 76.851 1.00 70.81 312 LEU A CA 1
ATOM 2497 C C . LEU A 1 312 ? -39.318 6.959 77.757 1.00 70.81 312 LEU A C 1
ATOM 2499 O O . LEU A 1 312 ? -39.777 6.518 78.804 1.00 70.81 312 LEU A O 1
ATOM 2503 N N . ILE A 1 313 ? -38.042 6.785 77.400 1.00 69.88 313 ILE A N 1
ATOM 2504 C CA . ILE A 1 313 ? -37.045 6.054 78.192 1.00 69.88 313 ILE A CA 1
ATOM 2505 C C . ILE A 1 313 ? -36.848 6.718 79.561 1.00 69.88 313 ILE A C 1
ATOM 2507 O O . ILE A 1 313 ? -36.891 6.027 80.570 1.00 69.88 313 ILE A O 1
ATOM 2511 N N . LYS A 1 314 ? -36.733 8.051 79.633 1.00 69.75 314 LYS A N 1
ATOM 2512 C CA . LYS A 1 314 ? -36.653 8.792 80.906 1.00 69.75 314 LYS A CA 1
ATOM 2513 C C . LYS A 1 314 ? -37.913 8.616 81.761 1.00 69.75 314 LYS A C 1
ATOM 2515 O O . LYS A 1 314 ? -37.803 8.429 82.967 1.00 69.75 314 LYS A O 1
ATOM 2520 N N . ARG A 1 315 ? -39.102 8.600 81.143 1.00 70.88 315 ARG A N 1
ATOM 2521 C CA . ARG A 1 315 ? -40.376 8.318 81.833 1.00 70.88 315 ARG A CA 1
ATOM 2522 C C . ARG A 1 315 ? -40.448 6.885 82.370 1.00 70.88 315 ARG A C 1
ATOM 2524 O O . ARG A 1 315 ? -41.025 6.670 83.428 1.00 70.88 315 ARG A O 1
ATOM 2531 N N . LEU A 1 316 ? -39.859 5.930 81.650 1.00 60.06 316 LEU A N 1
ATOM 2532 C CA . LEU A 1 316 ? -39.762 4.526 82.055 1.00 60.06 316 LEU A CA 1
ATOM 2533 C C . LEU A 1 316 ? -38.669 4.281 83.111 1.00 60.06 316 LEU A C 1
ATOM 2535 O O . LEU A 1 316 ? -38.775 3.321 83.864 1.00 60.06 316 LEU A O 1
ATOM 2539 N N . GLN A 1 317 ? -37.634 5.127 83.172 1.00 59.34 317 GLN A N 1
ATOM 2540 C CA . GLN A 1 317 ? -36.462 4.937 84.038 1.00 59.34 317 GLN A CA 1
ATOM 2541 C C . GLN A 1 317 ? -36.446 5.804 85.310 1.00 59.34 317 GLN A C 1
ATOM 2543 O O . GLN A 1 317 ? -35.673 5.495 86.213 1.00 59.34 317 GLN A O 1
ATOM 2548 N N . GLY A 1 318 ? -37.278 6.844 85.448 1.00 48.56 318 GLY A N 1
ATOM 2549 C CA . GLY A 1 318 ? -37.306 7.614 86.697 1.00 48.56 318 GLY A CA 1
ATOM 2550 C C . GLY A 1 318 ? -38.276 8.792 86.726 1.00 48.56 318 GLY A C 1
ATOM 2551 O O . GLY A 1 318 ? -37.910 9.911 86.385 1.00 48.56 318 GLY A O 1
ATOM 2552 N N . GLY A 1 319 ? -39.491 8.541 87.217 1.00 43.50 319 GLY A N 1
ATOM 2553 C CA . GLY A 1 319 ? -40.394 9.544 87.784 1.00 43.50 319 GLY A CA 1
ATOM 2554 C C . GLY A 1 319 ? -40.573 9.277 89.277 1.00 43.50 319 GLY A C 1
ATOM 2555 O O . GLY A 1 319 ? -41.614 8.784 89.694 1.00 43.50 319 GLY A O 1
ATOM 2556 N N . SER A 1 320 ? -39.524 9.536 90.059 1.00 47.56 320 SER A N 1
ATOM 2557 C CA . SER A 1 320 ? -39.567 9.580 91.522 1.00 47.56 320 SER A CA 1
ATOM 2558 C C . SER A 1 320 ? -39.384 11.032 91.937 1.00 47.56 320 SER A C 1
ATOM 2560 O O . SER A 1 320 ? -38.255 11.461 92.148 1.00 47.56 320 SER A O 1
ATOM 2562 N N . ASP A 1 321 ? -40.488 11.764 92.059 1.00 39.28 321 ASP A N 1
ATOM 2563 C CA . ASP A 1 321 ? -40.536 12.973 92.874 1.00 39.28 321 ASP A CA 1
ATOM 2564 C C . ASP A 1 321 ? -41.628 12.807 93.935 1.00 39.28 321 ASP A C 1
ATOM 2566 O O . ASP A 1 321 ? -42.791 12.518 93.646 1.00 39.28 321 ASP A O 1
ATOM 2570 N N . LEU A 1 322 ? -41.177 12.938 95.182 1.00 51.03 322 LEU A N 1
ATOM 2571 C CA . LEU A 1 322 ? -41.939 13.088 96.423 1.00 51.03 322 LEU A CA 1
ATOM 2572 C C . LEU A 1 322 ? -42.934 14.265 96.250 1.00 51.03 322 LEU A C 1
ATOM 2574 O O . LEU A 1 322 ? -42.675 15.167 95.462 1.00 51.03 322 LEU A O 1
ATOM 2578 N N . VAL A 1 323 ? -44.092 14.371 96.915 1.00 40.31 323 VAL A N 1
ATOM 2579 C CA . VAL A 1 323 ? -44.328 14.471 98.373 1.00 40.31 323 VAL A CA 1
ATOM 2580 C C . VAL A 1 323 ? -45.865 14.292 98.679 1.00 40.31 323 VAL A C 1
ATOM 2582 O O . VAL A 1 323 ? -46.615 13.968 97.762 1.00 40.31 323 VAL A O 1
ATOM 2585 N N . PRO A 1 324 ? -46.404 14.465 99.916 1.00 58.50 324 PRO A N 1
ATOM 2586 C CA . PRO A 1 324 ? -46.840 13.402 100.836 1.00 58.50 324 PRO A CA 1
ATOM 2587 C C . PRO A 1 324 ? -48.343 13.453 101.225 1.00 58.50 324 PRO A C 1
ATOM 2589 O O . PRO A 1 324 ? -49.003 14.468 101.026 1.00 58.50 324 PRO A O 1
ATOM 2592 N N . SER A 1 325 ? -48.859 12.400 101.881 1.00 36.94 325 SER A N 1
ATOM 2593 C CA . SER A 1 325 ? -49.978 12.362 102.871 1.00 36.94 325 SER A CA 1
ATOM 2594 C C . SER A 1 325 ? -50.533 10.927 102.911 1.00 36.94 325 SER A C 1
ATOM 2596 O O . SER A 1 325 ? -50.735 10.348 101.859 1.00 36.94 325 SER A O 1
ATOM 2598 N N . ARG A 1 326 ? -50.856 10.252 104.015 1.00 35.38 326 ARG A N 1
ATOM 2599 C CA . ARG A 1 326 ? -50.965 10.582 105.437 1.00 35.38 326 ARG A CA 1
ATOM 2600 C C . ARG A 1 326 ? -51.000 9.237 106.193 1.00 35.38 326 ARG A C 1
ATOM 2602 O O . ARG A 1 326 ? -51.527 8.259 105.679 1.00 35.38 326 ARG A O 1
ATOM 2609 N N . SER A 1 327 ? -50.430 9.245 107.394 1.00 36.31 327 SER A N 1
ATOM 2610 C CA . SER A 1 327 ? -50.662 8.384 108.569 1.00 36.31 327 SER A CA 1
ATOM 2611 C C . SER A 1 327 ? -51.771 7.311 108.534 1.00 36.31 327 SER A C 1
ATOM 2613 O O . SER A 1 327 ? -52.910 7.600 108.182 1.00 36.31 327 SER A O 1
ATOM 2615 N N . LEU A 1 328 ? -51.417 6.144 109.101 1.00 49.50 328 LEU A N 1
ATOM 2616 C CA . LEU A 1 328 ? -52.246 5.098 109.734 1.00 49.50 328 LEU A CA 1
ATOM 2617 C C . LEU A 1 328 ? -53.662 5.525 110.176 1.00 49.50 328 LEU A C 1
ATOM 2619 O O . LEU A 1 328 ? -53.799 6.576 110.801 1.00 49.50 328 LEU A O 1
ATOM 2623 N N . VAL A 1 329 ? -54.643 4.617 110.018 1.00 34.56 329 VAL A N 1
ATOM 2624 C CA . VAL A 1 329 ? -55.411 3.960 111.111 1.00 34.56 329 VAL A CA 1
ATOM 2625 C C . VAL A 1 329 ? -56.432 2.945 110.542 1.00 34.56 329 VAL A C 1
ATOM 2627 O O . VAL A 1 329 ? -57.242 3.290 109.693 1.00 34.56 329 VAL A O 1
ATOM 2630 N N . GLY A 1 330 ? -56.416 1.715 111.081 1.00 34.09 330 GLY A N 1
ATOM 2631 C CA . GLY A 1 330 ? -57.623 1.002 111.542 1.00 34.09 330 GLY A CA 1
ATOM 2632 C C . GLY A 1 330 ? -58.454 0.132 110.580 1.00 34.09 330 GLY A C 1
ATOM 2633 O O . GLY A 1 330 ? -59.308 0.636 109.871 1.00 34.09 330 GLY A O 1
ATOM 2634 N N . GLY A 1 331 ? -58.342 -1.194 110.745 1.00 37.47 331 GLY A N 1
ATOM 2635 C CA . GLY A 1 331 ? -59.506 -2.053 111.033 1.00 37.47 331 GLY A CA 1
ATOM 2636 C C . GLY A 1 331 ? -60.388 -2.587 109.889 1.00 37.47 331 GLY A C 1
ATOM 2637 O O . GLY A 1 331 ? -61.265 -1.897 109.396 1.00 37.47 331 GLY A O 1
ATOM 2638 N N . ALA A 1 332 ? -60.259 -3.902 109.655 1.00 41.91 332 ALA A N 1
ATOM 2639 C CA . ALA A 1 332 ? -61.309 -4.860 109.265 1.00 41.91 332 ALA A CA 1
ATOM 2640 C C . ALA A 1 332 ? -61.987 -4.752 107.875 1.00 41.91 332 ALA A C 1
ATOM 2642 O O . ALA A 1 332 ? -62.944 -4.013 107.694 1.00 41.91 332 ALA A O 1
ATOM 2643 N N . THR A 1 333 ? -61.552 -5.619 106.940 1.00 43.50 333 THR A N 1
ATOM 2644 C CA . THR A 1 333 ? -62.339 -6.541 106.062 1.00 43.50 333 THR A CA 1
ATOM 2645 C C . THR A 1 333 ? -61.529 -6.889 104.798 1.00 43.50 333 THR A C 1
ATOM 2647 O O . THR A 1 333 ? -61.545 -6.179 103.800 1.00 43.50 333 THR A O 1
ATOM 2650 N N . GLN A 1 334 ? -60.771 -7.991 104.828 1.00 45.47 334 GLN A N 1
ATOM 2651 C CA . GLN A 1 334 ? -59.716 -8.264 103.833 1.00 45.47 334 GLN A CA 1
ATOM 2652 C C . GLN A 1 334 ? -60.124 -9.009 102.542 1.00 45.47 334 GLN A C 1
ATOM 2654 O O . GLN A 1 334 ? -59.258 -9.214 101.700 1.00 45.47 334 GLN A O 1
ATOM 2659 N N . ASN A 1 335 ? -61.389 -9.374 102.298 1.00 52.16 335 ASN A N 1
ATOM 2660 C CA . ASN A 1 335 ? -61.697 -10.288 101.175 1.00 52.16 335 ASN A CA 1
ATOM 2661 C C . ASN A 1 335 ? -62.354 -9.689 99.918 1.00 52.16 335 ASN A C 1
ATOM 2663 O O . ASN A 1 335 ? -62.281 -10.321 98.871 1.00 52.16 335 ASN A O 1
ATOM 2667 N N . VAL A 1 336 ? -62.938 -8.486 99.952 1.00 50.25 336 VAL A N 1
ATOM 2668 C CA . VAL A 1 336 ? -63.598 -7.904 98.754 1.00 50.25 336 VAL A CA 1
ATOM 2669 C C . VAL A 1 336 ? -62.676 -6.945 97.985 1.00 50.25 336 VAL A C 1
ATOM 2671 O O . VAL A 1 336 ? -62.733 -6.879 96.760 1.00 50.25 336 VAL A O 1
ATOM 2674 N N . GLY A 1 337 ? -61.754 -6.263 98.676 1.00 55.94 337 GLY A N 1
ATOM 2675 C CA . GLY A 1 337 ? -60.745 -5.404 98.037 1.00 55.94 337 GLY A CA 1
ATOM 2676 C C . GLY A 1 337 ? -59.645 -6.178 97.299 1.00 55.94 337 GLY A C 1
ATOM 2677 O O . GLY A 1 337 ? -59.133 -5.699 96.294 1.00 55.94 337 GLY A O 1
ATOM 2678 N N . SER A 1 338 ? -59.332 -7.397 97.752 1.00 61.81 338 SER A N 1
ATOM 2679 C CA . SER A 1 338 ? -58.318 -8.280 97.154 1.00 61.81 338 SER A CA 1
ATOM 2680 C C . SER A 1 338 ? -58.708 -8.749 95.745 1.00 61.81 338 SER A C 1
ATOM 2682 O O . SER A 1 338 ? -57.921 -8.629 94.810 1.00 61.81 338 SER A O 1
ATOM 2684 N N . LEU A 1 339 ? -59.957 -9.192 95.553 1.00 70.62 339 LEU A N 1
ATOM 2685 C CA . LEU A 1 339 ? -60.430 -9.705 94.261 1.00 70.62 339 LEU A CA 1
ATOM 2686 C C . LEU A 1 339 ? -60.449 -8.616 93.175 1.00 70.62 339 LEU A C 1
ATOM 2688 O O . LEU A 1 339 ? -59.968 -8.832 92.066 1.00 70.62 339 LEU A O 1
ATOM 2692 N N . ARG A 1 340 ? -60.938 -7.416 93.515 1.00 76.62 340 ARG A N 1
ATOM 2693 C CA . ARG A 1 340 ? -60.970 -6.266 92.597 1.00 76.62 340 ARG A CA 1
ATOM 2694 C C . ARG A 1 340 ? -59.563 -5.781 92.223 1.00 76.62 340 ARG A C 1
ATOM 2696 O O . ARG A 1 340 ? -59.352 -5.337 91.098 1.00 76.62 340 ARG A O 1
ATOM 2703 N N . GLN A 1 341 ? -58.608 -5.875 93.150 1.00 76.44 341 GLN A N 1
ATOM 2704 C CA . GLN A 1 341 ? -57.196 -5.577 92.900 1.00 76.44 341 GLN A CA 1
ATOM 2705 C C . GLN A 1 341 ? -56.588 -6.581 91.906 1.00 76.44 341 GLN A C 1
ATOM 2707 O O . GLN A 1 341 ? -55.936 -6.163 90.951 1.00 76.44 341 GLN A O 1
ATOM 2712 N N . PHE A 1 342 ? -56.857 -7.882 92.081 1.00 78.69 342 PHE A N 1
ATOM 2713 C CA . PHE A 1 342 ? -56.401 -8.929 91.161 1.00 78.69 342 PHE A CA 1
ATOM 2714 C C . PHE A 1 342 ? -57.004 -8.787 89.758 1.00 78.69 342 PHE A C 1
ATOM 2716 O O . PHE A 1 342 ? -56.284 -8.940 88.776 1.00 78.69 342 PHE A O 1
ATOM 2723 N N . GLU A 1 343 ? -58.290 -8.443 89.636 1.00 79.56 343 GLU A N 1
ATOM 2724 C CA . GLU A 1 343 ? -58.914 -8.150 88.335 1.00 79.56 343 GLU A CA 1
ATOM 2725 C C . GLU A 1 343 ? -58.183 -7.014 87.604 1.00 79.56 343 GLU A C 1
ATOM 2727 O O . GLU A 1 343 ? -57.820 -7.156 86.439 1.00 79.56 343 GLU A O 1
ATOM 2732 N N . LEU A 1 344 ? -57.903 -5.900 88.287 1.00 81.81 344 LEU A N 1
ATOM 2733 C CA . LEU A 1 344 ? -57.177 -4.775 87.690 1.00 81.81 344 LEU A CA 1
ATOM 2734 C C . LEU A 1 344 ? -55.738 -5.145 87.297 1.00 81.81 344 LEU A C 1
ATOM 2736 O O . LEU A 1 344 ? -55.245 -4.676 86.270 1.00 81.81 344 LEU A O 1
ATOM 2740 N N . GLU A 1 345 ? -55.075 -5.997 88.078 1.00 82.25 345 GLU A N 1
ATOM 2741 C CA . GLU A 1 345 ? -53.729 -6.488 87.775 1.00 82.25 345 GLU A CA 1
ATOM 2742 C C . GLU A 1 345 ? -53.714 -7.413 86.549 1.00 82.25 345 GLU A C 1
ATOM 2744 O O . GLU A 1 345 ? -52.850 -7.263 85.683 1.00 82.25 345 GLU A O 1
ATOM 2749 N N . VAL A 1 346 ? -54.707 -8.299 86.407 1.00 82.50 346 VAL A N 1
ATOM 2750 C CA . VAL A 1 346 ? -54.881 -9.132 85.206 1.00 82.50 346 VAL A CA 1
ATOM 2751 C C . VAL A 1 346 ? -55.078 -8.256 83.969 1.00 82.50 346 VAL A C 1
ATOM 2753 O O . VAL A 1 346 ? -54.381 -8.451 82.977 1.00 82.50 346 VAL A O 1
ATOM 2756 N N . TRP A 1 347 ? -55.929 -7.229 84.038 1.00 86.12 347 TRP A N 1
ATOM 2757 C CA . TRP A 1 347 ? -56.145 -6.301 82.918 1.00 86.12 347 TRP A CA 1
ATOM 2758 C C . TRP A 1 347 ? -54.883 -5.504 82.562 1.00 86.12 347 TRP A C 1
ATOM 2760 O O . TRP A 1 347 ? -54.586 -5.286 81.384 1.00 86.12 347 TRP A O 1
ATOM 2770 N N . ALA A 1 348 ? -54.106 -5.081 83.564 1.00 84.56 348 ALA A N 1
ATOM 2771 C CA . ALA A 1 348 ? -52.820 -4.428 83.338 1.00 84.56 348 ALA A CA 1
ATOM 2772 C C . ALA A 1 348 ? -51.834 -5.371 82.630 1.00 84.56 348 ALA A C 1
ATOM 2774 O O . ALA A 1 348 ? -51.199 -4.971 81.652 1.00 84.56 348 ALA A O 1
ATOM 2775 N N . LYS A 1 349 ? -51.761 -6.638 83.060 1.00 89.19 349 LYS A N 1
ATOM 2776 C CA . LYS A 1 349 ? -50.904 -7.663 82.448 1.00 89.19 349 LYS A CA 1
ATOM 2777 C C . LYS A 1 349 ? -51.353 -8.051 81.042 1.00 89.19 349 LYS A C 1
ATOM 2779 O O . LYS A 1 349 ? -50.507 -8.204 80.167 1.00 89.19 349 LYS A O 1
ATOM 2784 N N . GLU A 1 350 ? -52.652 -8.142 80.781 1.00 88.00 350 GLU A N 1
ATOM 2785 C CA . GLU A 1 350 ? -53.197 -8.378 79.439 1.00 88.00 350 GLU A CA 1
ATOM 2786 C C . GLU A 1 350 ? -52.868 -7.225 78.487 1.00 88.00 350 GLU A C 1
ATOM 2788 O O . GLU A 1 350 ? -52.468 -7.451 77.342 1.00 88.00 350 GLU A O 1
ATOM 2793 N N . ARG A 1 351 ? -52.958 -5.980 78.965 1.00 87.00 351 ARG A N 1
ATOM 2794 C CA . ARG A 1 351 ? -52.566 -4.800 78.190 1.00 87.00 351 ARG A CA 1
ATOM 2795 C C . ARG A 1 351 ? -51.055 -4.761 77.933 1.00 87.00 351 ARG A C 1
ATOM 2797 O O . ARG A 1 351 ? -50.647 -4.433 76.817 1.00 87.00 351 ARG A O 1
ATOM 2804 N N . GLU A 1 352 ? -50.227 -5.111 78.919 1.00 88.56 352 GLU A N 1
ATOM 2805 C CA . GLU A 1 352 ? -48.776 -5.278 78.742 1.00 88.56 352 GLU A CA 1
ATOM 2806 C C . GLU A 1 352 ? -48.465 -6.370 77.709 1.00 88.56 352 GLU A C 1
ATOM 2808 O O . GLU A 1 352 ? -47.690 -6.134 76.782 1.00 88.56 352 GLU A O 1
ATOM 2813 N N . ALA A 1 353 ? -49.115 -7.532 77.803 1.00 87.50 353 ALA A N 1
ATOM 2814 C CA . ALA A 1 353 ? -48.948 -8.637 76.863 1.00 87.50 353 ALA A CA 1
ATOM 2815 C C . ALA A 1 353 ? -49.375 -8.249 75.437 1.00 87.50 353 ALA A C 1
ATOM 2817 O O . ALA A 1 353 ? -48.673 -8.566 74.475 1.00 87.50 353 ALA A O 1
ATOM 2818 N N . ALA A 1 354 ? -50.479 -7.512 75.284 1.00 89.38 354 ALA A N 1
ATOM 2819 C CA . ALA A 1 354 ? -50.911 -6.976 73.996 1.00 89.38 354 ALA A CA 1
ATOM 2820 C C . ALA A 1 354 ? -49.900 -5.964 73.425 1.00 89.38 354 ALA A C 1
ATOM 2822 O O . ALA A 1 354 ? -49.593 -6.011 72.233 1.00 89.38 354 ALA A O 1
ATOM 2823 N N . GLY A 1 355 ? -49.334 -5.097 74.273 1.00 88.56 355 GLY A N 1
ATOM 2824 C CA . GLY A 1 355 ? -48.278 -4.156 73.895 1.00 88.56 355 GLY A CA 1
ATOM 2825 C C . GLY A 1 355 ? -46.996 -4.856 73.434 1.00 88.56 355 GLY A C 1
ATOM 2826 O O . GLY A 1 355 ? -46.457 -4.510 72.384 1.00 88.56 355 GLY A O 1
ATOM 2827 N N . LEU A 1 356 ? -46.555 -5.885 74.167 1.00 92.19 356 LEU A N 1
ATOM 2828 C CA . LEU A 1 356 ? -45.407 -6.723 73.800 1.00 92.19 356 LEU A CA 1
ATOM 2829 C C . LEU A 1 356 ? -45.650 -7.502 72.502 1.00 92.19 356 LEU A C 1
ATOM 2831 O O . LEU A 1 356 ? -44.755 -7.637 71.672 1.00 92.19 356 LEU A O 1
ATOM 2835 N N . LYS A 1 357 ? -46.873 -7.990 72.286 1.00 91.94 357 LYS A N 1
ATOM 2836 C CA . LYS A 1 357 ? -47.246 -8.681 71.047 1.00 91.94 357 LYS A CA 1
ATOM 2837 C C . LYS A 1 357 ? -47.244 -7.730 69.847 1.00 91.94 357 LYS A C 1
ATOM 2839 O O . LYS A 1 357 ? -46.781 -8.106 68.773 1.00 91.94 357 LYS A O 1
ATOM 2844 N N . ALA A 1 358 ? -47.716 -6.496 70.023 1.00 92.25 358 ALA A N 1
ATOM 2845 C CA . ALA A 1 358 ? -47.668 -5.475 68.981 1.00 92.25 358 ALA A CA 1
ATOM 2846 C C . ALA A 1 358 ? -46.222 -5.092 68.624 1.00 92.25 358 ALA A C 1
ATOM 2848 O O . ALA A 1 358 ? -45.884 -5.036 67.442 1.00 92.25 358 ALA A O 1
ATOM 2849 N N . SER A 1 359 ? -45.349 -4.898 69.618 1.00 89.56 359 SER A N 1
ATOM 2850 C CA . SER A 1 359 ? -43.936 -4.590 69.370 1.00 89.56 359 SER A CA 1
ATOM 2851 C C . SER A 1 359 ? -43.177 -5.762 68.741 1.00 89.56 359 SER A C 1
ATOM 2853 O O . SER A 1 359 ? -42.385 -5.533 67.826 1.00 89.56 359 SER A O 1
ATOM 2855 N N . LEU A 1 360 ? -43.470 -7.008 69.133 1.00 93.88 360 LEU A N 1
ATOM 2856 C CA . LEU A 1 360 ? -42.948 -8.211 68.472 1.00 93.88 360 LEU A CA 1
ATOM 2857 C C . LEU A 1 360 ? -43.348 -8.257 66.988 1.00 93.88 360 LEU A C 1
ATOM 2859 O O . LEU A 1 360 ? -42.508 -8.534 66.134 1.00 93.88 360 LEU A O 1
ATOM 2863 N N . ASN A 1 361 ? -44.612 -7.963 66.671 1.00 93.31 361 ASN A N 1
ATOM 2864 C CA . ASN A 1 361 ? -45.097 -7.951 65.290 1.00 93.31 361 ASN A CA 1
ATOM 2865 C C . ASN A 1 361 ? -44.397 -6.878 64.447 1.00 93.31 361 ASN A C 1
ATOM 2867 O O . ASN A 1 361 ? -43.973 -7.163 63.326 1.00 93.31 361 ASN A O 1
ATOM 2871 N N . THR A 1 362 ? -44.210 -5.674 64.996 1.00 95.00 362 THR A N 1
ATOM 2872 C CA . THR A 1 362 ? -43.431 -4.615 64.338 1.00 95.00 362 THR A CA 1
ATOM 2873 C C . THR A 1 362 ? -41.996 -5.073 64.088 1.00 95.00 362 THR A C 1
ATOM 2875 O O . THR A 1 362 ? -41.503 -4.951 62.966 1.00 95.00 362 THR A O 1
ATOM 2878 N N . LEU A 1 363 ? -41.344 -5.675 65.088 1.00 94.19 363 LEU A N 1
ATOM 2879 C CA . LEU A 1 363 ? -39.976 -6.176 64.952 1.00 94.19 363 LEU A CA 1
ATOM 2880 C C . LEU A 1 363 ? -39.873 -7.277 63.882 1.00 94.19 363 LEU A C 1
ATOM 2882 O O . LEU A 1 363 ? -38.959 -7.250 63.064 1.00 94.19 363 LEU A O 1
ATOM 2886 N N . MET A 1 364 ? -40.833 -8.206 63.830 1.00 95.00 364 MET A N 1
ATOM 2887 C CA . MET A 1 364 ? -40.898 -9.228 62.777 1.00 95.00 364 MET A CA 1
ATOM 2888 C C . MET A 1 364 ? -41.045 -8.617 61.382 1.00 95.00 364 MET A C 1
ATOM 2890 O O . MET A 1 364 ? -40.340 -9.036 60.463 1.00 95.00 364 MET A O 1
ATOM 2894 N N . SER A 1 365 ? -41.926 -7.624 61.213 1.00 95.31 365 SER A N 1
ATOM 2895 C CA . SER A 1 365 ? -42.106 -6.951 59.920 1.00 95.31 365 SER A CA 1
ATOM 2896 C C . SER A 1 365 ? -40.831 -6.235 59.466 1.00 95.31 365 SER A C 1
ATOM 2898 O O . SER A 1 365 ? -40.464 -6.287 58.291 1.00 95.31 365 SER A O 1
ATOM 2900 N N . GLU A 1 366 ? -40.093 -5.655 60.412 1.00 96.25 366 GLU A N 1
ATOM 2901 C CA . GLU A 1 366 ? -38.838 -4.969 60.136 1.00 96.25 366 GLU A CA 1
ATOM 2902 C C . GLU A 1 366 ? -37.717 -5.954 59.779 1.00 96.25 366 GLU A C 1
ATOM 2904 O O . GLU A 1 366 ? -36.970 -5.716 58.832 1.00 96.25 366 GLU A O 1
ATOM 2909 N N . ILE A 1 367 ? -37.651 -7.112 60.446 1.00 96.56 367 ILE A N 1
ATOM 2910 C CA . ILE A 1 367 ? -36.738 -8.206 60.076 1.00 96.56 367 ILE A CA 1
ATOM 2911 C C . ILE A 1 367 ? -37.019 -8.685 58.645 1.00 96.56 367 ILE A C 1
ATOM 2913 O O . ILE A 1 367 ? -36.089 -8.859 57.857 1.00 96.56 367 ILE A O 1
ATOM 2917 N N . GLN A 1 368 ? -38.289 -8.866 58.270 1.00 96.00 368 GLN A N 1
ATOM 2918 C CA . GLN A 1 368 ? -38.662 -9.257 56.905 1.00 96.00 368 GLN A CA 1
ATOM 2919 C C . GLN A 1 368 ? -38.264 -8.192 55.875 1.00 96.00 368 GLN A C 1
ATOM 2921 O O . GLN A 1 368 ? -37.702 -8.522 54.828 1.00 96.00 368 GLN A O 1
ATOM 2926 N N . ARG A 1 369 ? -38.500 -6.912 56.186 1.00 97.62 369 ARG A N 1
ATOM 2927 C CA . ARG A 1 369 ? -38.110 -5.779 55.337 1.00 97.62 369 ARG A CA 1
ATOM 2928 C C . ARG A 1 369 ? -36.593 -5.711 55.142 1.00 97.62 369 ARG A C 1
ATOM 2930 O O . ARG A 1 369 ? -36.131 -5.548 54.014 1.00 97.62 369 ARG A O 1
ATOM 2937 N N . LEU A 1 370 ? -35.820 -5.874 56.216 1.00 96.94 370 LEU A N 1
ATOM 2938 C CA . LEU A 1 370 ? -34.356 -5.895 56.169 1.00 96.94 370 LEU A CA 1
ATOM 2939 C C . LEU A 1 370 ? -33.829 -7.089 55.368 1.00 96.94 370 LEU A C 1
ATOM 2941 O O . LEU A 1 370 ? -32.930 -6.917 54.550 1.00 96.94 370 LEU A O 1
ATOM 2945 N N . ASN A 1 371 ? -34.424 -8.273 55.524 1.00 96.75 371 ASN A N 1
ATOM 2946 C CA . ASN A 1 371 ? -34.061 -9.445 54.725 1.00 96.75 371 ASN A CA 1
ATOM 2947 C C . ASN A 1 371 ? -34.275 -9.208 53.225 1.00 96.75 371 ASN A C 1
ATOM 2949 O O . ASN A 1 371 ? -33.413 -9.565 52.420 1.00 96.75 371 ASN A O 1
ATOM 2953 N N . LYS A 1 372 ? -35.382 -8.556 52.846 1.00 96.88 372 LYS A N 1
ATOM 2954 C CA . LYS A 1 372 ? -35.639 -8.172 51.453 1.00 96.88 372 LYS A CA 1
ATOM 2955 C C . LYS A 1 372 ? -34.573 -7.203 50.927 1.00 96.88 372 LYS A C 1
ATOM 2957 O O . LYS A 1 372 ? -34.012 -7.448 49.864 1.00 96.88 372 LYS A O 1
ATOM 2962 N N . LEU A 1 373 ? -34.228 -6.167 51.695 1.00 95.00 373 LEU A N 1
ATOM 2963 C CA . LEU A 1 373 ? -33.173 -5.217 51.316 1.00 95.00 373 LEU A CA 1
ATOM 2964 C C . LEU A 1 373 ? -31.793 -5.877 51.184 1.00 95.00 373 LEU A C 1
ATOM 2966 O O . LEU A 1 373 ? -31.026 -5.529 50.289 1.00 95.00 373 LEU A O 1
ATOM 2970 N N . CYS A 1 374 ? -31.466 -6.843 52.044 1.00 95.50 374 CYS A N 1
ATOM 2971 C CA . CYS A 1 374 ? -30.228 -7.613 51.929 1.00 95.50 374 CYS A CA 1
ATOM 2972 C C . CYS A 1 374 ? -30.175 -8.421 50.623 1.00 95.50 374 CYS A C 1
ATOM 2974 O O . CYS A 1 374 ? -29.122 -8.473 49.985 1.00 95.50 374 CYS A O 1
ATOM 2976 N N . ALA A 1 375 ? -31.295 -9.022 50.209 1.00 95.75 375 ALA A N 1
ATOM 2977 C CA . ALA A 1 375 ? -31.382 -9.749 48.945 1.00 95.75 375 ALA A CA 1
ATOM 2978 C C . ALA A 1 375 ? -31.222 -8.812 47.734 1.00 95.75 375 ALA A C 1
ATOM 2980 O O . ALA A 1 375 ? -30.391 -9.080 46.868 1.00 95.75 375 ALA A O 1
ATOM 2981 N N . GLU A 1 376 ? -31.933 -7.680 47.720 1.00 94.44 376 GLU A N 1
ATOM 2982 C CA . GLU A 1 376 ? -31.831 -6.663 46.659 1.00 94.44 376 GLU A CA 1
ATOM 2983 C C . GLU A 1 376 ? -30.408 -6.092 46.551 1.00 94.44 376 GLU A C 1
ATOM 2985 O O . GLU A 1 376 ? -29.869 -5.938 45.453 1.00 94.44 376 GLU A O 1
ATOM 2990 N N . ARG A 1 377 ? -29.747 -5.836 47.690 1.00 94.38 377 ARG A N 1
ATOM 2991 C CA . ARG A 1 377 ? -28.345 -5.398 47.718 1.00 94.38 377 ARG A CA 1
ATOM 2992 C C . ARG A 1 377 ? -27.417 -6.439 47.097 1.00 94.38 377 ARG A C 1
ATOM 2994 O O . ARG A 1 377 ? -26.530 -6.065 46.332 1.00 94.38 377 ARG A O 1
ATOM 3001 N N . LYS A 1 378 ? -27.604 -7.720 47.424 1.00 96.25 378 LYS A N 1
ATOM 3002 C CA . LYS A 1 378 ? -26.782 -8.808 46.881 1.00 96.25 378 LYS A CA 1
ATOM 3003 C C . LYS A 1 378 ? -26.948 -8.924 45.364 1.00 96.25 378 LYS A C 1
ATOM 3005 O O . LYS A 1 378 ? -25.958 -9.032 44.650 1.00 96.25 378 LYS A O 1
ATOM 3010 N N . GLU A 1 379 ? -28.176 -8.817 44.863 1.00 95.00 379 GLU A N 1
ATOM 3011 C CA . GLU A 1 379 ? -28.447 -8.819 43.422 1.00 95.00 379 GLU A CA 1
ATOM 3012 C C . GLU A 1 379 ? -27.805 -7.615 42.709 1.00 95.00 379 GLU A C 1
ATOM 3014 O O . GLU A 1 379 ? -27.185 -7.766 41.651 1.00 95.00 379 GLU A O 1
ATOM 3019 N N . ALA A 1 380 ? -27.894 -6.420 43.302 1.00 92.69 380 ALA A N 1
ATOM 3020 C CA . ALA A 1 380 ? -27.248 -5.223 42.770 1.00 92.69 380 ALA A CA 1
ATOM 3021 C C . ALA A 1 380 ? -25.715 -5.363 42.732 1.00 92.69 380 ALA A C 1
ATOM 3023 O O . ALA A 1 380 ? -25.079 -4.966 41.752 1.00 92.69 380 ALA A O 1
ATOM 3024 N N . GLU A 1 381 ? -25.125 -5.963 43.765 1.00 93.38 381 GLU A N 1
ATOM 3025 C CA . GLU A 1 381 ? -23.694 -6.256 43.843 1.00 93.38 381 GLU A CA 1
ATOM 3026 C C . GLU A 1 381 ? -23.255 -7.260 42.766 1.00 93.38 381 GLU A C 1
ATOM 3028 O O . GLU A 1 381 ? -22.277 -7.014 42.056 1.00 93.38 381 GLU A O 1
ATOM 3033 N N . ASP A 1 382 ? -24.005 -8.346 42.572 1.00 93.50 382 ASP A N 1
ATOM 3034 C CA . ASP A 1 382 ? -23.737 -9.335 41.522 1.00 93.50 382 ASP A CA 1
ATOM 3035 C C . ASP A 1 382 ? -23.853 -8.717 40.117 1.00 93.50 382 ASP A C 1
ATOM 3037 O O . ASP A 1 382 ? -23.034 -8.988 39.232 1.00 93.50 382 ASP A O 1
ATOM 3041 N N . SER A 1 383 ? -24.837 -7.837 39.907 1.00 92.62 383 SER A N 1
ATOM 3042 C CA . SER A 1 383 ? -25.010 -7.079 38.662 1.00 92.62 383 SER A CA 1
ATOM 3043 C C . SER A 1 383 ? -23.837 -6.127 38.400 1.00 92.62 383 SER A C 1
ATOM 3045 O O . SER A 1 383 ? -23.308 -6.082 37.285 1.00 92.62 383 SER A O 1
ATOM 3047 N N . LEU A 1 384 ? -23.371 -5.414 39.430 1.00 92.44 384 LEU A N 1
ATOM 3048 C CA . LEU A 1 384 ? -22.192 -4.551 39.347 1.00 92.44 384 LEU A CA 1
ATOM 3049 C C . LEU A 1 384 ? -20.933 -5.352 39.013 1.00 92.44 384 LEU A C 1
ATOM 3051 O O . LEU A 1 384 ? -20.218 -4.970 38.091 1.00 92.44 384 LEU A O 1
ATOM 3055 N N . ARG A 1 385 ? -20.696 -6.495 39.670 1.00 91.44 385 ARG A N 1
ATOM 3056 C CA . ARG A 1 385 ? -19.550 -7.372 39.368 1.00 91.44 385 ARG A CA 1
ATOM 3057 C C . ARG A 1 385 ? -19.555 -7.846 37.914 1.00 91.44 385 ARG A C 1
ATOM 3059 O O . ARG A 1 385 ? -18.505 -7.841 37.276 1.00 91.44 385 ARG A O 1
ATOM 3066 N N . LYS A 1 386 ? -20.720 -8.218 37.366 1.00 91.44 386 LYS A N 1
ATOM 3067 C CA . LYS A 1 386 ? -20.853 -8.598 35.945 1.00 91.44 386 LYS A CA 1
ATOM 3068 C C . LYS A 1 386 ? -20.503 -7.441 35.009 1.00 91.44 386 LYS A C 1
ATOM 3070 O O . LYS A 1 386 ? -19.773 -7.642 34.043 1.00 91.44 386 LYS A O 1
ATOM 3075 N N . LYS A 1 387 ? -20.992 -6.230 35.300 1.00 92.12 387 LYS A N 1
ATOM 3076 C CA . LYS A 1 387 ? -20.649 -5.027 34.521 1.00 92.12 387 LYS A CA 1
ATOM 3077 C C . LYS A 1 387 ? -19.156 -4.705 34.601 1.00 92.12 387 LYS A C 1
ATOM 3079 O O . LYS A 1 387 ? -18.567 -4.364 33.583 1.00 92.12 387 LYS A O 1
ATOM 3084 N N . TRP A 1 388 ? -18.550 -4.865 35.777 1.00 89.38 388 TRP A N 1
ATOM 3085 C CA . TRP A 1 388 ? -17.123 -4.625 35.996 1.00 89.38 388 TRP A CA 1
ATOM 3086 C C . TRP A 1 388 ? -16.239 -5.584 35.201 1.00 89.38 388 TRP A C 1
ATOM 3088 O O . TRP A 1 388 ? -15.353 -5.125 34.490 1.00 89.38 388 TRP A O 1
ATOM 3098 N N . LYS A 1 389 ? -16.559 -6.884 35.200 1.00 88.69 389 LYS A N 1
ATOM 3099 C CA . LYS A 1 389 ? -15.867 -7.861 34.341 1.00 88.69 389 LYS A CA 1
ATOM 3100 C C . LYS A 1 389 ? -15.945 -7.501 32.858 1.00 88.69 389 LYS A C 1
ATOM 3102 O O . LYS A 1 389 ? -14.955 -7.598 32.148 1.00 88.69 389 LYS A O 1
ATOM 3107 N N . LYS A 1 390 ? -17.110 -7.040 32.390 1.00 86.31 390 LYS A N 1
ATOM 3108 C CA . LYS A 1 390 ? -17.273 -6.632 30.989 1.00 86.31 390 LYS A CA 1
ATOM 3109 C C . LYS A 1 390 ? -16.386 -5.433 30.635 1.00 86.31 390 LYS A C 1
ATOM 3111 O O . LYS A 1 390 ? -15.851 -5.381 29.536 1.00 86.31 390 LYS A O 1
ATOM 3116 N N . ILE A 1 391 ? -16.232 -4.479 31.553 1.00 81.75 391 ILE A N 1
ATOM 3117 C CA . ILE A 1 391 ? -15.338 -3.326 31.366 1.00 81.75 391 ILE A CA 1
ATOM 3118 C C . ILE A 1 391 ? -13.878 -3.779 31.308 1.00 81.75 391 ILE A C 1
ATOM 3120 O O . ILE A 1 391 ? -13.160 -3.356 30.412 1.00 81.75 391 ILE A O 1
ATOM 3124 N N . GLU A 1 392 ? -13.473 -4.698 32.180 1.00 82.12 392 GLU A N 1
ATOM 3125 C CA . GLU A 1 392 ? -12.125 -5.277 32.179 1.00 82.12 392 GLU A CA 1
ATOM 3126 C C . GLU A 1 392 ? -11.801 -6.008 30.858 1.00 82.12 392 GLU A C 1
ATOM 3128 O O . GLU A 1 392 ? -10.722 -5.827 30.289 1.00 82.12 392 GLU A O 1
ATOM 3133 N N . GLU A 1 393 ? -12.758 -6.763 30.304 1.00 81.62 393 GLU A N 1
ATOM 3134 C CA . GLU A 1 393 ? -12.636 -7.379 28.972 1.00 81.62 393 GLU A CA 1
ATOM 3135 C C . GLU A 1 393 ? -12.514 -6.333 27.853 1.00 81.62 393 GLU A C 1
ATOM 3137 O O . GLU A 1 393 ? -11.690 -6.490 26.949 1.00 81.62 393 GLU A O 1
ATOM 3142 N N . PHE A 1 394 ? -13.308 -5.257 27.901 1.00 83.25 394 PHE A N 1
ATOM 3143 C CA . PHE A 1 394 ? -13.216 -4.162 26.932 1.00 83.25 394 PHE A CA 1
ATOM 3144 C C . PHE A 1 394 ? -11.870 -3.440 27.002 1.00 83.25 394 PHE A C 1
ATOM 3146 O O . PHE A 1 394 ? -11.277 -3.180 25.956 1.00 83.25 394 PHE A O 1
ATOM 3153 N N . ASP A 1 395 ? -11.369 -3.143 28.199 1.00 79.06 395 ASP A N 1
ATOM 3154 C CA . ASP A 1 395 ? -10.070 -2.492 28.375 1.00 79.06 395 ASP A CA 1
ATOM 3155 C C . ASP A 1 395 ? -8.920 -3.369 27.881 1.00 79.06 395 ASP A C 1
ATOM 3157 O O . ASP A 1 395 ? -8.017 -2.881 27.198 1.00 79.06 395 ASP A O 1
ATOM 3161 N N . SER A 1 396 ? -8.996 -4.672 28.145 1.00 77.00 396 SER A N 1
ATOM 3162 C CA . SER A 1 396 ? -8.025 -5.649 27.652 1.00 77.00 396 SER A CA 1
ATOM 3163 C C . SER A 1 396 ? -8.020 -5.710 26.115 1.00 77.00 396 SER A C 1
ATOM 3165 O O . SER A 1 396 ? -6.959 -5.619 25.498 1.00 77.00 396 SER A O 1
ATOM 3167 N N . ARG A 1 397 ? -9.202 -5.756 25.476 1.00 78.50 397 ARG A N 1
ATOM 3168 C CA . ARG A 1 397 ? -9.340 -5.705 24.004 1.00 78.50 397 ARG A CA 1
ATOM 3169 C C . ARG A 1 397 ? -8.827 -4.393 23.414 1.00 78.50 397 ARG A C 1
ATOM 3171 O O . ARG A 1 397 ? -8.129 -4.405 22.404 1.00 78.50 397 ARG A O 1
ATOM 3178 N N . ARG A 1 398 ? -9.159 -3.260 24.041 1.00 83.94 398 ARG A N 1
ATOM 3179 C CA . ARG A 1 398 ? -8.684 -1.932 23.631 1.00 83.94 398 ARG A CA 1
ATOM 3180 C C . ARG A 1 398 ? -7.159 -1.863 23.680 1.00 83.94 398 ARG A C 1
ATOM 3182 O O . ARG A 1 398 ? -6.555 -1.377 22.732 1.00 83.94 398 ARG A O 1
ATOM 3189 N N . SER A 1 399 ? -6.550 -2.370 24.751 1.00 76.81 399 SER A N 1
ATOM 3190 C CA . SER A 1 399 ? -5.095 -2.391 24.908 1.00 76.81 399 SER A CA 1
ATOM 3191 C C . SER A 1 399 ? -4.407 -3.270 23.858 1.00 76.81 399 SER A C 1
ATOM 3193 O O . SER A 1 399 ? -3.378 -2.871 23.313 1.00 76.81 399 SER A O 1
ATOM 3195 N N . GLU A 1 400 ? -4.981 -4.430 23.525 1.00 78.56 400 GLU A N 1
ATOM 3196 C CA . GLU A 1 400 ? -4.461 -5.293 22.458 1.00 78.56 400 GLU A CA 1
ATOM 3197 C C . GLU A 1 400 ? -4.564 -4.615 21.080 1.00 78.56 400 GLU A C 1
ATOM 3199 O O . GLU A 1 400 ? -3.582 -4.583 20.338 1.00 78.56 400 GLU A O 1
ATOM 3204 N N . LEU A 1 401 ? -5.699 -3.977 20.769 1.00 80.38 401 LEU A N 1
ATOM 3205 C CA . LEU A 1 401 ? -5.880 -3.204 19.532 1.00 80.38 401 LEU A CA 1
ATOM 3206 C C . LEU A 1 401 ? -4.907 -2.021 19.422 1.00 80.38 401 LEU A C 1
ATOM 3208 O O . LEU A 1 401 ? -4.330 -1.792 18.360 1.00 80.38 401 LEU A O 1
ATOM 3212 N N . GLU A 1 402 ? -4.685 -1.291 20.513 1.00 83.94 402 GLU A N 1
ATOM 3213 C CA . GLU A 1 402 ? -3.722 -0.185 20.572 1.00 83.94 402 GLU A CA 1
ATOM 3214 C C . GLU A 1 402 ? -2.284 -0.676 20.327 1.00 83.94 402 GLU A C 1
ATOM 3216 O O . GLU A 1 402 ? -1.515 -0.040 19.597 1.00 83.94 402 GLU A O 1
ATOM 3221 N N . SER A 1 403 ? -1.940 -1.856 20.856 1.00 78.50 403 SER A N 1
ATOM 3222 C CA . SER A 1 403 ? -0.660 -2.517 20.590 1.00 78.50 403 SER A CA 1
ATOM 3223 C C . SER A 1 403 ? -0.501 -2.882 19.110 1.00 78.50 403 SER A C 1
ATOM 3225 O O . SER A 1 403 ? 0.562 -2.636 18.538 1.00 78.50 403 SER A O 1
ATOM 3227 N N . ILE A 1 404 ? -1.542 -3.435 18.475 1.00 76.44 404 ILE A N 1
ATOM 3228 C CA . ILE A 1 404 ? -1.530 -3.783 17.042 1.00 76.44 404 ILE A CA 1
ATOM 3229 C C . ILE A 1 404 ? -1.332 -2.529 16.194 1.00 76.44 404 ILE A C 1
ATOM 3231 O O . ILE A 1 404 ? -0.445 -2.491 15.342 1.00 76.44 404 ILE A O 1
ATOM 3235 N N . TYR A 1 405 ? -2.130 -1.491 16.449 1.00 76.56 405 TYR A N 1
ATOM 3236 C CA . TYR A 1 405 ? -2.056 -0.232 15.716 1.00 76.56 405 TYR A CA 1
ATOM 3237 C C . TYR A 1 405 ? -0.653 0.379 15.792 1.00 76.56 405 TYR A C 1
ATOM 3239 O O . TYR A 1 405 ? -0.066 0.729 14.769 1.00 76.56 405 TYR A O 1
ATOM 3247 N N . THR A 1 406 ? -0.077 0.433 16.994 1.00 81.94 406 THR A N 1
ATOM 3248 C CA . THR A 1 406 ? 1.261 0.993 17.214 1.00 81.94 406 THR A CA 1
ATOM 3249 C C . THR A 1 406 ? 2.345 0.178 16.503 1.00 81.94 406 THR A C 1
ATOM 3251 O O . THR A 1 406 ? 3.248 0.751 15.889 1.00 81.94 406 THR A O 1
ATOM 3254 N N . ALA A 1 407 ? 2.254 -1.155 16.539 1.00 78.00 407 ALA A N 1
ATOM 3255 C CA . ALA A 1 407 ? 3.209 -2.036 15.871 1.00 78.00 407 ALA A CA 1
ATOM 3256 C C . ALA A 1 407 ? 3.133 -1.930 14.341 1.00 78.00 407 ALA A C 1
ATOM 3258 O O . ALA A 1 407 ? 4.169 -1.799 13.690 1.00 78.00 407 ALA A O 1
ATOM 3259 N N . LEU A 1 408 ? 1.924 -1.922 13.771 1.00 74.19 408 LEU A N 1
ATOM 3260 C CA . LEU A 1 408 ? 1.716 -1.738 12.332 1.00 74.19 408 LEU A CA 1
ATOM 3261 C C . LEU A 1 408 ? 2.219 -0.373 11.864 1.00 74.19 408 LEU A C 1
ATOM 3263 O O . LEU A 1 408 ? 2.880 -0.279 10.831 1.00 74.19 408 LEU A O 1
ATOM 3267 N N . LEU A 1 409 ? 1.951 0.679 12.639 1.00 81.75 409 LEU A N 1
ATOM 3268 C CA . LEU A 1 409 ? 2.413 2.025 12.324 1.00 81.75 409 LEU A CA 1
ATOM 3269 C C . LEU A 1 409 ? 3.943 2.089 12.326 1.00 81.75 409 LEU A C 1
ATOM 3271 O O . LEU A 1 409 ? 4.529 2.618 11.383 1.00 81.75 409 LEU A O 1
ATOM 3275 N N . LYS A 1 410 ? 4.595 1.473 13.319 1.00 84.25 410 LYS A N 1
ATOM 3276 C CA . LYS A 1 410 ? 6.056 1.355 13.362 1.00 84.25 410 LYS A CA 1
ATOM 3277 C C . LYS A 1 410 ? 6.608 0.566 12.172 1.00 84.25 410 LYS A C 1
ATOM 3279 O O . LYS A 1 410 ? 7.478 1.076 11.478 1.00 84.25 410 LYS A O 1
ATOM 3284 N N . ALA A 1 411 ? 6.069 -0.619 11.890 1.00 76.62 411 ALA A N 1
ATOM 3285 C CA . ALA A 1 411 ? 6.503 -1.441 10.760 1.00 76.62 411 ALA A CA 1
ATOM 3286 C C . ALA A 1 411 ? 6.355 -0.702 9.418 1.00 76.62 411 ALA A C 1
ATOM 3288 O O . ALA A 1 411 ? 7.229 -0.795 8.559 1.00 76.62 411 ALA A O 1
ATOM 3289 N N . ASN A 1 412 ? 5.283 0.076 9.250 1.00 78.19 412 ASN A N 1
ATOM 3290 C CA . ASN A 1 412 ? 5.075 0.899 8.063 1.00 78.19 412 ASN A CA 1
ATOM 3291 C C . ASN A 1 412 ? 6.092 2.050 7.965 1.00 78.19 412 ASN A C 1
ATOM 3293 O O . ASN A 1 412 ? 6.622 2.304 6.885 1.00 78.19 412 ASN A O 1
ATOM 3297 N N . MET A 1 413 ? 6.402 2.730 9.077 1.00 81.19 413 MET A N 1
ATOM 3298 C CA . MET A 1 413 ? 7.454 3.756 9.098 1.00 81.19 413 MET A CA 1
ATOM 3299 C C . MET A 1 413 ? 8.829 3.167 8.765 1.00 81.19 413 MET A C 1
ATOM 3301 O O . MET A 1 413 ? 9.553 3.743 7.952 1.00 81.19 413 MET A O 1
ATOM 3305 N N . ASP A 1 414 ? 9.168 2.017 9.349 1.00 81.06 414 ASP A N 1
ATOM 3306 C CA . ASP A 1 414 ? 10.442 1.330 9.126 1.00 81.06 414 ASP A CA 1
ATOM 3307 C C . ASP A 1 414 ? 10.563 0.868 7.662 1.00 81.06 414 ASP A C 1
ATOM 3309 O O . ASP A 1 414 ? 11.581 1.110 7.009 1.00 81.06 414 ASP A O 1
ATOM 3313 N N . ALA A 1 415 ? 9.494 0.296 7.093 1.00 74.56 415 ALA A N 1
ATOM 3314 C CA . ALA A 1 415 ? 9.437 -0.079 5.681 1.00 74.56 415 ALA A CA 1
ATOM 3315 C C . ALA A 1 415 ? 9.564 1.141 4.756 1.00 74.56 415 ALA A C 1
ATOM 3317 O O . ALA A 1 415 ? 10.312 1.100 3.778 1.00 74.56 415 ALA A O 1
ATOM 3318 N N . ALA A 1 416 ? 8.876 2.245 5.061 1.00 76.44 416 ALA A N 1
ATOM 3319 C CA . ALA A 1 416 ? 8.994 3.482 4.293 1.00 76.44 416 ALA A CA 1
ATOM 3320 C C . ALA A 1 416 ? 10.426 4.037 4.335 1.00 76.44 416 ALA A C 1
ATOM 3322 O O . ALA A 1 416 ? 10.961 4.438 3.302 1.00 76.44 416 ALA A O 1
ATOM 3323 N N . ALA A 1 417 ? 11.074 4.026 5.503 1.00 82.19 417 ALA A N 1
ATOM 3324 C CA . ALA A 1 417 ? 12.466 4.439 5.649 1.00 82.19 417 ALA A CA 1
ATOM 3325 C C . ALA A 1 417 ? 13.414 3.550 4.827 1.00 82.19 417 ALA A C 1
ATOM 3327 O O . ALA A 1 417 ? 14.246 4.075 4.084 1.00 82.19 417 ALA A O 1
ATOM 3328 N N . PHE A 1 418 ? 13.245 2.226 4.891 1.00 81.62 418 PHE A N 1
ATOM 3329 C CA . PHE A 1 418 ? 14.012 1.269 4.090 1.00 81.62 418 PHE A CA 1
ATOM 3330 C C . PHE A 1 418 ? 13.855 1.522 2.583 1.00 81.62 418 PHE A C 1
ATOM 3332 O O . PHE A 1 418 ? 14.846 1.673 1.864 1.00 81.62 418 PHE A O 1
ATOM 3339 N N . TRP A 1 419 ? 12.616 1.633 2.093 1.00 78.38 419 TRP A N 1
ATOM 3340 C CA . TRP A 1 419 ? 12.351 1.850 0.669 1.00 78.38 419 TRP A CA 1
ATOM 3341 C C . TRP A 1 419 ? 12.809 3.222 0.174 1.00 78.38 419 TRP A C 1
ATOM 3343 O O . TRP A 1 419 ? 13.217 3.335 -0.978 1.00 78.38 419 TRP A O 1
ATOM 3353 N N . ASN A 1 420 ? 12.822 4.247 1.028 1.00 79.38 420 ASN A N 1
ATOM 3354 C CA . ASN A 1 420 ? 13.399 5.550 0.690 1.00 79.38 420 ASN A CA 1
ATOM 3355 C C . ASN A 1 420 ? 14.928 5.498 0.534 1.00 79.38 420 ASN A C 1
ATOM 3357 O O . ASN A 1 420 ? 15.488 6.263 -0.252 1.00 79.38 420 ASN A O 1
ATOM 3361 N N . GLN A 1 421 ? 15.608 4.602 1.252 1.00 82.88 421 GLN A N 1
ATOM 3362 C CA . GLN A 1 421 ? 17.059 4.421 1.147 1.00 82.88 421 GLN A CA 1
ATOM 3363 C C . GLN A 1 421 ? 17.460 3.539 -0.043 1.00 82.88 421 GLN A C 1
ATOM 3365 O O . GLN A 1 421 ? 18.555 3.705 -0.586 1.00 82.88 421 GLN A O 1
ATOM 3370 N N . GLN A 1 422 ? 16.582 2.641 -0.503 1.00 83.25 422 GLN A N 1
ATOM 3371 C CA . GLN A 1 422 ? 16.933 1.696 -1.564 1.00 83.25 422 GLN A CA 1
ATOM 3372 C C . GLN A 1 422 ? 17.364 2.311 -2.905 1.00 83.25 422 GLN A C 1
ATOM 3374 O O . GLN A 1 422 ? 18.319 1.810 -3.494 1.00 83.25 422 GLN A O 1
ATOM 3379 N N . PRO A 1 423 ? 16.757 3.398 -3.416 1.00 81.44 423 PRO A N 1
ATOM 3380 C CA . PRO A 1 423 ? 17.230 4.044 -4.639 1.00 81.44 423 PRO A CA 1
ATOM 3381 C C . PRO A 1 423 ? 18.686 4.520 -4.551 1.00 81.44 423 PRO A C 1
ATOM 3383 O O . PRO A 1 423 ? 19.416 4.445 -5.540 1.00 81.44 423 PRO A O 1
ATOM 3386 N N . LEU A 1 424 ? 19.117 4.992 -3.376 1.00 84.06 424 LEU A N 1
ATOM 3387 C CA . LEU A 1 424 ? 20.499 5.415 -3.142 1.00 84.06 424 LEU A CA 1
ATOM 3388 C C . LEU A 1 424 ? 21.435 4.205 -3.118 1.00 84.06 424 LEU A C 1
ATOM 3390 O O . LEU A 1 424 ? 22.416 4.192 -3.858 1.00 84.06 424 LEU A O 1
ATOM 3394 N N . ALA A 1 425 ? 21.081 3.161 -2.366 1.00 85.56 425 ALA A N 1
ATOM 3395 C CA . ALA A 1 425 ? 21.858 1.924 -2.304 1.00 85.56 425 ALA A CA 1
ATOM 3396 C C . ALA A 1 425 ? 21.978 1.241 -3.681 1.00 85.56 425 ALA A C 1
ATOM 3398 O O . ALA A 1 425 ? 23.065 0.833 -4.091 1.00 85.56 425 ALA A O 1
ATOM 3399 N N . ALA A 1 426 ? 20.887 1.181 -4.450 1.00 80.50 426 ALA A N 1
ATOM 3400 C CA . ALA A 1 426 ? 20.880 0.643 -5.808 1.00 80.50 426 ALA A CA 1
ATOM 3401 C C . ALA A 1 426 ? 21.741 1.480 -6.767 1.00 80.50 426 ALA A C 1
ATOM 3403 O O . ALA A 1 426 ? 22.425 0.921 -7.626 1.00 80.50 426 ALA A O 1
ATOM 3404 N N . ARG A 1 427 ? 21.746 2.813 -6.620 1.00 82.25 427 ARG A N 1
ATOM 3405 C CA . ARG A 1 427 ? 22.608 3.705 -7.406 1.00 82.25 427 ARG A CA 1
ATOM 3406 C C . ARG A 1 427 ? 24.084 3.500 -7.075 1.00 82.25 427 ARG A C 1
ATOM 3408 O O . ARG A 1 427 ? 24.894 3.438 -7.997 1.00 82.25 427 ARG A O 1
ATOM 3415 N N . GLU A 1 428 ? 24.434 3.382 -5.798 1.00 89.94 428 GLU A N 1
ATOM 3416 C CA . GLU A 1 428 ? 25.803 3.083 -5.366 1.00 89.94 428 GLU A CA 1
ATOM 3417 C C . GLU A 1 428 ? 26.266 1.720 -5.888 1.00 89.94 428 GLU A C 1
ATOM 3419 O O . GLU A 1 428 ? 27.339 1.626 -6.484 1.00 89.94 428 GLU A O 1
ATOM 3424 N N . TYR A 1 429 ? 25.422 0.690 -5.773 1.00 87.19 429 TYR A N 1
ATOM 3425 C CA . TYR A 1 429 ? 25.694 -0.643 -6.313 1.00 87.19 429 TYR A CA 1
ATOM 3426 C C . TYR A 1 429 ? 25.879 -0.633 -7.839 1.00 87.19 429 TYR A C 1
ATOM 3428 O O . TYR A 1 429 ? 26.837 -1.200 -8.371 1.00 87.19 429 TYR A O 1
ATOM 3436 N N . ALA A 1 430 ? 24.993 0.052 -8.568 1.00 81.88 430 ALA A N 1
ATOM 3437 C CA . ALA A 1 430 ? 25.119 0.202 -10.014 1.00 81.88 430 ALA A CA 1
ATOM 3438 C C . ALA A 1 430 ? 26.401 0.961 -10.393 1.00 81.88 430 ALA A C 1
ATOM 3440 O O . ALA A 1 430 ? 27.061 0.585 -11.359 1.00 81.88 430 ALA A O 1
ATOM 3441 N N . SER A 1 431 ? 26.783 1.983 -9.621 1.00 89.31 431 SER A N 1
ATOM 3442 C CA . SER A 1 431 ? 28.011 2.757 -9.832 1.00 89.31 431 SER A CA 1
ATOM 3443 C C . SER A 1 431 ? 29.285 1.962 -9.564 1.00 89.31 431 SER A C 1
ATOM 3445 O O . SER A 1 431 ? 30.284 2.208 -10.235 1.00 89.31 431 SER A O 1
ATOM 3447 N N . SER A 1 432 ? 29.277 1.036 -8.604 1.00 87.62 432 SER A N 1
ATOM 3448 C CA . SER A 1 432 ? 30.446 0.217 -8.268 1.00 87.62 432 SER A CA 1
ATOM 3449 C C . SER A 1 432 ? 30.573 -1.041 -9.127 1.00 87.62 432 SER A C 1
ATOM 3451 O O . SER A 1 432 ? 31.680 -1.545 -9.298 1.00 87.62 432 SER A O 1
ATOM 3453 N N . THR A 1 433 ? 29.462 -1.535 -9.684 1.00 85.44 433 THR A N 1
ATOM 3454 C CA . THR A 1 433 ? 29.421 -2.853 -10.336 1.00 85.44 433 THR A CA 1
ATOM 3455 C C . THR A 1 433 ? 29.030 -2.768 -11.809 1.00 85.44 433 THR A C 1
ATOM 3457 O O . THR A 1 433 ? 29.805 -3.146 -12.684 1.00 85.44 433 THR A O 1
ATOM 3460 N N . ILE A 1 434 ? 27.834 -2.255 -12.111 1.00 80.88 434 ILE A N 1
ATOM 3461 C CA . ILE A 1 434 ? 27.247 -2.334 -13.459 1.00 80.88 434 ILE A CA 1
ATOM 3462 C C . ILE A 1 434 ? 27.885 -1.311 -14.401 1.00 80.88 434 ILE A C 1
ATOM 3464 O O . ILE A 1 434 ? 28.317 -1.667 -15.494 1.00 80.88 434 ILE A O 1
ATOM 3468 N N . ILE A 1 435 ? 27.974 -0.047 -13.979 1.00 83.62 435 ILE A N 1
ATOM 3469 C CA . ILE A 1 435 ? 28.501 1.051 -14.800 1.00 83.62 435 ILE A CA 1
ATOM 3470 C C . ILE A 1 435 ? 29.952 0.782 -15.243 1.00 83.62 435 ILE A C 1
ATOM 3472 O O . ILE A 1 435 ? 30.218 0.908 -16.439 1.00 83.62 435 ILE A O 1
ATOM 3476 N N . PRO A 1 436 ? 30.883 0.349 -14.366 1.00 90.81 436 PRO A N 1
ATOM 3477 C CA . PRO A 1 436 ? 32.240 0.003 -14.786 1.00 90.81 436 PRO A CA 1
ATOM 3478 C C . PRO A 1 436 ? 32.282 -1.115 -15.832 1.00 90.81 436 PRO A C 1
ATOM 3480 O O . PRO A 1 436 ? 33.012 -1.006 -16.814 1.00 90.81 436 PRO A O 1
ATOM 3483 N N . VAL A 1 437 ? 31.466 -2.162 -15.673 1.00 85.38 437 VAL A N 1
ATOM 3484 C CA . VAL A 1 437 ? 31.385 -3.262 -16.648 1.00 85.38 437 VAL A CA 1
ATOM 3485 C C . VAL A 1 437 ? 30.827 -2.769 -17.984 1.00 85.38 437 VAL A C 1
ATOM 3487 O O . VAL A 1 437 ? 31.375 -3.099 -19.034 1.00 85.38 437 VAL A O 1
ATOM 3490 N N . CYS A 1 438 ? 29.784 -1.936 -17.967 1.00 82.56 438 CYS A N 1
ATOM 3491 C CA . CYS A 1 438 ? 29.248 -1.315 -19.177 1.00 82.56 438 CYS A CA 1
ATOM 3492 C C . CYS A 1 438 ? 30.289 -0.441 -19.886 1.00 82.56 438 CYS A C 1
ATOM 3494 O O . CYS A 1 438 ? 30.376 -0.494 -21.111 1.00 82.56 438 CYS A O 1
ATOM 3496 N N . ASN A 1 439 ? 31.099 0.311 -19.136 1.00 89.12 439 ASN A N 1
ATOM 3497 C CA . ASN A 1 439 ? 32.181 1.118 -19.698 1.00 89.12 439 ASN A CA 1
ATOM 3498 C C . ASN A 1 439 ? 33.242 0.235 -20.368 1.00 89.12 439 ASN A C 1
ATOM 3500 O O . ASN A 1 439 ? 33.596 0.494 -21.511 1.00 89.12 439 ASN A O 1
ATOM 3504 N N . ILE A 1 440 ? 33.662 -0.862 -19.727 1.00 91.44 440 ILE A N 1
ATOM 3505 C CA . ILE A 1 440 ? 34.604 -1.824 -20.325 1.00 91.44 440 ILE A CA 1
ATOM 3506 C C . ILE A 1 440 ? 34.044 -2.398 -21.635 1.00 91.44 440 ILE A C 1
ATOM 3508 O O . ILE A 1 440 ? 34.752 -2.466 -22.637 1.00 91.44 440 ILE A O 1
ATOM 3512 N N . VAL A 1 441 ? 32.768 -2.797 -21.661 1.00 86.62 441 VAL A N 1
ATOM 3513 C CA . VAL A 1 441 ? 32.125 -3.323 -22.879 1.00 86.62 441 VAL A CA 1
ATOM 3514 C C . VAL A 1 441 ? 32.054 -2.258 -23.976 1.00 86.62 441 VAL A C 1
ATOM 3516 O O . VAL A 1 441 ? 32.317 -2.563 -25.141 1.00 86.62 441 VAL A O 1
ATOM 3519 N N . ALA A 1 442 ? 31.734 -1.013 -23.621 1.00 87.38 442 ALA A N 1
ATOM 3520 C CA . ALA A 1 442 ? 31.727 0.101 -24.560 1.00 87.38 442 ALA A CA 1
ATOM 3521 C C . ALA A 1 442 ? 33.130 0.365 -25.132 1.00 87.38 442 ALA A C 1
ATOM 3523 O O . ALA A 1 442 ? 33.269 0.521 -26.345 1.00 87.38 442 ALA A O 1
ATOM 3524 N N . ASP A 1 443 ? 34.171 0.330 -24.300 1.00 92.44 443 ASP A N 1
ATOM 3525 C CA . ASP A 1 443 ? 35.565 0.505 -24.717 1.00 92.44 443 ASP A CA 1
ATOM 3526 C C . ASP A 1 443 ? 36.030 -0.624 -25.645 1.00 92.44 443 ASP A C 1
ATOM 3528 O O . ASP A 1 443 ? 36.661 -0.363 -26.674 1.00 92.44 443 ASP A O 1
ATOM 3532 N N . ILE A 1 444 ? 35.660 -1.876 -25.350 1.00 91.06 444 ILE A N 1
ATOM 3533 C CA . ILE A 1 444 ? 35.918 -3.029 -26.228 1.00 91.06 444 ILE A CA 1
ATOM 3534 C C . ILE A 1 444 ? 35.196 -2.849 -27.568 1.00 91.06 444 ILE A C 1
ATOM 3536 O O . ILE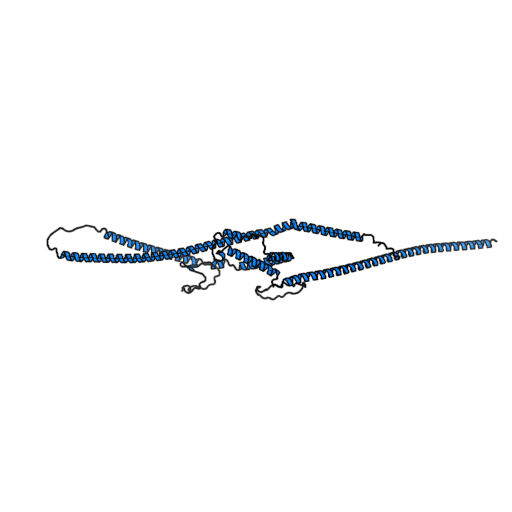 A 1 444 ? 35.803 -3.037 -28.622 1.00 91.06 444 ILE A O 1
ATOM 3540 N N . SER A 1 445 ? 33.922 -2.448 -27.549 1.00 89.94 445 SER A N 1
ATOM 3541 C CA . SER A 1 445 ? 33.140 -2.206 -28.766 1.00 89.94 445 SER A CA 1
ATOM 3542 C C . SER A 1 445 ? 33.739 -1.083 -29.617 1.00 89.94 445 SER A C 1
ATOM 3544 O O . SER A 1 445 ? 33.817 -1.205 -30.841 1.00 89.94 445 SER A O 1
ATOM 3546 N N . ASN A 1 446 ? 34.176 0.008 -28.988 1.00 90.88 446 ASN A N 1
ATOM 3547 C CA . ASN A 1 446 ? 34.830 1.121 -29.671 1.00 90.88 446 ASN A CA 1
ATOM 3548 C C . ASN A 1 446 ? 36.177 0.692 -30.263 1.00 90.88 446 ASN A C 1
ATOM 3550 O O . ASN A 1 446 ? 36.449 0.973 -31.429 1.00 90.88 446 ASN A O 1
ATOM 3554 N N . SER A 1 447 ? 36.970 -0.074 -29.513 1.00 90.81 447 SER A N 1
ATOM 3555 C CA . SER A 1 447 ? 38.241 -0.629 -29.988 1.00 90.81 447 SER A CA 1
ATOM 3556 C C . SER A 1 447 ? 38.035 -1.565 -31.183 1.00 90.81 447 SER A C 1
ATOM 3558 O O . SER A 1 447 ? 38.734 -1.455 -32.188 1.00 90.81 447 SER A O 1
ATOM 3560 N N . ALA A 1 448 ? 37.038 -2.452 -31.124 1.00 89.25 448 ALA A N 1
ATOM 3561 C CA . ALA A 1 448 ? 36.688 -3.343 -32.228 1.00 89.25 448 ALA A CA 1
ATOM 3562 C C . ALA A 1 448 ? 36.273 -2.557 -33.481 1.00 89.25 448 ALA A C 1
ATOM 3564 O O . ALA A 1 448 ? 36.720 -2.865 -34.586 1.00 89.25 448 ALA A O 1
ATOM 3565 N N . LYS A 1 449 ? 35.482 -1.491 -33.313 1.00 90.38 449 LYS A N 1
ATOM 3566 C CA . LYS A 1 449 ? 35.125 -0.578 -34.406 1.00 90.38 449 LYS A CA 1
ATOM 3567 C C . LYS A 1 449 ? 36.364 0.066 -35.032 1.00 90.38 449 LYS A C 1
ATOM 3569 O O . LYS A 1 449 ? 36.457 0.127 -36.256 1.00 90.38 449 LYS A O 1
ATOM 3574 N N . GLU A 1 450 ? 37.324 0.520 -34.229 1.00 90.69 450 GLU A N 1
ATOM 3575 C CA . GLU A 1 450 ? 38.586 1.066 -34.741 1.00 90.69 450 GLU A CA 1
ATOM 3576 C C . GLU A 1 450 ? 39.418 0.024 -35.496 1.00 90.69 450 GLU A C 1
ATOM 3578 O O . GLU A 1 450 ? 39.995 0.349 -36.536 1.00 90.69 450 GLU A O 1
ATOM 3583 N N . PHE A 1 451 ? 39.468 -1.222 -35.015 1.00 90.06 451 PHE A N 1
ATOM 3584 C CA . PHE A 1 451 ? 40.137 -2.319 -35.719 1.00 90.06 451 PHE A CA 1
ATOM 3585 C C . PHE A 1 451 ? 39.497 -2.596 -37.076 1.00 90.06 451 PHE A C 1
ATOM 3587 O O . PHE A 1 451 ? 40.219 -2.676 -38.066 1.00 90.06 451 PHE A O 1
ATOM 3594 N N . ILE A 1 452 ? 38.164 -2.644 -37.145 1.00 88.25 452 ILE A N 1
ATOM 3595 C CA . ILE A 1 452 ? 37.435 -2.802 -38.409 1.00 88.25 452 ILE A CA 1
ATOM 3596 C C . ILE A 1 452 ? 37.779 -1.656 -39.364 1.00 88.25 452 ILE A C 1
ATOM 3598 O O . ILE A 1 452 ? 38.109 -1.893 -40.521 1.00 88.25 452 ILE A O 1
ATOM 3602 N N . VAL A 1 453 ? 37.773 -0.406 -38.890 1.00 90.25 453 VAL A N 1
ATOM 3603 C CA . VAL A 1 453 ? 38.136 0.753 -39.725 1.00 90.25 453 VAL A CA 1
ATOM 3604 C C . VAL A 1 453 ? 39.583 0.659 -40.222 1.00 90.25 453 VAL A C 1
ATOM 3606 O O . VAL A 1 453 ? 39.851 0.977 -41.385 1.00 90.25 453 VAL A O 1
ATOM 3609 N N . LYS A 1 454 ? 40.520 0.213 -39.376 1.00 89.06 454 LYS A N 1
ATOM 3610 C CA . LYS A 1 454 ? 41.927 0.010 -39.754 1.00 89.06 454 LYS A CA 1
ATOM 3611 C C . LYS A 1 454 ? 42.088 -1.110 -40.779 1.00 89.06 454 LYS A C 1
ATOM 3613 O O . LYS A 1 454 ? 42.793 -0.889 -41.759 1.00 89.06 454 LYS A O 1
ATOM 3618 N N . GLU A 1 455 ? 41.431 -2.255 -40.602 1.00 85.50 455 GLU A N 1
ATOM 3619 C CA . GLU A 1 455 ? 41.454 -3.352 -41.578 1.00 85.50 455 GLU A CA 1
ATOM 3620 C C . GLU A 1 455 ? 40.840 -2.938 -42.909 1.00 85.50 455 GLU A C 1
ATOM 3622 O O . GLU A 1 455 ? 41.460 -3.135 -43.947 1.00 85.50 455 GLU A O 1
ATOM 3627 N N . VAL A 1 456 ? 39.674 -2.288 -42.893 1.00 83.06 456 VAL A N 1
ATOM 3628 C CA . VAL A 1 456 ? 39.035 -1.766 -44.107 1.00 83.06 456 VAL A CA 1
ATOM 3629 C C . VAL A 1 456 ? 39.971 -0.784 -44.817 1.00 83.06 456 VAL A C 1
ATOM 3631 O O . VAL A 1 456 ? 40.168 -0.868 -46.026 1.00 83.06 456 VAL A O 1
ATOM 3634 N N . SER A 1 457 ? 40.623 0.113 -44.073 1.00 83.50 457 SER A N 1
ATOM 3635 C CA . SER A 1 457 ? 41.599 1.055 -44.636 1.00 83.50 457 SER A CA 1
ATOM 3636 C C . SER A 1 457 ? 42.848 0.360 -45.188 1.00 83.50 457 SER A C 1
ATOM 3638 O O . SER A 1 457 ? 43.387 0.798 -46.202 1.00 83.50 457 SER A O 1
ATOM 3640 N N . ALA A 1 458 ? 43.323 -0.703 -44.534 1.00 79.44 458 ALA A N 1
ATOM 3641 C CA . ALA A 1 458 ? 44.443 -1.514 -45.001 1.00 79.44 458 ALA A CA 1
ATOM 3642 C C . ALA A 1 458 ? 44.072 -2.304 -46.262 1.00 79.44 458 ALA A C 1
ATOM 3644 O O . ALA A 1 458 ? 44.865 -2.341 -47.195 1.00 79.44 458 ALA A O 1
ATOM 3645 N N . PHE A 1 459 ? 42.852 -2.838 -46.337 1.00 73.38 459 PHE A N 1
ATOM 3646 C CA . PHE A 1 459 ? 42.300 -3.490 -47.521 1.00 73.38 459 PHE A CA 1
ATOM 3647 C C . PHE A 1 459 ? 42.237 -2.524 -48.711 1.00 73.38 459 PHE A C 1
ATOM 3649 O O . PHE A 1 459 ? 42.738 -2.846 -49.782 1.00 73.38 459 PHE A O 1
ATOM 3656 N N . TYR A 1 460 ? 41.747 -1.295 -48.513 1.00 68.81 460 TYR A N 1
ATOM 3657 C CA . TYR A 1 460 ? 41.763 -0.255 -49.554 1.00 68.81 460 TYR A CA 1
ATOM 3658 C C . TYR A 1 460 ? 43.173 0.198 -49.971 1.00 68.81 460 TYR A C 1
ATOM 3660 O O . TYR A 1 460 ? 43.339 0.746 -51.059 1.00 68.81 460 TYR A O 1
ATOM 3668 N N . ARG A 1 461 ? 44.180 0.028 -49.103 1.00 73.12 461 ARG A N 1
ATOM 3669 C CA . ARG A 1 461 ? 45.590 0.366 -49.373 1.00 73.12 461 ARG A CA 1
ATOM 3670 C C . ARG A 1 461 ? 46.421 -0.825 -49.843 1.00 73.12 461 ARG A C 1
ATOM 3672 O O . ARG A 1 461 ? 47.584 -0.628 -50.196 1.00 73.12 461 ARG A O 1
ATOM 3679 N N . SER A 1 462 ? 45.856 -2.031 -49.833 1.00 60.62 462 SER A N 1
ATOM 3680 C CA . SER A 1 462 ? 46.475 -3.199 -50.439 1.00 60.62 462 SER A CA 1
ATOM 3681 C C . SER A 1 462 ? 46.738 -2.866 -51.905 1.00 60.62 462 SER A C 1
ATOM 3683 O O . SER A 1 462 ? 45.808 -2.428 -52.585 1.00 60.62 462 SER A O 1
ATOM 3685 N N . PRO A 1 463 ? 47.968 -3.050 -52.415 1.00 59.84 463 PRO A N 1
ATOM 3686 C CA . PRO A 1 463 ? 48.203 -3.002 -53.849 1.00 59.84 463 PRO A CA 1
ATOM 3687 C C . PRO A 1 463 ? 47.220 -3.953 -54.524 1.00 59.84 463 PRO A C 1
ATOM 3689 O O . PRO A 1 463 ? 46.924 -5.012 -53.957 1.00 59.84 463 PRO A O 1
ATOM 3692 N N . ASP A 1 464 ? 46.718 -3.561 -55.697 1.00 54.06 464 ASP A N 1
ATOM 3693 C CA . ASP A 1 464 ? 45.882 -4.416 -56.529 1.00 54.06 464 ASP A CA 1
ATOM 3694 C C . ASP A 1 464 ? 46.439 -5.836 -56.496 1.00 54.06 464 ASP A C 1
ATOM 3696 O O . ASP A 1 464 ? 47.629 -6.064 -56.753 1.00 54.06 464 ASP A O 1
ATOM 3700 N N . ASN A 1 465 ? 45.564 -6.787 -56.170 1.00 50.94 465 ASN A N 1
ATOM 3701 C CA . ASN A 1 465 ? 45.770 -8.176 -56.514 1.00 50.94 465 ASN A CA 1
ATOM 3702 C C . ASN A 1 465 ? 45.989 -8.217 -58.032 1.00 50.94 465 ASN A C 1
ATOM 3704 O O . ASN A 1 465 ? 45.059 -8.437 -58.808 1.00 50.94 465 ASN A O 1
ATOM 3708 N N . SER A 1 466 ? 47.244 -8.077 -58.464 1.00 48.03 466 SER A N 1
ATOM 3709 C CA . SER A 1 466 ? 47.756 -8.895 -59.548 1.00 48.03 466 SER A CA 1
ATOM 3710 C C . SER A 1 466 ? 47.599 -10.330 -59.060 1.00 48.03 466 SER A C 1
ATOM 3712 O O . SER A 1 466 ? 48.497 -10.936 -58.484 1.00 48.03 466 SER A O 1
ATOM 3714 N N . LEU A 1 467 ? 46.364 -10.827 -59.184 1.00 46.25 467 LEU A N 1
ATOM 3715 C CA . LEU A 1 467 ? 46.057 -12.237 -59.162 1.00 46.25 467 LEU A CA 1
ATOM 3716 C C . LEU A 1 467 ? 47.146 -12.871 -60.007 1.00 46.25 467 LEU A C 1
ATOM 3718 O O . LEU A 1 467 ? 47.285 -12.542 -61.188 1.00 46.25 467 LEU A O 1
ATOM 3722 N N . TYR A 1 468 ? 47.961 -13.697 -59.357 1.00 45.09 468 TYR A N 1
ATOM 3723 C CA . TYR A 1 468 ? 48.845 -14.626 -60.024 1.00 45.09 468 TYR A CA 1
ATOM 3724 C C . TYR A 1 468 ? 48.034 -15.250 -61.156 1.00 45.09 468 TYR A C 1
ATOM 3726 O O . TYR A 1 468 ? 47.109 -16.026 -60.917 1.00 45.09 468 TYR A O 1
ATOM 3734 N N . MET A 1 469 ? 48.331 -14.830 -62.384 1.00 41.81 469 MET A N 1
ATOM 3735 C CA . MET A 1 469 ? 47.821 -15.462 -63.583 1.00 41.81 469 MET A CA 1
ATOM 3736 C C . MET A 1 469 ? 48.350 -16.890 -63.523 1.00 41.81 469 MET A C 1
ATOM 3738 O O . MET A 1 469 ? 49.528 -17.132 -63.790 1.00 41.81 469 MET A O 1
ATOM 3742 N N . LEU A 1 470 ? 47.498 -17.828 -63.104 1.00 50.91 470 LEU A N 1
ATOM 3743 C CA . LEU A 1 470 ? 47.712 -19.240 -63.382 1.00 50.91 470 LEU A CA 1
ATOM 3744 C C . LEU A 1 470 ? 48.009 -19.344 -64.884 1.00 50.91 470 LEU A C 1
ATOM 3746 O O . LEU A 1 470 ? 47.259 -18.764 -65.677 1.00 50.91 470 LEU A O 1
ATOM 3750 N N . PRO A 1 471 ? 49.109 -19.999 -65.290 1.00 45.44 471 PRO A N 1
ATOM 3751 C CA . PRO A 1 471 ? 49.467 -20.069 -66.692 1.00 45.44 471 PRO A CA 1
ATOM 3752 C C . PRO A 1 471 ? 48.368 -20.832 -67.425 1.00 45.44 471 PRO A C 1
ATOM 3754 O O . PRO A 1 471 ? 48.167 -22.027 -67.232 1.00 45.44 471 PRO A O 1
ATOM 3757 N N . SER A 1 472 ? 47.626 -20.110 -68.256 1.00 50.62 472 SER A N 1
ATOM 3758 C CA . SER A 1 472 ? 46.659 -20.679 -69.176 1.00 50.62 472 SER A CA 1
ATOM 3759 C C . SER A 1 472 ? 47.391 -21.181 -70.417 1.00 50.62 472 SER A C 1
ATOM 3761 O O . SER A 1 472 ? 47.584 -20.435 -71.375 1.00 50.62 472 SER A O 1
ATOM 3763 N N . SER A 1 473 ? 47.796 -22.449 -70.386 1.00 42.66 473 SER A N 1
ATOM 3764 C CA . SER A 1 473 ? 47.954 -23.312 -71.563 1.00 42.66 473 SER A CA 1
ATOM 3765 C C . SER A 1 473 ? 47.925 -24.789 -71.119 1.00 42.66 473 SER A C 1
ATOM 3767 O O . SER A 1 473 ? 48.266 -25.045 -69.966 1.00 42.66 473 SER A O 1
ATOM 3769 N N . PRO A 1 474 ? 47.478 -25.708 -71.994 1.00 50.75 474 PRO A N 1
ATOM 3770 C CA . PRO A 1 474 ? 46.707 -26.910 -71.652 1.00 50.75 474 PRO A CA 1
ATOM 3771 C C . PRO A 1 474 ? 47.466 -28.020 -70.927 1.00 50.75 474 PRO A C 1
ATOM 3773 O O . PRO A 1 474 ? 48.698 -28.134 -71.124 1.00 50.75 474 PRO A O 1
#

Foldseek 3Di:
DVVVVVVVVVVVVVVVVVVVVVVVVVVVVVVVVVVVVVVVVVVVVVVVVVVVVVVVVVVVVVVVVVVVVVVVVVVVVVVVVVVVVVVVVVVVVVVVVVVVVPDDDDDDDDDDDDDDDDDDDDDDDDDDPPPPPPPQDPLNVLVVVVVVVVVVVLVVLCVVLAVLVVPNDFDPCLLVSLVVSFPPPPPDDDVSRVVSVVVLVVPVVVNVVSVVVVVVVVVVVVVVVVVVDPVPVVVVQVDFDDDPNDTDRPPDDDDDDPDPPDDDDDDDDDDDDPVVVVVVVVVVVVVVVVVVVVVVVVVVVVVVVVVVVVVVVCVVVDDDDDDDDDDDDDDDDPDPVVVVVVVVVVVVVVVVVVVVVVVVVVVVVVVVVVVVVVVVVVVVVVVVVVVVVVVVSVVSSVVSVVSNVVSVVVSVVVVVVVVVCVVVVVVVCCVVPVVVVVVVVVVVVVVVVVVVVVVVVVVVVPPPPPPPPPDPDD

pLDDT: mean 71.73, std 19.24, range [26.83, 97.62]

Secondary structure (DSSP, 8-state):
-HHHHHHHHHHHHHHHHHHHHHHHHHHHHHHHHHHHHHHHHHHHHHHHHHHHHHHHHHHHHHHHHHHHHHHHHHHHHHHHHHHHHHHHHHHHHHHHHHH--SS-------------------------TT-------HHHHHHHHHHHHHHHHHHHHHHHH-GGGTTS---S-HHHHHHHTS----S---HHHHHHHHHHHTSHHHHHHHHHHHHHHHHHHHHHHHHT--HHHHHHHT--EEETTEEEPTTS-----TT--SS------S---THHHHHHHHHHHHHHHHHHHHHHHHHHHHHHHHHHHHHHHHHHH-----------------SHHHHHHHHHHHHHHHHHHHHHHHHHHHHHHHHHHHHHHHHHHHHHHHHHHHHHHHHHHHHHHHHHHHHHHHHHHHHHHHHHHHHHHHHHHHHHHIIIIIHHHHHHHHHHHHHHHHHHHHHHHHHHHS------------

Radius of gyration: 64.82 Å; chains: 1; bounding box: 147×65×237 Å

Organism: NCBI:txid34285